Protein AF-A0A235G670-F1 (afdb_monomer_lite)

Foldseek 3Di:
DVVVVCVVPVPDDDDDDDDDPPPDFLQAADPVLLVVCVPVCLVDLVVLLVVVQVVCVVLVVDDVPADFDDADPPPQLGADDLVVDDPVLSNLLSSQVSSSRSRVVVVVVVVVVVLVVCVVSVNNQADKDKDKDPWAFAQLLGHRKAQQSLLLLQPFPDPPRDSHDDDDSVCRNHLLTTITHHSSVSPSRQPRADDDDQAPTCNTAPMDMDIDNNNQFDPPVAPSQDAPADDHPLQPVQQVCVSVVHDDDQDDPNHGDDDGPGHHPNVVRRHNPDHDPGAWDWDDGQLWTWIGGNQKIWTFDRDPPSVDTPIFIDRCVVHVHRDDGCCVVCVVVNVVRVVVNVVVCVVVVVPPNDHQFDPPPDDPVCLVLQAKDKFWPPHPFDAQVSQCSLFPQFKKKKKWFFQWDDQPWWFWFKWFAASSWTWTWIADNQWIKIWTHHGNDIDMDGLGGDDGGFTMKMWTWGADPSQFIKTWIDTPNHTRDIDTRHHHQDLCPRPGHMDGQWCPDHHRDPVCCVVQNRGGTPGGTTIMMMHTHDRPDDPVSNSVSNSSSVSSSD

Secondary structure (DSSP, 8-state):
-HHHHHHH-SSS---------TTSSSP---HHHHHTTTTTTTTHHHHHHHHHHHHHHHTTSS-TTPPPP----STTT----GGGS-HHHHHHHHHHHHHHHHHHHHHHHHHHHHHHHHHHTT-STT--EEEE-SSPPP-TTTTT-BSBHHHHTT----TT--SS----GGGTTSTT-B-B--HHHHHHHTTT-S--TTSSSHHHH---EEEE-TTTS--SSSTT----S---GGGHHHHHHHHTTPPPPSEETTEEPPPPSS---HHHHH-TTPPPS--EEEEEETTEEEEEETTEEEEEPPPSSTTS---EEEETTT-TT--S--TTT-HHHHHHHHHHHHHHHHHTT--S---TT-TT---GGGGGGGS-EEEETTPPPBPHHHHHHHHTTEEEEEEEEES---TT--EEEEEEEETTEEEEEEEETTEEEEEEEETTEEEEEEEEEPPTT--EEEEEEEEETTTEEEEEEEETTEEEEEEEEEEP--TT-S-S-EEESS--SS-S-HHHHHHHTT-B--S-EEEEEEEEEEE-S-HHHHHHHHHHHHHHH-

Sequence (554 aa):
MIKDLRAHDAEKPFFRYFAHVAMHGPLQAKPEDQAKYRGRYNEGWDRIRESRFAAQLAAGLFPEETKQAPRNSEPGFDVPEWDSLTPEHQSRFARYMEVYAGMVDSVDQSVGRIVETLEELGELDNTIIVFTSDNGGTAEGGSDGTRSYFAQFAHVQDPDWVGDVPHDESLIGGPQLGVHYPRGWGQTSNTPFRFYKGQSFAGGVRVPFVLSWPAGLDTTSDGNGIRNQFAYVTDLAPTLLDLAGIEVPTVRNGLPAKEFDGVSAADILRSPVAASTHTEQYTEMTGNRGYYKDGWKLLALAPENIDEPNWQLFNVTTDPTELDDLASQFPGKVRELADAWDNSAWANTVFPLLGNGVGAVRRPEEAALSHTVRILAGTPTLERYRSSRLISFRDFDITVELDGYQDGDAGVVVAHGDPQGGYILYVEHGHLHLGYNAFGVYQSVDTGPLAVGSTRIDVAVTVAPRLRWNLAVSVDGTFAGQLSEQVQLVGMAPWTGISVGVDARGPVSWDLRTRRGAFRYSGALRAVTYTPGAVRVPARHIESIEREAEYAAD

Radius of gyration: 26.94 Å; chains: 1; bounding box: 57×59×71 Å

Structure (mmCIF, N/CA/C/O backbone):
data_AF-A0A235G670-F1
#
_entry.id   AF-A0A235G670-F1
#
loop_
_atom_site.group_PDB
_atom_site.id
_atom_site.type_symbol
_atom_site.label_atom_id
_atom_site.label_alt_id
_atom_site.label_comp_id
_atom_site.label_asym_id
_atom_site.label_entity_id
_atom_site.label_seq_id
_atom_site.pdbx_PDB_ins_code
_atom_site.Cartn_x
_atom_site.Cartn_y
_atom_site.Cartn_z
_atom_site.occupancy
_atom_site.B_iso_or_equiv
_atom_site.auth_seq_id
_atom_site.auth_comp_id
_atom_site.auth_asym_id
_atom_site.auth_atom_id
_atom_site.pdbx_PDB_model_num
ATOM 1 N N . MET A 1 1 ? -3.233 -25.565 -1.956 1.00 84.88 1 MET A N 1
ATOM 2 C CA . MET A 1 1 ? -3.870 -24.859 -3.092 1.00 84.88 1 MET A CA 1
ATOM 3 C C . MET A 1 1 ? -3.625 -25.585 -4.411 1.00 84.88 1 MET A C 1
ATOM 5 O O . MET A 1 1 ? -4.576 -26.150 -4.916 1.00 84.88 1 MET A O 1
ATOM 9 N N . ILE A 1 2 ? -2.399 -25.654 -4.948 1.00 93.50 2 ILE A N 1
ATOM 10 C CA . ILE A 1 2 ? -2.121 -26.435 -6.180 1.00 93.50 2 ILE A CA 1
ATOM 11 C C . ILE A 1 2 ? -2.373 -27.934 -5.955 1.00 93.50 2 ILE A C 1
ATOM 13 O O . ILE A 1 2 ? -3.137 -28.541 -6.695 1.00 93.50 2 ILE A O 1
ATOM 17 N N . LYS A 1 3 ? -1.851 -28.492 -4.850 1.00 95.00 3 LYS A N 1
ATOM 18 C CA . LYS A 1 3 ? -2.120 -29.883 -4.428 1.00 95.00 3 LYS A CA 1
ATOM 19 C C . LYS A 1 3 ? -3.622 -30.207 -4.332 1.00 95.00 3 LYS A C 1
ATOM 21 O O . LYS A 1 3 ? -4.030 -31.310 -4.657 1.00 95.00 3 LYS A O 1
ATOM 26 N N . ASP A 1 4 ? -4.438 -29.234 -3.923 1.00 94.25 4 ASP A N 1
ATOM 27 C CA . ASP A 1 4 ? -5.894 -29.391 -3.803 1.00 94.25 4 ASP A CA 1
ATOM 28 C C . ASP A 1 4 ? -6.580 -29.427 -5.177 1.00 94.25 4 ASP A C 1
ATOM 30 O O . ASP A 1 4 ? -7.394 -30.310 -5.426 1.00 94.25 4 ASP A O 1
ATOM 34 N N . LEU A 1 5 ? -6.182 -28.544 -6.104 1.00 92.81 5 LEU A N 1
ATOM 35 C CA . LEU A 1 5 ? -6.650 -28.592 -7.494 1.00 92.81 5 LEU A CA 1
ATOM 36 C C . LEU A 1 5 ? -6.321 -29.943 -8.144 1.00 92.81 5 LEU A C 1
ATOM 38 O O . LEU A 1 5 ? -7.204 -30.563 -8.727 1.00 92.81 5 LEU A O 1
ATOM 42 N N . ARG A 1 6 ? -5.083 -30.425 -7.975 1.00 92.56 6 ARG A N 1
ATOM 43 C CA . ARG A 1 6 ? -4.630 -31.705 -8.544 1.00 92.56 6 ARG A CA 1
ATOM 44 C C . ARG A 1 6 ? -5.289 -32.926 -7.928 1.00 92.56 6 ARG A C 1
ATOM 46 O O . ARG A 1 6 ? -5.553 -33.888 -8.638 1.00 92.56 6 ARG A O 1
ATOM 53 N N . ALA A 1 7 ? -5.587 -32.890 -6.632 1.00 94.75 7 ALA A N 1
ATOM 54 C CA . ALA A 1 7 ? -6.301 -33.977 -5.973 1.00 94.75 7 ALA A CA 1
ATOM 55 C C . ALA A 1 7 ? -7.738 -34.147 -6.501 1.00 94.75 7 ALA A C 1
ATOM 57 O O . ALA A 1 7 ? -8.258 -35.261 -6.486 1.00 94.75 7 ALA A O 1
ATOM 58 N N . HIS A 1 8 ? -8.375 -33.064 -6.959 1.00 95.69 8 HIS A N 1
ATOM 59 C CA . HIS A 1 8 ? -9.732 -33.105 -7.510 1.00 95.69 8 HIS A CA 1
ATOM 60 C C . HIS A 1 8 ? -9.761 -33.383 -9.015 1.00 95.69 8 HIS A C 1
ATOM 62 O O . HIS A 1 8 ? -10.692 -34.032 -9.488 1.00 95.69 8 HIS A O 1
ATOM 68 N N . ASP A 1 9 ? -8.773 -32.887 -9.762 1.00 96.19 9 ASP A N 1
ATOM 69 C CA . ASP A 1 9 ? -8.677 -33.080 -11.206 1.00 96.19 9 ASP A CA 1
ATOM 70 C C . ASP A 1 9 ? -7.206 -33.080 -11.654 1.00 96.19 9 ASP A C 1
ATOM 72 O O . ASP A 1 9 ? -6.512 -32.056 -11.618 1.00 96.19 9 ASP A O 1
ATOM 76 N N . ALA A 1 10 ? -6.727 -34.260 -12.049 1.00 93.06 10 ALA A N 1
ATOM 77 C CA . ALA A 1 10 ? -5.335 -34.480 -12.422 1.00 93.06 10 ALA A CA 1
ATOM 78 C C . ALA A 1 10 ? -4.988 -33.928 -13.814 1.00 93.06 10 ALA A C 1
ATOM 80 O O . ALA A 1 10 ? -3.820 -33.670 -14.077 1.00 93.06 10 ALA A O 1
ATOM 81 N N . GLU A 1 11 ? -5.973 -33.734 -14.697 1.00 93.38 11 GLU A N 1
ATOM 82 C CA . GLU A 1 11 ? -5.728 -33.385 -16.105 1.00 93.38 11 GLU A CA 1
ATOM 83 C C . GLU A 1 11 ? -6.116 -31.941 -16.434 1.00 93.38 11 GLU A C 1
ATOM 85 O O . GLU A 1 11 ? -5.598 -31.346 -17.380 1.00 93.38 11 GLU A O 1
ATOM 90 N N . LYS A 1 12 ? -7.019 -31.336 -15.658 1.00 95.50 12 LYS A N 1
ATOM 91 C CA . LYS A 1 12 ? -7.485 -29.977 -15.930 1.00 95.50 12 LYS A CA 1
ATOM 92 C C . LYS A 1 12 ? -6.385 -28.932 -15.685 1.00 95.50 12 LYS A C 1
ATOM 94 O O . LYS A 1 12 ? -5.849 -28.862 -14.576 1.00 95.50 12 LYS A O 1
ATOM 99 N N . PRO A 1 13 ? -6.073 -28.048 -16.652 1.00 94.06 13 PRO A N 1
ATOM 100 C CA . PRO A 1 13 ? -5.121 -26.962 -16.431 1.00 94.06 13 PRO A CA 1
ATOM 101 C C . PRO A 1 13 ? -5.655 -25.965 -15.393 1.00 94.06 13 PRO A C 1
ATOM 103 O O . PRO A 1 13 ? -6.866 -25.825 -15.198 1.00 94.06 13 PRO A O 1
ATOM 106 N N . PHE A 1 14 ? -4.752 -25.241 -14.733 1.00 94.38 14 PHE A N 1
ATOM 107 C CA . PHE A 1 14 ? -5.115 -24.203 -13.773 1.00 94.38 14 PHE A CA 1
ATOM 108 C C . PHE A 1 14 ? -4.501 -22.852 -14.134 1.00 94.38 14 PHE A C 1
ATOM 110 O O . PHE A 1 14 ? -3.423 -22.770 -14.711 1.00 94.38 14 PHE A O 1
ATOM 117 N N . PHE A 1 15 ? -5.168 -21.787 -13.697 1.00 94.62 15 PHE A N 1
ATOM 118 C CA . PHE A 1 15 ? -4.600 -20.448 -13.589 1.00 94.62 15 PHE A CA 1
ATOM 119 C C . PHE A 1 15 ? -4.539 -20.076 -12.107 1.00 94.62 15 PHE A C 1
ATOM 121 O O . PHE A 1 15 ? -5.536 -20.200 -11.386 1.00 94.62 15 PHE A O 1
ATOM 128 N N . ARG A 1 16 ? -3.369 -19.647 -11.628 1.00 93.19 16 ARG A N 1
ATOM 129 C CA . ARG A 1 16 ? -3.165 -19.232 -10.237 1.00 93.19 16 ARG A CA 1
ATOM 130 C C . ARG A 1 16 ? -2.612 -17.820 -10.196 1.00 93.19 16 ARG A C 1
ATOM 132 O O . ARG A 1 16 ? -1.497 -17.581 -10.634 1.00 93.19 16 ARG A O 1
ATOM 139 N N . TYR A 1 17 ? -3.373 -16.926 -9.577 1.00 95.00 17 TYR A N 1
ATOM 140 C CA . TYR A 1 17 ? -2.913 -15.591 -9.229 1.00 95.00 17 TYR A CA 1
ATOM 141 C C . TYR A 1 17 ? -2.524 -15.555 -7.748 1.00 95.00 17 TYR A C 1
ATOM 143 O O . TYR A 1 17 ? -3.368 -15.773 -6.874 1.00 95.00 17 TYR A O 1
ATOM 151 N N . PHE A 1 18 ? -1.237 -15.349 -7.468 1.00 94.12 18 PHE A N 1
ATOM 152 C CA . PHE A 1 18 ? -0.691 -15.228 -6.116 1.00 94.12 18 PHE A CA 1
ATOM 153 C C . PHE A 1 18 ? -0.244 -13.784 -5.870 1.00 94.12 18 PHE A C 1
ATOM 155 O O . PHE A 1 18 ? 0.927 -13.450 -6.006 1.00 94.12 18 PHE A O 1
ATOM 162 N N . ALA A 1 19 ? -1.203 -12.926 -5.524 1.00 94.19 19 ALA A N 1
ATOM 163 C CA . ALA A 1 19 ? -0.950 -11.534 -5.162 1.00 94.19 19 ALA A CA 1
ATOM 164 C C . ALA A 1 19 ? -0.515 -11.442 -3.695 1.00 94.19 19 ALA A C 1
ATOM 166 O O . ALA A 1 19 ? -1.349 -11.365 -2.789 1.00 94.19 19 ALA A O 1
ATOM 167 N N . HIS A 1 20 ? 0.790 -11.530 -3.450 1.00 92.94 20 HIS A N 1
ATOM 168 C CA . HIS A 1 20 ? 1.335 -11.361 -2.108 1.00 92.94 20 HIS A CA 1
ATOM 169 C C . HIS A 1 20 ? 1.298 -9.879 -1.696 1.00 92.94 20 HIS A C 1
ATOM 171 O O . HIS A 1 20 ? 1.550 -9.008 -2.515 1.00 92.94 20 HIS A O 1
ATOM 177 N N . VAL A 1 21 ? 0.985 -9.586 -0.429 1.00 91.81 21 VAL A N 1
ATOM 178 C CA . VAL A 1 21 ? 0.817 -8.195 0.056 1.00 91.81 21 VAL A CA 1
ATOM 179 C C . VAL A 1 21 ? 2.134 -7.495 0.390 1.00 91.81 21 VAL A C 1
ATOM 181 O O . VAL A 1 21 ? 2.227 -6.274 0.360 1.00 91.81 21 VAL A O 1
ATOM 184 N N . ALA A 1 22 ? 3.165 -8.264 0.736 1.00 94.12 22 ALA A N 1
ATOM 185 C CA . ALA A 1 22 ? 4.507 -7.721 0.893 1.00 94.12 22 ALA A CA 1
ATOM 186 C C . ALA A 1 22 ? 5.046 -7.289 -0.487 1.00 94.12 22 ALA A C 1
ATOM 188 O O . ALA A 1 22 ? 4.855 -8.020 -1.454 1.00 94.12 22 ALA A O 1
ATOM 189 N N . MET A 1 23 ? 5.748 -6.164 -0.620 1.00 93.06 23 MET A N 1
ATOM 190 C CA . MET A 1 23 ? 6.393 -5.392 0.457 1.00 93.06 23 MET A CA 1
ATOM 191 C C . MET A 1 23 ? 5.644 -4.126 0.890 1.00 93.06 23 MET A C 1
ATOM 193 O O . MET A 1 23 ? 6.278 -3.198 1.391 1.00 93.06 23 MET A O 1
ATOM 197 N N . HIS A 1 24 ? 4.329 -4.055 0.675 1.00 94.06 24 HIS A N 1
ATOM 198 C CA . HIS A 1 24 ? 3.561 -2.858 1.007 1.00 94.06 24 HIS A CA 1
ATOM 199 C C . HIS A 1 24 ? 3.636 -2.528 2.507 1.00 94.06 24 HIS A C 1
ATOM 201 O O . HIS A 1 24 ? 3.701 -3.426 3.353 1.00 94.06 24 HIS A O 1
ATOM 207 N N . GLY A 1 25 ? 3.599 -1.234 2.835 1.00 90.69 25 GLY A N 1
ATOM 208 C CA . GLY A 1 25 ? 3.471 -0.764 4.210 1.00 90.69 25 GLY A CA 1
ATOM 209 C C . GLY A 1 25 ? 2.167 -1.236 4.877 1.00 90.69 25 GLY A C 1
ATOM 210 O O . GLY A 1 25 ? 1.155 -1.415 4.191 1.00 90.69 25 GLY A O 1
ATOM 211 N N . PRO A 1 26 ? 2.143 -1.406 6.211 1.00 93.31 26 PRO A N 1
ATOM 212 C CA . PRO A 1 26 ? 3.269 -1.276 7.138 1.00 93.31 26 PRO A CA 1
ATOM 213 C C . PRO A 1 26 ? 4.275 -2.436 7.031 1.00 93.31 26 PRO A C 1
ATOM 215 O O . PRO A 1 26 ? 3.896 -3.594 6.871 1.00 93.31 26 PRO A O 1
ATOM 218 N N . LEU A 1 27 ? 5.566 -2.130 7.181 1.00 96.62 27 LEU A N 1
ATOM 219 C CA . LEU A 1 27 ? 6.641 -3.113 7.022 1.00 96.62 27 LEU A CA 1
ATOM 220 C C . LEU A 1 27 ? 6.730 -4.045 8.235 1.00 96.62 27 LEU A C 1
ATOM 222 O O . LEU A 1 27 ? 7.001 -3.605 9.355 1.00 96.62 27 LEU A O 1
ATOM 226 N N . GLN A 1 28 ? 6.530 -5.342 8.008 1.00 95.56 28 GLN A N 1
ATOM 227 C CA . GLN A 1 28 ? 6.540 -6.369 9.049 1.00 95.56 28 GLN A CA 1
ATOM 228 C C . GLN A 1 28 ? 7.146 -7.664 8.518 1.00 95.56 28 GLN A C 1
ATOM 230 O O . GLN A 1 28 ? 6.713 -8.175 7.488 1.00 95.56 28 GLN A O 1
ATOM 235 N N . ALA A 1 29 ? 8.105 -8.232 9.246 1.00 95.94 29 ALA A N 1
ATOM 236 C CA . ALA A 1 29 ? 8.785 -9.468 8.869 1.00 95.94 29 ALA A CA 1
ATOM 237 C C . ALA A 1 29 ? 8.905 -10.413 10.066 1.00 95.94 29 ALA A C 1
ATOM 239 O O . ALA A 1 29 ? 8.900 -9.989 11.225 1.00 95.94 29 ALA A O 1
ATOM 240 N N . LYS A 1 30 ? 9.050 -11.715 9.795 1.00 95.31 30 LYS A N 1
ATOM 241 C CA . LYS A 1 30 ? 9.327 -12.683 10.861 1.00 95.31 30 LYS A CA 1
ATOM 242 C C . LYS A 1 30 ? 10.672 -12.359 11.519 1.00 95.31 30 LYS A C 1
ATOM 244 O O . LYS A 1 30 ? 11.599 -11.970 10.802 1.00 95.31 30 LYS A O 1
ATOM 249 N N . PRO A 1 31 ? 10.820 -12.553 12.844 1.00 94.62 31 PRO A N 1
ATOM 250 C CA . PRO A 1 31 ? 12.073 -12.289 13.547 1.00 94.62 31 PRO A CA 1
ATOM 251 C C . PRO A 1 31 ? 13.307 -12.936 12.910 1.00 94.62 31 PRO A C 1
ATOM 253 O O . PRO A 1 31 ? 14.342 -12.285 12.790 1.00 94.62 31 PRO A O 1
ATOM 256 N N . GLU A 1 32 ? 13.186 -14.181 12.462 1.00 95.62 32 GLU A N 1
ATOM 257 C CA . GLU A 1 32 ? 14.255 -14.939 11.818 1.00 95.62 32 GLU A CA 1
ATOM 258 C C . GLU A 1 32 ? 14.642 -14.403 10.433 1.00 95.62 32 GLU A C 1
ATOM 260 O O . GLU A 1 32 ? 15.820 -14.446 10.084 1.00 95.62 32 GLU A O 1
ATOM 265 N N . ASP A 1 33 ? 13.694 -13.857 9.668 1.00 95.69 33 ASP A N 1
ATOM 266 C CA . ASP A 1 33 ? 13.954 -13.334 8.324 1.00 95.69 33 ASP A CA 1
ATOM 267 C C . ASP A 1 33 ? 14.648 -11.968 8.409 1.00 95.69 33 ASP A C 1
ATOM 269 O O . ASP A 1 33 ? 15.685 -11.754 7.788 1.00 95.69 33 ASP A O 1
ATOM 273 N N . GLN A 1 34 ? 14.166 -11.067 9.272 1.00 93.81 34 GLN A N 1
ATOM 274 C CA . GLN A 1 34 ? 14.814 -9.763 9.477 1.00 93.81 34 GLN A CA 1
ATOM 275 C C . GLN A 1 34 ? 16.197 -9.862 10.146 1.00 93.81 34 GLN A C 1
ATOM 277 O O . GLN A 1 34 ? 17.041 -8.988 9.946 1.00 93.81 34 GLN A O 1
ATOM 282 N N . ALA A 1 35 ? 16.453 -10.904 10.945 1.00 95.50 35 ALA A N 1
ATOM 283 C CA . ALA A 1 35 ? 17.740 -11.090 11.616 1.00 95.50 35 ALA A CA 1
ATOM 284 C C . ALA A 1 35 ? 18.890 -11.354 10.629 1.00 95.50 35 ALA A C 1
ATOM 286 O O . ALA A 1 35 ? 20.016 -10.923 10.885 1.00 95.50 35 ALA A O 1
ATOM 287 N N . LYS A 1 36 ? 18.612 -11.999 9.485 1.00 97.94 36 LYS A N 1
ATOM 288 C CA . LYS A 1 36 ? 19.607 -12.299 8.434 1.00 97.94 36 LYS A CA 1
ATOM 289 C C . LYS A 1 36 ? 20.253 -11.041 7.853 1.00 97.94 36 LYS A C 1
ATOM 291 O O . LYS A 1 36 ? 21.392 -11.089 7.398 1.00 97.94 36 LYS A O 1
ATOM 296 N N . TYR A 1 37 ? 19.534 -9.922 7.883 1.00 98.00 37 TYR A N 1
ATOM 297 C CA . TYR A 1 37 ? 19.951 -8.670 7.257 1.00 98.00 37 TYR A CA 1
ATOM 298 C C . TYR A 1 37 ? 20.578 -7.676 8.234 1.00 98.00 37 TYR A C 1
ATOM 300 O O . TYR A 1 37 ? 20.930 -6.571 7.823 1.00 98.00 37 TYR A O 1
ATOM 308 N N . ARG A 1 38 ? 20.752 -8.041 9.512 1.00 97.12 38 ARG A N 1
ATOM 309 C CA . ARG A 1 38 ? 21.251 -7.114 10.532 1.00 97.12 38 ARG A CA 1
ATOM 310 C C . ARG A 1 38 ? 22.591 -6.490 10.126 1.00 97.12 38 ARG A C 1
ATOM 312 O O . ARG A 1 38 ? 23.565 -7.192 9.873 1.00 97.12 38 ARG A O 1
ATOM 319 N N . GLY A 1 39 ? 22.638 -5.161 10.090 1.00 97.38 39 GLY A N 1
ATOM 320 C CA . GLY A 1 39 ? 23.813 -4.371 9.727 1.00 97.38 39 GLY A CA 1
ATOM 321 C C . GLY A 1 39 ? 24.117 -4.304 8.227 1.00 97.38 39 GLY A C 1
ATOM 322 O O . GLY A 1 39 ? 25.010 -3.554 7.832 1.00 97.38 39 GLY A O 1
ATOM 323 N N . ARG A 1 40 ? 23.376 -5.024 7.369 1.00 97.44 40 ARG A N 1
ATOM 324 C CA . ARG A 1 40 ? 23.619 -5.063 5.915 1.00 97.44 40 ARG A CA 1
ATOM 325 C C . ARG A 1 40 ? 23.426 -3.706 5.238 1.00 97.44 40 ARG A C 1
ATOM 327 O O . ARG A 1 40 ? 24.015 -3.477 4.185 1.00 97.44 40 ARG A O 1
ATOM 334 N N . TYR A 1 41 ? 22.621 -2.837 5.845 1.00 98.25 41 TYR A N 1
ATOM 335 C CA . TYR A 1 41 ? 22.214 -1.539 5.305 1.00 98.25 41 TYR A CA 1
ATOM 336 C C . TYR A 1 41 ? 22.908 -0.342 5.977 1.00 98.25 41 TYR A C 1
ATOM 338 O O . TYR A 1 41 ? 22.553 0.800 5.700 1.00 98.25 41 TYR A O 1
ATOM 346 N N . ASN A 1 42 ? 23.923 -0.580 6.818 1.00 98.12 42 ASN A N 1
ATOM 347 C CA . ASN A 1 42 ? 24.656 0.483 7.523 1.00 98.12 42 ASN A CA 1
ATOM 348 C C . ASN A 1 42 ? 25.495 1.373 6.590 1.00 98.12 42 ASN A C 1
ATOM 350 O O . ASN A 1 42 ? 25.808 2.505 6.946 1.00 98.12 42 ASN A O 1
ATOM 354 N N . GLU A 1 43 ? 25.863 0.867 5.410 1.00 97.06 43 GLU A N 1
ATOM 355 C CA 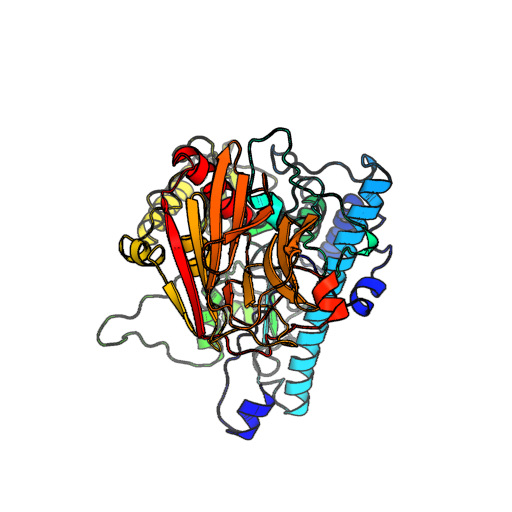. GLU A 1 43 ? 26.611 1.623 4.395 1.00 97.06 43 GLU A CA 1
ATOM 356 C C . GLU A 1 43 ? 25.760 2.689 3.678 1.00 97.06 43 GLU A C 1
ATOM 358 O O . GLU A 1 43 ? 26.306 3.539 2.977 1.00 97.06 43 GLU A O 1
ATOM 363 N N . GLY A 1 44 ? 24.435 2.655 3.869 1.00 98.25 44 GLY A N 1
ATOM 364 C CA . GLY A 1 44 ? 23.521 3.684 3.392 1.00 98.25 44 GLY A CA 1
ATOM 365 C C . GLY A 1 44 ? 23.072 3.560 1.943 1.00 98.25 44 GLY A C 1
ATOM 366 O O . GLY A 1 44 ? 23.611 2.791 1.142 1.00 98.25 44 GLY A O 1
ATOM 367 N N . TRP A 1 45 ? 22.046 4.341 1.598 1.00 98.25 45 TRP A N 1
ATOM 368 C CA . TRP A 1 45 ? 21.454 4.317 0.261 1.00 98.25 45 TRP A CA 1
ATOM 369 C C . TRP A 1 45 ? 22.434 4.737 -0.831 1.00 98.25 45 TRP A C 1
ATOM 371 O O . TRP A 1 45 ? 22.410 4.139 -1.897 1.00 98.25 45 TRP A O 1
ATOM 381 N N . ASP A 1 46 ? 23.326 5.701 -0.596 1.00 98.25 46 ASP A N 1
ATOM 382 C CA . ASP A 1 46 ? 24.241 6.183 -1.641 1.00 98.25 46 ASP A CA 1
ATOM 383 C C . ASP A 1 46 ? 25.164 5.060 -2.142 1.00 98.25 46 ASP A C 1
ATOM 385 O O . ASP A 1 46 ? 25.173 4.739 -3.333 1.00 98.25 46 ASP A O 1
ATOM 389 N N . ARG A 1 47 ? 25.843 4.366 -1.219 1.00 98.31 47 ARG A N 1
ATOM 390 C CA . ARG A 1 47 ? 26.734 3.237 -1.538 1.00 98.31 47 ARG A CA 1
ATOM 391 C C . ARG A 1 47 ? 25.992 2.025 -2.089 1.00 98.31 47 ARG A C 1
ATOM 393 O O . ARG A 1 47 ? 26.480 1.350 -3.000 1.00 98.31 47 ARG A O 1
ATOM 400 N N . ILE A 1 48 ? 24.801 1.736 -1.567 1.00 98.50 48 ILE A N 1
ATOM 401 C CA . ILE A 1 48 ? 23.995 0.612 -2.056 1.00 98.50 48 ILE A CA 1
ATOM 402 C C . ILE A 1 48 ? 23.486 0.878 -3.468 1.00 98.50 48 ILE A C 1
ATOM 404 O O . ILE A 1 48 ? 23.464 -0.043 -4.280 1.00 98.50 48 ILE A O 1
ATOM 408 N N . ARG A 1 49 ? 23.098 2.116 -3.791 1.00 98.44 49 ARG A N 1
ATOM 409 C CA . ARG A 1 49 ? 22.693 2.483 -5.151 1.00 98.44 49 ARG A CA 1
ATOM 410 C C . ARG A 1 49 ? 23.856 2.299 -6.122 1.00 98.44 49 ARG A C 1
ATOM 412 O O . ARG A 1 49 ? 23.690 1.560 -7.087 1.00 98.44 49 ARG A O 1
ATOM 419 N N . GLU A 1 50 ? 25.026 2.859 -5.800 1.00 98.31 50 GLU A N 1
ATOM 420 C CA . GLU A 1 50 ? 26.253 2.718 -6.600 1.00 98.31 50 GLU A CA 1
ATOM 421 C C . GLU A 1 50 ? 26.596 1.243 -6.868 1.00 98.31 50 GLU A C 1
ATOM 423 O O . GLU A 1 50 ? 26.768 0.830 -8.017 1.00 98.31 50 GLU A O 1
ATOM 428 N N . SER A 1 51 ? 26.658 0.425 -5.813 1.00 98.12 51 SER A N 1
ATOM 429 C CA . SER A 1 51 ? 27.018 -0.993 -5.934 1.00 98.12 51 SER A CA 1
ATOM 430 C C . SER A 1 51 ? 25.948 -1.827 -6.644 1.00 98.12 51 SER A C 1
ATOM 432 O O . SER A 1 51 ? 26.292 -2.688 -7.457 1.00 98.12 51 SER A O 1
ATOM 434 N N . ARG A 1 52 ? 24.654 -1.563 -6.404 1.00 98.06 52 ARG A N 1
ATOM 435 C CA . ARG A 1 52 ? 23.553 -2.228 -7.117 1.00 98.06 52 ARG A CA 1
ATOM 436 C C . ARG A 1 52 ? 23.602 -1.907 -8.604 1.00 98.06 52 ARG A C 1
ATOM 438 O O . ARG A 1 52 ? 23.473 -2.826 -9.406 1.00 98.06 52 ARG A O 1
ATOM 445 N N . PHE A 1 53 ? 23.805 -0.645 -8.975 1.00 98.50 53 PHE A N 1
ATOM 446 C CA . PHE A 1 53 ? 23.852 -0.272 -10.384 1.00 98.50 53 PHE A CA 1
ATOM 447 C C . PHE A 1 53 ? 25.065 -0.873 -11.096 1.00 98.50 53 PHE A C 1
ATOM 449 O O . PHE A 1 53 ? 24.921 -1.430 -12.182 1.00 98.50 53 PHE A O 1
ATOM 456 N N . ALA A 1 54 ? 26.234 -0.872 -10.450 1.00 98.44 54 ALA A N 1
ATOM 457 C CA . ALA A 1 54 ? 27.412 -1.561 -10.973 1.00 98.44 54 ALA A CA 1
ATOM 458 C C . ALA A 1 54 ? 27.147 -3.062 -11.210 1.00 98.44 54 ALA A C 1
ATOM 460 O O . ALA A 1 54 ? 27.545 -3.604 -12.240 1.00 98.44 54 ALA A O 1
ATOM 461 N N . ALA A 1 55 ? 26.425 -3.729 -10.302 1.00 98.12 55 ALA A N 1
ATOM 462 C CA . ALA A 1 55 ? 26.022 -5.124 -10.481 1.00 98.12 55 ALA A CA 1
ATOM 463 C C . ALA A 1 55 ? 24.996 -5.308 -11.617 1.00 98.12 55 ALA A C 1
ATOM 465 O O . ALA A 1 55 ? 25.095 -6.274 -12.370 1.00 98.12 55 ALA A O 1
ATOM 466 N N . GLN A 1 56 ? 24.041 -4.385 -11.776 1.00 97.31 56 GLN A N 1
ATOM 467 C CA . GLN A 1 56 ? 23.069 -4.413 -12.876 1.00 97.31 56 GLN A CA 1
ATOM 468 C C . GLN A 1 56 ? 23.749 -4.245 -14.246 1.00 97.31 56 GLN A C 1
ATOM 470 O O . GLN A 1 56 ? 23.400 -4.960 -15.186 1.00 97.31 56 GLN A O 1
ATOM 475 N N . LEU A 1 57 ? 24.744 -3.355 -14.348 1.00 97.06 57 LEU A N 1
ATOM 476 C CA . LEU A 1 57 ? 25.578 -3.198 -15.544 1.00 97.06 57 LEU A CA 1
ATOM 477 C C . LEU A 1 57 ? 26.389 -4.466 -15.827 1.00 97.06 57 LEU A C 1
ATOM 479 O O . LEU A 1 57 ? 26.357 -4.978 -16.941 1.00 97.06 57 LEU A O 1
ATOM 483 N N . ALA A 1 58 ? 27.049 -5.026 -14.808 1.00 96.44 58 ALA A N 1
ATOM 484 C CA . ALA A 1 58 ? 27.818 -6.264 -14.948 1.00 96.44 58 ALA A CA 1
ATOM 485 C C 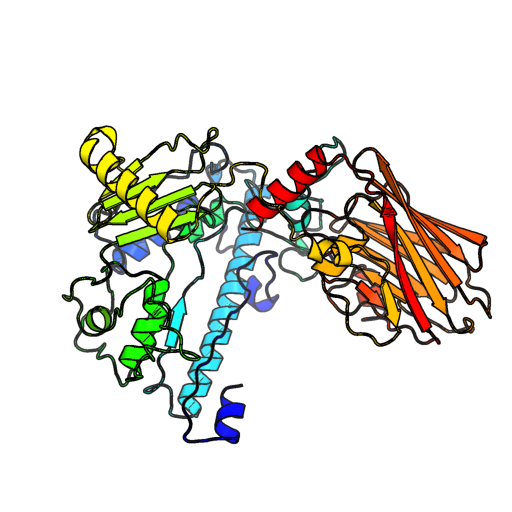. ALA A 1 58 ? 26.950 -7.470 -15.359 1.00 96.44 58 ALA A C 1
ATOM 487 O O . ALA A 1 58 ? 27.436 -8.377 -16.031 1.00 96.44 58 ALA A O 1
ATOM 488 N N . ALA A 1 59 ? 25.669 -7.477 -14.978 1.00 94.44 59 ALA A N 1
ATOM 489 C CA . ALA A 1 59 ? 24.692 -8.485 -15.385 1.00 94.44 59 ALA A CA 1
ATOM 490 C C . ALA A 1 59 ? 24.101 -8.245 -16.791 1.00 94.44 59 ALA A C 1
ATOM 492 O O . ALA A 1 59 ? 23.346 -9.083 -17.279 1.00 94.44 59 ALA A O 1
ATOM 493 N N . GLY A 1 60 ? 24.421 -7.122 -17.446 1.00 93.50 60 GLY A N 1
ATOM 494 C CA . GLY A 1 60 ? 23.915 -6.779 -18.777 1.00 93.50 60 GLY A CA 1
ATOM 495 C C . GLY A 1 60 ? 22.453 -6.322 -18.803 1.00 93.50 60 GLY A C 1
ATOM 496 O O . GLY A 1 60 ? 21.822 -6.378 -19.856 1.00 93.50 60 GLY A O 1
ATOM 497 N N . LEU A 1 61 ? 21.900 -5.873 -17.667 1.00 94.00 61 LEU A N 1
ATOM 498 C CA . LEU A 1 61 ? 20.513 -5.380 -17.577 1.00 94.00 61 LEU A CA 1
ATOM 499 C C . LEU A 1 61 ? 20.326 -3.991 -18.209 1.00 94.00 61 LEU A C 1
ATOM 501 O O . LEU A 1 61 ? 19.198 -3.556 -18.445 1.00 94.00 61 LEU A O 1
ATOM 505 N N . PHE A 1 62 ? 21.429 -3.287 -18.459 1.00 94.25 62 PHE A N 1
ATOM 506 C CA . PHE A 1 62 ? 21.465 -1.967 -19.075 1.00 94.25 62 PHE A CA 1
ATOM 507 C C . PHE A 1 62 ? 22.653 -1.872 -20.043 1.00 94.25 62 PHE A C 1
ATOM 509 O O . PHE A 1 62 ? 23.665 -2.540 -19.817 1.00 94.25 62 PHE A O 1
ATOM 516 N N . PRO A 1 63 ? 22.572 -1.025 -21.087 1.00 92.94 63 PRO A N 1
ATOM 517 C CA . PRO A 1 63 ? 23.738 -0.650 -21.888 1.00 92.94 63 PRO A CA 1
ATOM 518 C C . PRO A 1 63 ? 24.884 -0.119 -21.014 1.00 92.94 63 PRO A C 1
ATOM 520 O O . PRO A 1 63 ? 24.619 0.611 -20.059 1.00 92.94 63 PRO A O 1
ATOM 523 N N . GLU A 1 64 ? 26.139 -0.422 -21.364 1.00 92.62 64 GLU A N 1
ATOM 524 C CA . GLU A 1 64 ? 27.327 -0.067 -20.558 1.00 92.62 64 GLU A CA 1
ATOM 525 C C . GLU A 1 64 ? 27.445 1.437 -20.256 1.00 92.62 64 GLU A C 1
ATOM 527 O O . GLU A 1 64 ? 27.853 1.818 -19.164 1.00 92.62 64 GLU A O 1
ATOM 532 N N . GLU A 1 65 ? 27.027 2.289 -21.195 1.00 93.94 65 GLU A N 1
ATOM 533 C CA . GLU A 1 65 ? 27.079 3.755 -21.073 1.00 93.94 65 GLU A CA 1
ATOM 534 C C . GLU A 1 65 ? 25.897 4.350 -20.285 1.00 93.94 65 GLU A C 1
ATOM 536 O O . GLU A 1 65 ? 25.787 5.571 -20.136 1.00 93.94 65 GLU A O 1
ATOM 541 N N . THR A 1 66 ? 24.983 3.507 -19.789 1.00 96.69 66 THR A N 1
ATOM 542 C CA . THR A 1 66 ? 23.843 3.967 -18.990 1.00 96.69 66 THR A CA 1
ATOM 543 C C . THR A 1 66 ? 24.348 4.624 -17.715 1.00 96.69 66 THR A C 1
ATOM 545 O O . THR A 1 66 ? 25.193 4.083 -17.001 1.00 96.69 66 THR A O 1
ATOM 548 N N . LYS A 1 67 ? 23.788 5.786 -17.384 1.00 97.06 67 LYS A N 1
ATOM 549 C CA . LYS A 1 67 ? 24.131 6.518 -16.165 1.00 97.06 67 LYS A CA 1
ATOM 550 C C . LYS A 1 67 ? 23.072 6.305 -15.098 1.00 97.06 67 LYS A C 1
ATOM 552 O O . LYS A 1 67 ? 21.876 6.321 -15.383 1.00 97.06 67 LYS A O 1
ATOM 557 N N . GLN A 1 68 ? 23.519 6.173 -13.853 1.00 97.81 68 GLN A N 1
ATOM 558 C CA . GLN A 1 68 ? 22.622 6.203 -12.707 1.00 97.81 68 GLN A CA 1
ATOM 559 C C . GLN A 1 68 ? 22.046 7.607 -12.532 1.00 97.81 68 GLN A C 1
ATOM 561 O O . GLN A 1 68 ? 22.793 8.588 -12.583 1.00 97.81 68 GLN A O 1
ATOM 566 N N . ALA A 1 69 ? 20.752 7.705 -12.230 1.00 97.19 69 ALA A N 1
ATOM 567 C CA . ALA A 1 69 ? 20.186 8.960 -11.767 1.00 97.19 69 ALA A CA 1
ATOM 568 C C . ALA A 1 69 ? 20.886 9.441 -10.480 1.00 97.19 69 ALA A C 1
ATOM 570 O O . ALA A 1 69 ? 21.169 8.625 -9.586 1.00 97.19 69 ALA A O 1
ATOM 571 N N . PRO A 1 70 ? 21.123 10.756 -10.322 1.00 96.88 70 PRO A N 1
ATOM 572 C CA . PRO A 1 70 ? 21.549 11.305 -9.039 1.00 96.88 70 PRO A CA 1
ATOM 573 C C . PRO A 1 70 ? 20.480 11.059 -7.959 1.00 96.88 70 PRO A C 1
ATOM 575 O O . PRO A 1 70 ? 19.413 10.491 -8.209 1.00 96.88 70 PRO A O 1
ATOM 578 N N . ARG A 1 71 ? 20.762 11.445 -6.711 1.00 96.44 71 ARG A N 1
ATOM 579 C CA . ARG A 1 71 ? 19.690 11.574 -5.711 1.00 96.44 71 ARG A CA 1
ATOM 580 C C . ARG A 1 71 ? 18.615 12.518 -6.253 1.00 96.44 71 ARG A C 1
ATOM 582 O O . ARG A 1 71 ? 18.955 13.507 -6.903 1.00 96.44 71 ARG A O 1
ATOM 589 N N . ASN A 1 72 ? 17.349 12.202 -5.996 1.00 96.69 72 ASN A N 1
ATOM 590 C CA . ASN A 1 72 ? 16.269 13.129 -6.327 1.00 96.69 72 ASN A CA 1
ATOM 591 C C . ASN A 1 72 ? 16.515 14.445 -5.567 1.00 96.69 72 ASN A C 1
ATOM 593 O O . ASN A 1 72 ? 16.936 14.427 -4.406 1.00 96.69 72 ASN A O 1
ATOM 597 N N . SER A 1 73 ? 16.287 15.573 -6.234 1.00 95.12 73 SER A N 1
ATOM 598 C CA . SER A 1 73 ? 16.501 16.931 -5.695 1.00 95.12 73 SER A CA 1
ATOM 599 C C . SER A 1 73 ? 15.261 17.815 -5.808 1.00 95.12 73 SER A C 1
ATOM 601 O O . SER A 1 73 ? 15.235 18.941 -5.318 1.00 95.12 73 SER A O 1
ATOM 603 N N . GLU A 1 74 ? 14.239 17.308 -6.486 1.00 92.44 74 GLU A N 1
ATOM 604 C CA . GLU A 1 74 ? 12.969 17.959 -6.716 1.00 92.44 74 GLU A CA 1
ATOM 605 C C . GLU A 1 74 ? 12.239 18.148 -5.377 1.00 92.44 74 GLU A C 1
ATOM 607 O O . GLU A 1 74 ? 12.189 17.206 -4.577 1.00 92.44 74 GLU A O 1
ATOM 612 N N . PRO A 1 75 ? 11.667 19.338 -5.109 1.00 88.38 75 PRO A N 1
ATOM 613 C CA . PRO A 1 75 ? 10.953 19.601 -3.864 1.00 88.38 75 PRO A CA 1
ATOM 614 C C . PRO A 1 75 ? 9.892 18.536 -3.573 1.00 88.38 75 PRO A C 1
ATOM 616 O O . PRO A 1 75 ? 9.080 18.211 -4.435 1.00 88.38 75 PRO A O 1
ATOM 619 N N . GLY A 1 76 ? 9.909 17.982 -2.359 1.00 87.50 76 GLY A N 1
ATOM 620 C CA . GLY A 1 76 ? 8.985 16.920 -1.942 1.00 87.50 76 GLY A CA 1
ATOM 621 C C . GLY A 1 76 ? 9.452 15.501 -2.286 1.00 87.50 76 GLY A C 1
ATOM 622 O O . GLY A 1 76 ? 8.964 14.546 -1.685 1.00 87.50 76 GLY A O 1
ATOM 623 N N . PHE A 1 77 ? 10.445 15.354 -3.166 1.00 93.38 77 PHE A N 1
ATOM 624 C CA . PHE A 1 77 ? 11.060 14.072 -3.531 1.00 93.38 77 PHE A CA 1
ATOM 625 C C . PHE A 1 77 ? 12.538 13.979 -3.151 1.00 93.38 77 PHE A C 1
ATOM 627 O O . PHE A 1 77 ? 13.141 12.914 -3.314 1.00 93.38 77 PHE A O 1
ATOM 634 N N . ASP A 1 78 ? 13.098 15.071 -2.635 1.00 95.31 78 ASP A N 1
ATOM 635 C CA . ASP A 1 78 ? 14.497 15.243 -2.280 1.00 95.31 78 ASP A CA 1
ATOM 636 C C . ASP A 1 78 ? 14.993 14.168 -1.307 1.00 95.31 78 ASP A C 1
ATOM 638 O O . ASP A 1 78 ? 14.294 13.780 -0.366 1.00 95.31 78 ASP A O 1
ATOM 642 N N . VAL A 1 79 ? 16.200 13.663 -1.565 1.00 97.50 79 VAL A N 1
ATOM 643 C CA . VAL A 1 79 ? 16.867 12.650 -0.739 1.00 97.50 79 VAL A CA 1
ATOM 644 C C . VAL A 1 79 ? 18.172 13.240 -0.199 1.00 97.50 79 VAL A C 1
ATOM 646 O O . VAL A 1 79 ? 19.037 13.613 -1.001 1.00 97.50 79 VAL A O 1
ATOM 649 N N . PRO A 1 80 ? 18.358 13.320 1.132 1.00 96.56 80 PRO A N 1
ATOM 650 C CA . PRO A 1 80 ? 19.614 13.790 1.702 1.00 96.56 80 PRO A CA 1
ATOM 651 C C . PRO A 1 80 ? 20.748 12.785 1.461 1.00 96.56 80 PRO A C 1
ATOM 653 O O . PRO A 1 80 ? 20.531 11.596 1.220 1.00 96.56 80 PRO A O 1
ATOM 656 N N . GLU A 1 81 ? 21.988 13.260 1.541 1.00 97.56 81 GLU A N 1
ATOM 657 C CA . GLU A 1 81 ? 23.160 12.382 1.558 1.00 97.56 81 GLU A CA 1
ATOM 658 C C . GLU A 1 81 ? 23.165 11.541 2.839 1.00 97.56 81 GLU A C 1
ATOM 660 O O . GLU A 1 81 ? 22.946 12.077 3.928 1.00 97.56 81 GLU A O 1
ATOM 665 N N . TRP A 1 82 ? 23.429 10.238 2.735 1.00 98.31 82 TRP A N 1
ATOM 666 C CA . TRP A 1 82 ? 23.386 9.339 3.892 1.00 98.31 82 TRP A CA 1
ATOM 667 C C . TRP A 1 82 ? 24.344 9.760 5.013 1.00 98.31 82 TRP A C 1
ATOM 669 O O . TRP A 1 82 ? 23.980 9.738 6.189 1.00 98.31 82 TRP A O 1
ATOM 679 N N . ASP A 1 83 ? 25.546 10.204 4.649 1.00 98.06 83 ASP A N 1
ATOM 680 C CA . ASP A 1 83 ? 26.589 10.615 5.594 1.00 98.06 83 ASP A CA 1
ATOM 681 C C . ASP A 1 83 ? 26.294 11.973 6.259 1.00 98.06 83 ASP A C 1
ATOM 683 O O . ASP A 1 83 ? 26.963 12.349 7.220 1.00 98.06 83 ASP A O 1
ATOM 687 N N . SER A 1 84 ? 25.267 12.697 5.794 1.00 97.56 84 SER A N 1
ATOM 688 C CA . SER A 1 84 ? 24.792 13.935 6.432 1.00 97.56 84 SER A CA 1
ATOM 689 C C . SER A 1 84 ? 23.803 13.692 7.581 1.00 97.56 84 SER A C 1
ATOM 691 O O . SER A 1 84 ? 23.492 14.616 8.335 1.00 97.56 84 SER A O 1
ATOM 693 N N . LEU A 1 85 ? 23.297 12.463 7.720 1.00 98.12 85 LEU A N 1
ATOM 694 C CA . LEU A 1 85 ? 22.341 12.082 8.756 1.00 98.12 85 LEU A CA 1
ATOM 695 C C . LEU A 1 85 ? 23.018 11.916 10.118 1.00 98.12 85 LEU A C 1
ATOM 697 O O . LEU A 1 85 ? 24.203 11.601 10.216 1.00 98.12 85 LEU A O 1
ATOM 701 N N . THR A 1 86 ? 22.238 12.047 11.194 1.00 98.12 86 THR A N 1
ATOM 702 C CA . THR A 1 86 ? 22.736 11.700 12.531 1.00 98.12 86 THR A CA 1
ATOM 703 C C . THR A 1 86 ? 22.898 10.179 12.676 1.00 98.12 86 THR A C 1
ATOM 705 O O . THR A 1 86 ? 22.185 9.419 12.009 1.00 98.12 86 THR A O 1
ATOM 708 N N . PRO A 1 87 ? 23.770 9.699 13.581 1.00 97.94 87 PRO A N 1
ATOM 709 C CA . PRO A 1 87 ? 23.922 8.267 13.847 1.00 97.94 87 PRO A CA 1
ATOM 710 C C . PRO A 1 87 ? 22.610 7.561 14.228 1.00 97.94 87 PRO A C 1
ATOM 712 O O . PRO A 1 87 ? 22.386 6.413 13.842 1.00 97.94 87 PRO A O 1
ATOM 715 N N . GLU A 1 88 ? 21.714 8.240 14.950 1.00 96.25 88 GLU A N 1
ATOM 716 C CA . GLU A 1 88 ? 20.399 7.706 15.315 1.00 96.25 88 GLU A CA 1
ATOM 717 C C . GLU A 1 88 ? 19.519 7.495 14.076 1.00 96.25 88 GLU A C 1
ATOM 719 O O . GLU A 1 88 ? 18.889 6.446 13.938 1.00 96.25 88 GLU A O 1
ATOM 724 N N . HIS A 1 89 ? 19.509 8.459 13.148 1.00 97.25 89 HIS A N 1
ATOM 725 C CA . HIS A 1 89 ? 18.783 8.341 11.881 1.00 97.25 89 HIS A CA 1
ATOM 726 C C . HIS A 1 89 ? 19.359 7.221 11.016 1.00 97.25 89 HIS A C 1
ATOM 728 O O . HIS A 1 89 ? 18.600 6.378 10.545 1.00 97.25 89 HIS A O 1
ATOM 734 N N . GLN A 1 90 ? 20.684 7.137 10.875 1.00 98.38 90 GLN A N 1
ATOM 735 C CA . GLN A 1 90 ? 21.327 6.054 10.124 1.00 98.38 90 GLN A CA 1
ATOM 736 C C . GLN A 1 90 ? 20.955 4.675 10.690 1.00 98.38 90 GLN A C 1
ATOM 738 O O . GLN A 1 90 ? 20.537 3.788 9.944 1.00 98.38 90 GLN A O 1
ATOM 743 N N . SER A 1 91 ? 21.028 4.506 12.015 1.00 97.62 91 SER A N 1
ATOM 744 C CA . SER A 1 91 ? 20.658 3.259 12.696 1.00 97.62 91 SER A CA 1
ATOM 745 C C . SER A 1 91 ? 19.188 2.886 12.466 1.00 97.62 91 SER A C 1
ATOM 747 O O . SER A 1 91 ? 18.884 1.761 12.055 1.00 97.62 91 SER A O 1
ATOM 749 N N . ARG A 1 92 ? 18.259 3.829 12.679 1.00 97.44 92 ARG A N 1
ATOM 750 C CA . ARG A 1 92 ? 16.820 3.587 12.492 1.00 97.44 92 ARG A CA 1
ATOM 751 C C . ARG A 1 92 ? 16.467 3.320 11.029 1.00 97.44 92 ARG A C 1
ATOM 753 O O . ARG A 1 92 ? 15.701 2.405 10.734 1.00 97.44 92 ARG A O 1
ATOM 760 N N . PHE A 1 93 ? 17.021 4.086 10.096 1.00 98.25 93 PHE A N 1
ATOM 761 C CA . PHE A 1 93 ? 16.689 3.946 8.681 1.00 98.25 93 PHE A CA 1
ATOM 762 C C . PHE A 1 93 ? 17.243 2.642 8.119 1.00 98.25 93 PHE A C 1
ATOM 764 O O . PHE A 1 93 ? 16.537 1.970 7.368 1.00 98.25 93 PHE A O 1
ATOM 771 N N . ALA A 1 94 ? 18.458 2.241 8.510 1.00 98.44 94 ALA A N 1
ATOM 772 C CA . ALA A 1 94 ? 18.994 0.926 8.175 1.00 98.44 94 ALA A CA 1
ATOM 773 C C . ALA A 1 94 ? 18.068 -0.176 8.703 1.00 98.44 94 ALA A C 1
ATOM 775 O O . ALA A 1 94 ? 17.723 -1.093 7.959 1.00 98.44 94 ALA A O 1
ATOM 776 N N . ARG A 1 95 ? 17.569 -0.035 9.940 1.00 98.19 95 ARG A N 1
ATOM 777 C CA . ARG A 1 95 ? 16.629 -0.988 10.533 1.00 98.19 95 ARG A CA 1
ATOM 778 C C . ARG A 1 95 ? 15.347 -1.158 9.713 1.00 98.19 95 ARG A C 1
ATOM 780 O O . ARG A 1 95 ? 14.911 -2.292 9.536 1.00 98.19 95 ARG A O 1
ATOM 787 N N . TYR A 1 96 ? 14.760 -0.092 9.170 1.00 98.31 96 TYR A N 1
ATOM 788 C CA . TYR A 1 96 ? 13.594 -0.235 8.287 1.00 98.31 96 TYR A CA 1
ATOM 789 C C . TYR A 1 96 ? 13.905 -1.052 7.028 1.00 98.31 96 TYR A C 1
ATOM 791 O O . TYR A 1 96 ? 13.102 -1.893 6.625 1.00 98.31 96 TYR A O 1
ATOM 799 N N . MET A 1 97 ? 15.083 -0.850 6.436 1.00 98.44 97 MET A N 1
ATOM 800 C CA . MET A 1 97 ? 15.490 -1.585 5.239 1.00 98.44 97 MET A CA 1
ATOM 801 C C . MET A 1 97 ? 15.823 -3.057 5.529 1.00 98.44 97 MET A C 1
ATOM 803 O O . MET A 1 97 ? 15.553 -3.918 4.697 1.00 98.44 97 MET A O 1
ATOM 807 N N . GLU A 1 98 ? 16.326 -3.381 6.726 1.00 98.38 98 GLU A N 1
ATOM 808 C CA . GLU A 1 98 ? 16.484 -4.773 7.183 1.00 98.38 98 GLU A CA 1
ATOM 809 C C . GLU A 1 98 ? 15.143 -5.515 7.239 1.00 98.38 98 GLU A C 1
ATOM 811 O O . GLU A 1 98 ? 15.055 -6.671 6.827 1.00 98.38 98 GLU A O 1
ATOM 816 N N . VAL A 1 99 ? 14.095 -4.851 7.744 1.00 98.38 99 VAL A N 1
ATOM 817 C CA . VAL A 1 99 ? 12.736 -5.413 7.787 1.00 98.38 99 VAL A CA 1
ATOM 818 C C . VAL A 1 99 ? 12.220 -5.627 6.372 1.00 98.38 99 VAL A C 1
ATOM 820 O O . VAL A 1 99 ? 11.764 -6.724 6.063 1.00 98.38 99 VAL A O 1
ATOM 823 N N . TYR A 1 100 ? 12.335 -4.615 5.506 1.00 98.44 100 TYR A N 1
ATOM 824 C CA . TYR A 1 100 ? 11.941 -4.718 4.100 1.00 98.44 100 TYR A CA 1
ATOM 825 C C . TYR A 1 100 ? 12.634 -5.900 3.405 1.00 98.44 100 TYR A C 1
ATOM 827 O O . TYR A 1 100 ? 11.981 -6.706 2.749 1.00 98.44 100 TYR A O 1
ATOM 835 N N . ALA A 1 101 ? 13.942 -6.069 3.610 1.00 98.38 101 ALA A N 1
ATOM 836 C CA . ALA A 1 101 ? 14.692 -7.198 3.069 1.00 98.38 101 ALA A CA 1
ATOM 837 C C . ALA A 1 101 ? 14.195 -8.551 3.602 1.00 98.38 101 ALA A C 1
ATOM 839 O O . ALA A 1 101 ? 14.032 -9.492 2.829 1.00 98.38 101 ALA A O 1
ATOM 840 N N . GLY A 1 102 ? 13.876 -8.633 4.899 1.00 97.94 102 GLY A N 1
ATOM 841 C CA . GLY A 1 102 ? 13.247 -9.814 5.494 1.00 97.94 102 GLY A CA 1
ATOM 842 C C . GLY A 1 102 ? 11.864 -10.122 4.907 1.00 97.94 102 GLY A C 1
ATOM 843 O O . GLY A 1 102 ? 11.502 -11.287 4.748 1.00 97.94 102 GLY A O 1
ATOM 844 N N . MET A 1 103 ? 11.090 -9.100 4.531 1.00 98.06 103 MET A N 1
ATOM 845 C CA . MET A 1 103 ? 9.826 -9.300 3.821 1.00 98.06 103 MET A CA 1
ATOM 846 C C . MET A 1 103 ? 10.066 -9.876 2.414 1.00 98.06 103 MET A C 1
ATOM 848 O O . MET A 1 103 ? 9.358 -10.808 2.023 1.00 98.06 103 MET A O 1
ATOM 852 N N . VAL A 1 104 ? 11.074 -9.373 1.684 1.00 97.31 104 VAL A N 1
ATOM 853 C CA . VAL A 1 104 ? 11.444 -9.864 0.340 1.00 97.31 104 VAL A CA 1
ATOM 854 C C . VAL A 1 104 ? 11.850 -11.333 0.403 1.00 97.31 104 VAL A C 1
ATOM 856 O O . VAL A 1 104 ? 11.334 -12.139 -0.368 1.00 97.31 104 VAL A O 1
ATOM 859 N N . ASP A 1 105 ? 12.684 -11.699 1.376 1.00 97.25 105 ASP A N 1
ATOM 860 C CA . ASP A 1 105 ? 13.074 -13.086 1.655 1.00 97.25 105 ASP A CA 1
ATOM 861 C C . ASP A 1 105 ? 11.849 -13.983 1.918 1.00 97.25 105 ASP A C 1
ATOM 863 O O . ASP A 1 105 ? 11.711 -15.067 1.358 1.00 97.25 105 ASP A O 1
ATOM 867 N N . SER A 1 106 ? 10.869 -13.507 2.694 1.00 95.00 106 SER A N 1
ATOM 868 C CA . SER A 1 106 ? 9.634 -14.264 2.944 1.00 95.00 106 SER A CA 1
ATOM 869 C C . SER A 1 106 ? 8.799 -14.499 1.670 1.00 95.00 106 SER A C 1
ATOM 871 O O . SER A 1 106 ? 8.140 -15.543 1.547 1.00 95.00 106 SER A O 1
ATOM 873 N N . VAL A 1 107 ? 8.809 -13.565 0.710 1.00 96.31 107 VAL A N 1
ATOM 874 C CA . VAL A 1 107 ? 8.183 -13.773 -0.609 1.00 96.31 107 VAL A CA 1
ATOM 875 C C . VAL A 1 107 ? 8.964 -14.783 -1.431 1.00 96.31 107 VAL A C 1
ATOM 877 O O . VAL A 1 107 ? 8.345 -15.711 -1.949 1.00 96.31 107 VAL A O 1
ATOM 880 N N . ASP A 1 108 ? 10.289 -14.669 -1.481 1.00 97.06 108 ASP A N 1
ATOM 881 C CA . ASP A 1 108 ? 11.155 -15.616 -2.188 1.00 97.06 108 ASP A CA 1
ATOM 882 C C . ASP A 1 108 ? 10.953 -17.052 -1.680 1.00 97.06 108 ASP A C 1
ATOM 884 O O . ASP A 1 108 ? 10.601 -17.947 -2.449 1.00 97.06 108 ASP A O 1
ATOM 888 N N . GLN A 1 109 ? 10.974 -17.257 -0.359 1.00 96.44 109 GLN A N 1
ATOM 889 C CA . GLN A 1 109 ? 10.654 -18.547 0.262 1.00 96.44 109 GLN A CA 1
ATOM 890 C C . GLN A 1 109 ? 9.258 -19.060 -0.129 1.00 96.44 109 GLN A C 1
ATOM 892 O O . GLN A 1 109 ? 9.026 -20.268 -0.213 1.00 96.44 109 GLN A O 1
ATOM 897 N N . SER A 1 110 ? 8.286 -18.161 -0.307 1.00 95.44 110 SER A N 1
ATOM 898 C CA . SER A 1 110 ? 6.919 -18.525 -0.693 1.00 95.44 110 SER A CA 1
ATOM 899 C C . SER A 1 110 ? 6.818 -18.940 -2.156 1.00 95.44 110 SER A C 1
ATOM 901 O O . SER A 1 110 ? 6.128 -19.918 -2.445 1.00 95.44 110 SER A O 1
ATOM 903 N N . VAL A 1 111 ? 7.537 -18.256 -3.046 1.00 96.50 111 VAL A N 1
ATOM 904 C CA . VAL A 1 111 ? 7.696 -18.654 -4.449 1.00 96.50 111 VAL A CA 1
ATOM 905 C C . VAL A 1 111 ? 8.424 -19.996 -4.533 1.00 96.50 111 VAL A C 1
ATOM 907 O O . VAL A 1 111 ? 7.932 -20.895 -5.211 1.00 96.50 111 VAL A O 1
ATOM 910 N N . GLY A 1 112 ? 9.498 -20.191 -3.761 1.00 97.44 112 GLY A N 1
ATOM 911 C CA . GLY A 1 112 ? 10.234 -21.455 -3.685 1.00 97.44 112 GLY A CA 1
ATOM 912 C C . GLY A 1 112 ? 9.333 -22.650 -3.361 1.00 97.44 112 GLY A C 1
ATOM 913 O O . GLY A 1 112 ? 9.350 -23.640 -4.082 1.00 97.44 112 GLY A O 1
ATOM 914 N N . ARG A 1 113 ? 8.440 -22.530 -2.366 1.00 97.50 113 ARG A N 1
ATOM 915 C CA . ARG A 1 113 ? 7.466 -23.596 -2.039 1.00 97.50 113 ARG A CA 1
ATOM 916 C C . ARG A 1 113 ? 6.468 -23.882 -3.165 1.00 97.50 113 ARG A C 1
ATOM 918 O O . ARG A 1 113 ? 5.972 -25.005 -3.273 1.00 97.50 113 ARG A O 1
ATOM 925 N N . ILE A 1 114 ? 6.105 -22.871 -3.959 1.00 96.81 114 ILE A N 1
ATOM 926 C CA . ILE A 1 114 ? 5.224 -23.047 -5.122 1.00 96.81 114 ILE A CA 1
ATOM 927 C C . ILE A 1 114 ? 5.970 -23.816 -6.214 1.00 96.81 114 ILE A C 1
ATOM 929 O O . ILE A 1 114 ? 5.423 -24.792 -6.720 1.00 96.81 114 ILE A O 1
ATOM 933 N N . VAL A 1 115 ? 7.202 -23.409 -6.530 1.00 97.62 115 VAL A N 1
ATOM 934 C CA . VAL A 1 115 ? 8.055 -24.062 -7.534 1.00 97.62 115 VAL A CA 1
ATOM 935 C C . VAL A 1 115 ? 8.346 -25.510 -7.141 1.00 97.62 115 VAL A C 1
ATOM 937 O O . VAL A 1 115 ? 8.037 -26.406 -7.917 1.00 97.62 115 VAL A O 1
ATOM 940 N N . GLU A 1 116 ? 8.795 -25.758 -5.910 1.00 98.19 116 GLU A N 1
ATOM 941 C CA . GLU A 1 116 ? 9.045 -27.108 -5.381 1.00 98.19 116 GLU A CA 1
ATOM 942 C C . GLU A 1 116 ? 7.787 -27.986 -5.464 1.00 98.19 116 GLU A C 1
ATOM 944 O O . GLU A 1 116 ? 7.841 -29.141 -5.874 1.00 98.19 116 GLU A O 1
ATOM 949 N N . THR A 1 117 ? 6.608 -27.430 -5.157 1.00 97.62 117 THR A N 1
ATOM 950 C CA . THR A 1 117 ? 5.343 -28.167 -5.312 1.00 97.62 117 THR A CA 1
ATOM 951 C C . THR A 1 117 ? 5.076 -28.552 -6.772 1.00 97.62 117 THR A C 1
ATOM 953 O O . THR A 1 117 ? 4.544 -29.632 -7.018 1.00 97.62 117 THR A O 1
ATOM 956 N N . LEU A 1 118 ? 5.393 -27.687 -7.740 1.00 97.25 118 LEU A N 1
ATOM 957 C CA . LEU A 1 118 ? 5.242 -27.997 -9.167 1.00 97.25 118 LEU A CA 1
ATOM 958 C C . LEU A 1 118 ? 6.247 -29.063 -9.620 1.00 97.25 118 LEU A C 1
ATOM 960 O O . LEU A 1 118 ? 5.884 -29.929 -10.413 1.00 97.25 118 LEU A O 1
ATOM 964 N N . GLU A 1 119 ? 7.473 -29.038 -9.096 1.00 97.56 119 GLU A N 1
ATOM 965 C CA . GLU A 1 119 ? 8.495 -30.064 -9.344 1.00 97.56 119 GLU A CA 1
ATOM 966 C C . GLU A 1 119 ? 8.078 -31.427 -8.780 1.00 97.56 119 GLU A C 1
ATOM 968 O O . GLU A 1 119 ? 8.115 -32.422 -9.502 1.00 97.56 119 GLU A O 1
ATOM 973 N N . GLU A 1 120 ? 7.604 -31.478 -7.529 1.00 97.50 120 GLU A N 1
ATOM 974 C CA . GLU A 1 120 ? 7.082 -32.699 -6.891 1.00 97.50 120 GLU A CA 1
ATOM 975 C C . GLU A 1 120 ? 5.927 -33.325 -7.686 1.00 97.50 120 GLU A C 1
ATOM 977 O O . GLU A 1 120 ? 5.760 -34.546 -7.695 1.00 97.50 120 GLU A O 1
ATOM 982 N N . LEU A 1 121 ? 5.114 -32.489 -8.337 1.00 96.50 121 LEU A N 1
ATOM 983 C CA . LEU A 1 121 ? 4.005 -32.917 -9.189 1.00 96.50 121 LEU A CA 1
ATOM 984 C C . LEU A 1 121 ? 4.446 -33.278 -10.618 1.00 96.50 121 LEU A C 1
ATOM 986 O O . LEU A 1 121 ? 3.646 -33.841 -11.360 1.00 96.50 121 LEU A O 1
ATOM 990 N N . GLY A 1 122 ? 5.690 -32.979 -11.006 1.00 96.50 122 GLY A N 1
ATOM 991 C CA . GLY A 1 122 ? 6.191 -33.173 -12.369 1.00 96.50 122 GLY A CA 1
ATOM 992 C C . GLY A 1 122 ? 5.609 -32.190 -13.392 1.00 96.50 122 GLY A C 1
ATOM 993 O O . GLY A 1 122 ? 5.564 -32.501 -14.578 1.00 96.50 122 GLY A O 1
ATOM 994 N N . GLU A 1 123 ? 5.140 -31.021 -12.951 1.00 96.62 123 GLU A N 1
ATOM 995 C CA . GLU A 1 123 ? 4.431 -30.045 -13.793 1.00 96.62 123 GLU A CA 1
ATOM 996 C C . GLU A 1 123 ? 5.188 -28.737 -14.023 1.00 96.62 123 GLU A C 1
ATOM 998 O O . GLU A 1 123 ? 4.704 -27.886 -14.774 1.00 96.62 123 GLU A O 1
ATOM 1003 N N . LEU A 1 124 ? 6.362 -28.559 -13.404 1.00 96.81 124 LEU A N 1
ATOM 1004 C CA . LEU A 1 124 ? 7.145 -27.328 -13.538 1.00 96.81 124 LEU A CA 1
ATOM 1005 C C . LEU A 1 124 ? 7.425 -26.990 -15.008 1.00 96.81 124 LEU A C 1
ATOM 1007 O O . LEU A 1 124 ? 7.157 -25.867 -15.431 1.00 96.81 124 LEU A O 1
ATOM 1011 N N . ASP A 1 125 ? 7.886 -27.964 -15.795 1.00 96.31 125 ASP A N 1
ATOM 1012 C CA . ASP A 1 125 ? 8.269 -27.730 -17.190 1.00 96.31 125 ASP A CA 1
ATOM 1013 C C . ASP A 1 125 ? 7.103 -27.204 -18.037 1.00 96.31 125 ASP A C 1
ATOM 1015 O O . ASP A 1 125 ? 7.287 -26.344 -18.897 1.00 96.31 125 ASP A O 1
ATOM 1019 N N . ASN A 1 126 ? 5.883 -27.669 -17.757 1.00 95.75 126 ASN A N 1
ATOM 1020 C CA . ASN A 1 126 ? 4.672 -27.275 -18.473 1.00 95.75 126 ASN A CA 1
ATOM 1021 C C . ASN A 1 126 ? 3.913 -26.111 -17.804 1.00 95.75 126 ASN A C 1
ATOM 1023 O O . ASN A 1 126 ? 2.763 -25.841 -18.146 1.00 95.75 126 ASN A O 1
ATOM 1027 N N . THR A 1 127 ? 4.524 -25.422 -16.840 1.00 96.69 127 THR A N 1
ATOM 1028 C CA . THR A 1 127 ? 3.905 -24.283 -16.158 1.00 96.69 127 THR A CA 1
ATOM 1029 C C . THR A 1 127 ? 4.553 -22.979 -16.607 1.00 96.69 127 THR A C 1
ATOM 1031 O O . THR A 1 127 ? 5.767 -22.817 -16.512 1.00 96.69 127 THR A O 1
ATOM 1034 N N . ILE A 1 128 ? 3.734 -22.019 -17.045 1.00 97.44 128 ILE A N 1
ATOM 1035 C CA . ILE A 1 128 ? 4.178 -20.634 -17.239 1.00 97.44 128 ILE A CA 1
ATOM 1036 C C . ILE A 1 128 ? 4.169 -19.942 -15.873 1.00 97.44 128 ILE A C 1
ATOM 1038 O O . ILE A 1 128 ? 3.112 -19.772 -15.261 1.00 97.44 128 ILE A O 1
ATOM 1042 N N . ILE A 1 129 ? 5.343 -19.537 -15.394 1.00 97.38 129 ILE A N 1
ATOM 1043 C CA . ILE A 1 129 ? 5.514 -18.787 -14.147 1.00 97.38 129 ILE A CA 1
ATOM 1044 C C . ILE A 1 129 ? 5.875 -17.351 -14.495 1.00 97.38 129 ILE A C 1
ATOM 1046 O O . ILE A 1 129 ? 6.850 -17.114 -15.201 1.00 97.38 129 ILE A O 1
ATOM 1050 N N . VAL A 1 130 ? 5.108 -16.402 -13.961 1.00 97.88 130 VAL A N 1
ATOM 1051 C CA . VAL A 1 130 ? 5.371 -14.965 -14.080 1.00 97.88 130 VAL A CA 1
ATOM 1052 C C . VAL A 1 130 ? 5.594 -14.392 -12.688 1.00 97.88 130 VAL A C 1
ATOM 1054 O O . VAL A 1 130 ? 4.769 -14.591 -11.796 1.00 97.88 130 VAL A O 1
ATOM 1057 N N . PHE A 1 131 ? 6.698 -13.674 -12.510 1.00 97.62 131 PHE A N 1
ATOM 1058 C CA . PHE A 1 131 ? 7.010 -12.915 -11.305 1.00 97.62 131 PHE A CA 1
ATOM 1059 C C . PHE A 1 131 ? 7.246 -11.453 -11.681 1.00 97.62 131 PHE A C 1
ATOM 1061 O O . PHE A 1 131 ? 8.063 -11.158 -12.551 1.00 97.62 131 PHE A O 1
ATOM 1068 N N . THR A 1 132 ? 6.536 -10.540 -11.025 1.00 97.19 132 THR A N 1
ATOM 1069 C CA . THR A 1 132 ? 6.678 -9.097 -11.237 1.00 97.19 132 THR A CA 1
ATOM 1070 C C . THR A 1 132 ? 6.319 -8.324 -9.972 1.00 97.19 132 THR A C 1
ATOM 1072 O O . THR A 1 132 ? 5.657 -8.865 -9.085 1.00 97.19 132 THR A O 1
ATOM 1075 N N . SER A 1 133 ? 6.741 -7.061 -9.907 1.00 96.56 133 SER A N 1
ATOM 1076 C CA . SER A 1 133 ? 6.138 -6.061 -9.013 1.00 96.56 133 SER A CA 1
ATOM 1077 C C . SER A 1 133 ? 4.934 -5.409 -9.703 1.00 96.56 133 SER A C 1
ATOM 1079 O O . SER A 1 133 ? 4.851 -5.427 -10.933 1.00 96.56 133 SER A O 1
ATOM 1081 N N . ASP A 1 134 ? 4.011 -4.843 -8.933 1.00 95.56 134 ASP A N 1
ATOM 1082 C CA . ASP A 1 134 ? 2.874 -4.054 -9.427 1.00 95.56 134 ASP A CA 1
ATOM 1083 C C . ASP A 1 134 ? 3.267 -2.610 -9.773 1.00 95.56 134 ASP A C 1
ATOM 1085 O O . ASP A 1 134 ? 2.747 -2.035 -10.726 1.00 95.56 134 ASP A O 1
ATOM 1089 N N . ASN A 1 135 ? 4.239 -2.053 -9.050 1.00 96.25 135 ASN A N 1
ATOM 1090 C CA . ASN A 1 135 ? 4.826 -0.736 -9.292 1.00 96.25 135 ASN A CA 1
ATOM 1091 C C . ASN A 1 135 ? 6.261 -0.655 -8.745 1.00 96.25 135 ASN A C 1
ATOM 1093 O O . ASN A 1 135 ? 6.785 -1.604 -8.149 1.00 96.25 135 ASN A O 1
ATOM 1097 N N . GLY A 1 136 ? 6.914 0.486 -8.967 1.00 96.75 136 GLY A N 1
ATOM 1098 C CA . GLY A 1 136 ? 8.209 0.797 -8.370 1.00 96.75 136 GLY A CA 1
ATOM 1099 C C . GLY A 1 136 ? 8.148 0.985 -6.850 1.00 96.75 136 GLY A C 1
ATOM 1100 O O . GLY A 1 136 ? 7.080 1.097 -6.251 1.00 96.75 136 GLY A O 1
ATOM 1101 N N . GLY A 1 137 ? 9.316 1.036 -6.214 1.00 95.94 137 GLY A N 1
ATOM 1102 C CA . GLY A 1 137 ? 9.488 1.363 -4.801 1.00 95.94 137 GLY A CA 1
ATOM 1103 C C . GLY A 1 137 ? 8.870 2.714 -4.444 1.00 95.94 137 GLY A C 1
ATOM 1104 O O . GLY A 1 137 ? 8.842 3.638 -5.258 1.00 95.94 137 GLY A O 1
ATOM 1105 N N . THR A 1 138 ? 8.363 2.822 -3.219 1.00 94.75 138 THR A N 1
ATOM 1106 C CA . THR A 1 138 ? 7.505 3.928 -2.773 1.00 94.75 138 THR A CA 1
ATOM 1107 C C . THR A 1 138 ? 8.274 4.977 -1.955 1.00 94.75 138 THR A C 1
ATOM 1109 O O . THR A 1 138 ? 9.355 4.705 -1.436 1.00 94.75 138 THR A O 1
ATOM 1112 N N . ALA A 1 139 ? 7.727 6.187 -1.829 1.00 94.12 139 ALA A N 1
ATOM 1113 C CA . ALA A 1 139 ? 8.246 7.270 -0.983 1.00 94.12 139 ALA A CA 1
ATOM 1114 C C . ALA A 1 139 ? 7.359 7.570 0.240 1.00 94.12 139 ALA A C 1
ATOM 1116 O O . ALA A 1 139 ? 7.583 8.559 0.936 1.00 9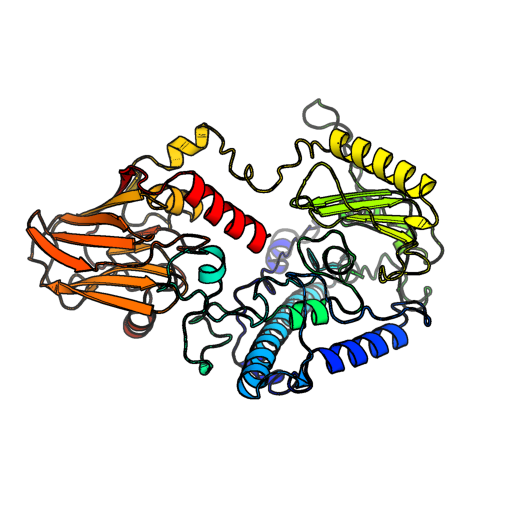4.12 139 ALA A O 1
ATOM 1117 N N . GLU A 1 140 ? 6.384 6.710 0.525 1.00 91.06 140 GLU A N 1
ATOM 1118 C CA . GLU A 1 140 ? 5.318 6.924 1.513 1.00 91.06 140 GLU A CA 1
ATOM 1119 C C . GLU A 1 140 ? 5.771 7.193 2.950 1.00 91.06 140 GLU A C 1
ATOM 1121 O O . GLU A 1 140 ? 5.068 7.845 3.716 1.00 91.06 140 GLU A O 1
ATOM 1126 N N . GLY A 1 141 ? 6.963 6.735 3.335 1.00 92.56 141 GLY A N 1
ATOM 1127 C CA . GLY A 1 141 ? 7.526 7.067 4.644 1.00 92.56 141 GLY A CA 1
ATOM 1128 C C . GLY A 1 141 ? 8.107 8.481 4.739 1.00 92.56 141 GLY A C 1
ATOM 1129 O O . GLY A 1 141 ? 8.693 8.820 5.761 1.00 92.56 141 GLY A O 1
ATOM 1130 N N . GLY A 1 142 ? 8.014 9.311 3.699 1.00 92.19 142 GLY A N 1
ATOM 1131 C CA . GLY A 1 142 ? 8.549 10.671 3.722 1.00 92.19 142 GLY A CA 1
ATOM 1132 C C . GLY A 1 142 ? 10.080 10.710 3.786 1.00 92.19 142 GLY A C 1
ATOM 1133 O O . GLY A 1 142 ? 10.759 9.797 3.319 1.00 92.19 142 GLY A O 1
ATOM 1134 N N . SER A 1 143 ? 10.653 11.802 4.299 1.00 92.75 143 SER A N 1
ATOM 1135 C CA . SER A 1 143 ? 12.115 11.986 4.396 1.00 92.75 143 SER A CA 1
ATOM 1136 C C . SER A 1 143 ? 12.769 11.030 5.394 1.00 92.75 143 SER A C 1
ATOM 1138 O O . SER A 1 143 ? 13.873 10.554 5.143 1.00 92.75 143 SER A O 1
ATOM 1140 N N . ASP A 1 144 ? 12.071 10.727 6.491 1.00 94.25 144 ASP A N 1
ATOM 1141 C CA . ASP A 1 144 ? 12.643 10.080 7.678 1.00 94.25 144 ASP A CA 1
ATOM 1142 C C . ASP A 1 144 ? 12.044 8.695 7.984 1.00 94.25 144 ASP A C 1
ATOM 1144 O O . ASP A 1 144 ? 12.392 8.045 8.974 1.00 94.25 144 ASP A O 1
ATOM 1148 N N . GLY A 1 145 ? 11.136 8.203 7.143 1.00 94.81 145 GLY A N 1
ATOM 1149 C CA . GLY A 1 145 ? 10.325 7.044 7.492 1.00 94.81 145 GLY A CA 1
ATOM 1150 C C . GLY A 1 145 ? 9.330 7.391 8.599 1.00 94.81 145 GLY A C 1
ATOM 1151 O O . GLY A 1 145 ? 9.181 8.537 9.018 1.00 94.81 145 GLY A O 1
ATOM 1152 N N . THR A 1 146 ? 8.642 6.376 9.104 1.00 94.19 146 THR A N 1
ATOM 1153 C CA . THR A 1 146 ? 7.665 6.559 10.181 1.00 94.19 146 THR A CA 1
ATOM 1154 C C . THR A 1 146 ? 7.507 5.285 10.994 1.00 94.19 146 THR A C 1
ATOM 1156 O O . THR A 1 146 ? 7.652 4.180 10.472 1.00 94.19 146 THR A O 1
ATOM 1159 N N . ARG A 1 147 ? 7.199 5.443 12.279 1.00 93.50 147 ARG A N 1
ATOM 1160 C CA . ARG A 1 147 ? 6.768 4.394 13.213 1.00 93.50 147 ARG A CA 1
ATOM 1161 C C . ARG A 1 147 ? 5.246 4.321 13.322 1.00 93.50 147 ARG A C 1
ATOM 1163 O O . ARG A 1 147 ? 4.725 3.440 13.994 1.00 93.50 147 ARG A O 1
ATOM 1170 N N . SER A 1 148 ? 4.549 5.260 12.690 1.00 91.88 148 SER A N 1
ATOM 1171 C CA . SER A 1 148 ? 3.100 5.428 12.749 1.00 91.88 148 SER A CA 1
ATOM 1172 C C . SER A 1 148 ? 2.556 5.631 11.341 1.00 91.88 148 SER A C 1
ATOM 1174 O O . SER A 1 148 ? 2.081 6.709 10.995 1.00 91.88 148 SER A O 1
ATOM 1176 N N . TYR A 1 149 ? 2.654 4.600 10.505 1.00 91.44 149 TYR A N 1
ATOM 1177 C CA . TYR A 1 149 ? 2.341 4.680 9.079 1.00 91.44 149 TYR A CA 1
ATOM 1178 C C . TYR A 1 149 ? 0.950 5.267 8.815 1.00 91.44 149 TYR A C 1
ATOM 1180 O O . TYR A 1 149 ? 0.842 6.242 8.078 1.00 91.44 149 TYR A O 1
ATOM 1188 N N . PHE A 1 150 ? -0.096 4.808 9.511 1.00 89.25 150 PHE A N 1
ATOM 1189 C CA . PHE A 1 150 ? -1.428 5.393 9.310 1.00 89.25 150 PHE A CA 1
ATOM 1190 C C . PHE A 1 150 ? -1.611 6.828 9.819 1.00 89.25 150 PHE A C 1
ATOM 1192 O O . PHE A 1 150 ? -2.526 7.511 9.361 1.00 89.25 150 PHE A O 1
ATOM 1199 N N . ALA A 1 151 ? -0.754 7.312 10.722 1.00 88.31 151 ALA A N 1
ATOM 1200 C CA . ALA A 1 151 ? -0.787 8.708 11.153 1.00 88.31 151 ALA A CA 1
ATOM 1201 C C . ALA A 1 151 ? -0.307 9.648 10.038 1.00 88.31 151 ALA A C 1
ATOM 1203 O O . ALA A 1 151 ? -0.747 10.795 9.977 1.00 88.31 151 ALA A O 1
ATOM 1204 N N . GLN A 1 152 ? 0.537 9.172 9.116 1.00 83.62 152 GLN A N 1
ATOM 1205 C CA . GLN A 1 152 ? 0.975 9.992 7.987 1.00 83.62 152 GLN A CA 1
ATOM 1206 C C . GLN A 1 152 ? -0.221 10.457 7.151 1.00 83.62 152 GLN A C 1
ATOM 1208 O O . GLN A 1 152 ? -0.271 11.623 6.810 1.00 83.62 152 GLN A O 1
ATOM 1213 N N . PHE A 1 153 ? -1.248 9.624 6.967 1.00 81.25 153 PHE A N 1
ATOM 1214 C CA . PHE A 1 153 ? -2.429 9.953 6.156 1.00 81.25 153 PHE A CA 1
ATOM 1215 C C . PHE A 1 153 ? -3.433 10.907 6.818 1.00 81.25 153 PHE A C 1
ATOM 1217 O O . PHE A 1 153 ? -4.403 11.316 6.186 1.00 81.25 153 PHE A O 1
ATOM 1224 N N . ALA A 1 154 ? -3.278 11.232 8.103 1.00 78.69 154 ALA A N 1
ATOM 1225 C CA . ALA A 1 154 ? -4.257 12.052 8.815 1.00 78.69 154 ALA A CA 1
ATOM 1226 C C . ALA A 1 154 ? -4.024 13.565 8.654 1.00 78.69 154 ALA A C 1
ATOM 1228 O O . ALA A 1 154 ? -4.980 14.326 8.789 1.00 78.69 154 ALA A O 1
ATOM 1229 N N . HIS A 1 155 ? -2.770 13.987 8.426 1.00 71.31 155 HIS A N 1
ATOM 1230 C CA . HIS A 1 155 ? -2.321 15.377 8.228 1.00 71.31 155 HIS A CA 1
ATOM 1231 C C . HIS A 1 155 ? -3.124 16.450 8.994 1.00 71.31 155 HIS A C 1
ATOM 1233 O O . HIS A 1 155 ? -3.643 17.428 8.448 1.00 71.31 155 HIS A O 1
ATOM 1239 N N . VAL A 1 156 ? -3.236 16.267 10.310 1.00 74.00 156 VAL A N 1
ATOM 1240 C CA . VAL A 1 156 ? -4.024 17.158 11.163 1.00 74.00 156 VAL A CA 1
ATOM 1241 C C . VAL A 1 156 ? -3.274 18.477 11.365 1.00 74.00 156 VAL A C 1
ATOM 1243 O O . VAL A 1 156 ? -2.183 18.502 11.930 1.00 74.00 156 VAL A O 1
ATOM 1246 N N . GLN A 1 157 ? -3.879 19.594 10.945 1.00 71.75 157 GLN A N 1
ATOM 1247 C CA . GLN A 1 157 ? -3.370 20.947 11.210 1.00 71.75 157 GLN A CA 1
ATOM 1248 C C . GLN A 1 157 ? -3.587 21.343 12.683 1.00 71.75 157 GLN A C 1
ATOM 1250 O O . GLN A 1 157 ? -4.467 22.138 13.016 1.00 71.75 157 GLN A O 1
ATOM 1255 N N . ASP A 1 158 ? -2.795 20.754 13.574 1.00 77.38 158 ASP A N 1
ATOM 1256 C CA . ASP A 1 158 ? -2.808 20.980 15.019 1.00 77.38 158 ASP A CA 1
ATOM 1257 C C . ASP A 1 158 ? -1.361 20.989 15.541 1.00 77.38 158 ASP A C 1
ATOM 1259 O O . ASP A 1 158 ? -0.626 20.046 15.260 1.00 77.38 158 ASP A O 1
ATOM 1263 N N . PRO A 1 159 ? -0.924 22.013 16.297 1.00 78.62 159 PRO A N 1
ATOM 1264 C CA . PRO A 1 159 ? 0.423 22.052 16.870 1.00 78.62 159 PRO A CA 1
ATOM 1265 C C . PRO A 1 159 ? 0.766 20.862 17.776 1.00 78.62 159 PRO A C 1
ATOM 1267 O O . PRO A 1 159 ? 1.939 20.531 17.913 1.00 78.62 159 PRO A O 1
ATOM 1270 N N . ASP A 1 160 ? -0.244 20.226 18.379 1.00 80.69 160 ASP A N 1
ATOM 1271 C CA . ASP A 1 160 ? -0.060 19.056 19.246 1.00 80.69 160 ASP A CA 1
ATOM 1272 C C . ASP A 1 160 ? -0.106 17.727 18.465 1.00 80.69 160 ASP A C 1
ATOM 1274 O O . ASP A 1 160 ? -0.020 16.650 19.059 1.00 80.69 160 ASP A O 1
ATOM 1278 N N . TRP A 1 161 ? -0.296 17.772 17.141 1.00 83.81 161 TRP A N 1
ATOM 1279 C CA . TRP A 1 161 ? -0.312 16.578 16.305 1.00 83.81 161 TRP A CA 1
ATOM 1280 C C . TRP A 1 161 ? 1.098 16.026 16.108 1.00 83.81 161 TRP A C 1
ATOM 1282 O O . TRP A 1 161 ? 2.021 16.734 15.707 1.00 83.81 161 TRP A O 1
ATOM 1292 N N . VAL A 1 162 ? 1.243 14.722 16.335 1.00 83.94 162 VAL A N 1
ATOM 1293 C CA . VAL A 1 162 ? 2.499 13.999 16.147 1.00 83.94 162 VAL A CA 1
ATOM 1294 C C . VAL A 1 162 ? 2.285 12.945 15.066 1.00 83.94 162 VAL A C 1
ATOM 1296 O O . VAL A 1 162 ? 1.750 11.874 15.332 1.00 83.94 162 VAL A O 1
ATOM 1299 N N . GLY A 1 163 ? 2.692 13.260 13.833 1.00 84.06 163 GLY A N 1
ATOM 1300 C CA . GLY A 1 163 ? 2.532 12.360 12.683 1.00 84.06 163 GLY A CA 1
ATOM 1301 C C . GLY A 1 163 ? 3.424 11.112 12.733 1.00 84.06 163 GLY A C 1
ATOM 1302 O O . GLY A 1 163 ? 3.088 10.094 12.138 1.00 84.06 163 GLY A O 1
ATOM 1303 N N . ASP A 1 164 ? 4.542 11.164 13.459 1.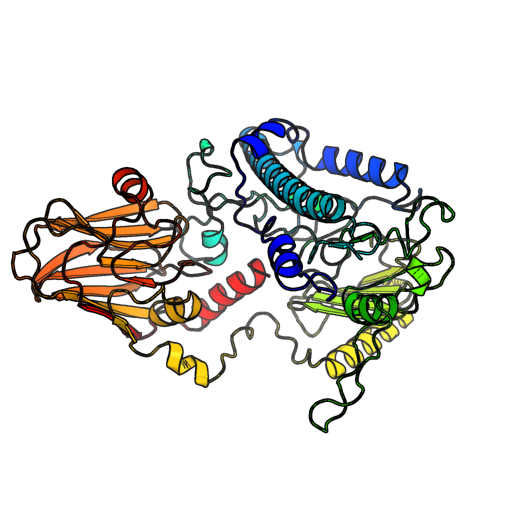00 89.75 164 ASP A N 1
ATOM 1304 C CA . ASP A 1 164 ? 5.379 10.004 13.783 1.00 89.75 164 ASP A CA 1
ATOM 1305 C C . ASP A 1 164 ? 5.463 9.849 15.302 1.00 89.75 164 ASP A C 1
ATOM 1307 O O . ASP A 1 164 ? 6.328 10.429 15.963 1.00 89.75 164 ASP A O 1
ATOM 1311 N N . VAL A 1 165 ? 4.511 9.112 15.871 1.00 88.69 165 VAL A N 1
ATOM 1312 C CA . VAL A 1 165 ? 4.441 8.902 17.316 1.00 88.69 165 VAL A CA 1
ATOM 1313 C C . VAL A 1 165 ? 5.704 8.163 17.790 1.00 88.69 165 VAL A C 1
ATOM 1315 O O . VAL A 1 165 ? 6.075 7.146 17.197 1.00 88.69 165 VAL A O 1
ATOM 1318 N N . PRO A 1 166 ? 6.395 8.644 18.843 1.00 88.31 166 PRO A N 1
ATOM 1319 C CA . PRO A 1 166 ? 7.539 7.942 19.402 1.00 88.31 166 PRO A CA 1
ATOM 1320 C C . PRO A 1 166 ? 7.150 6.570 19.955 1.00 88.31 166 PRO A C 1
ATOM 1322 O O . PRO A 1 166 ? 6.276 6.462 20.812 1.00 88.31 166 PRO A O 1
ATOM 1325 N N . HIS A 1 167 ? 7.865 5.543 19.504 1.00 89.38 167 HIS A N 1
ATOM 1326 C CA . HIS A 1 167 ? 7.713 4.154 19.938 1.00 89.38 167 HIS A CA 1
ATOM 1327 C C . HIS A 1 167 ? 9.068 3.546 20.278 1.00 89.38 167 HIS A C 1
ATOM 1329 O O . HIS A 1 167 ? 10.101 4.040 19.817 1.00 89.38 167 HIS A O 1
ATOM 1335 N N . ASP A 1 168 ? 9.059 2.461 21.055 1.00 91.31 168 ASP A N 1
ATOM 1336 C CA . ASP A 1 168 ? 10.251 1.638 21.253 1.00 91.31 168 ASP A CA 1
ATOM 1337 C C . ASP A 1 168 ? 10.712 1.071 19.900 1.00 91.31 168 ASP A C 1
ATOM 1339 O O . ASP A 1 168 ? 10.010 0.292 19.252 1.00 91.31 168 ASP A O 1
ATOM 1343 N N . GLU A 1 169 ? 11.909 1.470 19.466 1.00 91.69 169 GLU A N 1
ATOM 1344 C CA . GLU A 1 169 ? 12.482 1.061 18.183 1.00 91.69 169 GLU A CA 1
ATOM 1345 C C . GLU A 1 169 ? 12.791 -0.446 18.126 1.00 91.69 169 GLU A C 1
ATOM 1347 O O . GLU A 1 169 ? 12.928 -1.005 17.034 1.00 91.69 169 GLU A O 1
ATOM 1352 N N . SER A 1 170 ? 12.832 -1.139 19.273 1.00 93.38 170 SER A N 1
ATOM 1353 C CA . SER A 1 170 ? 12.942 -2.602 19.321 1.00 93.38 170 SER A CA 1
ATOM 1354 C C . SER A 1 170 ? 11.737 -3.311 18.681 1.00 93.38 170 SER A C 1
ATOM 1356 O O . SER A 1 170 ? 11.866 -4.445 18.214 1.00 93.38 170 SER A O 1
ATOM 1358 N N . LEU A 1 171 ? 10.591 -2.624 18.586 1.00 94.38 171 LEU A N 1
ATOM 1359 C CA . LEU A 1 171 ? 9.358 -3.132 17.980 1.00 94.38 171 LEU A CA 1
ATOM 1360 C C . LEU A 1 171 ? 9.334 -3.010 16.449 1.00 94.38 171 LEU A C 1
ATOM 1362 O O . LEU A 1 171 ? 8.438 -3.568 15.811 1.00 94.38 171 LEU A O 1
ATOM 1366 N N . ILE A 1 172 ? 10.298 -2.307 15.839 1.00 95.81 172 ILE A N 1
ATOM 1367 C CA . ILE A 1 172 ? 10.361 -2.116 14.384 1.00 95.81 172 ILE A CA 1
ATOM 1368 C C . ILE A 1 172 ? 10.453 -3.475 13.671 1.00 95.81 172 ILE A C 1
ATOM 1370 O O . ILE A 1 172 ? 11.376 -4.264 13.907 1.00 95.81 172 ILE A O 1
ATOM 1374 N N . GLY A 1 173 ? 9.495 -3.705 12.767 1.00 94.88 173 GLY A N 1
ATOM 1375 C CA . GLY A 1 173 ? 9.322 -4.937 11.991 1.00 94.88 173 GLY A CA 1
ATOM 1376 C C . GLY A 1 173 ? 8.420 -5.984 12.642 1.00 94.88 173 GLY A C 1
ATOM 1377 O O . GLY A 1 173 ? 8.076 -6.971 11.995 1.00 94.88 173 GLY A O 1
ATOM 1378 N N . GLY A 1 174 ? 8.019 -5.774 13.898 1.00 94.25 174 GLY A N 1
ATOM 1379 C CA . GLY A 1 174 ? 7.057 -6.617 14.595 1.00 94.25 174 GLY A CA 1
ATOM 1380 C C . GLY A 1 174 ? 5.600 -6.214 14.330 1.00 94.25 174 GLY A C 1
ATOM 1381 O O . GLY A 1 174 ? 5.324 -5.151 13.780 1.00 94.25 174 GLY A O 1
ATOM 1382 N N . PRO A 1 175 ? 4.633 -7.027 14.788 1.00 91.88 175 PRO A N 1
ATOM 1383 C CA . PRO A 1 175 ? 3.209 -6.758 14.584 1.00 91.88 175 PRO A CA 1
ATOM 1384 C C . PRO A 1 175 ? 2.684 -5.597 15.443 1.00 91.88 175 PRO A C 1
ATOM 1386 O O . PRO A 1 175 ? 1.552 -5.156 15.249 1.00 91.88 175 PRO A O 1
ATOM 1389 N N . GLN A 1 176 ? 3.470 -5.131 16.422 1.00 91.62 176 GLN A N 1
ATOM 1390 C CA . GLN A 1 176 ? 3.036 -4.111 17.377 1.00 91.62 176 GLN A CA 1
ATOM 1391 C C . GLN A 1 176 ? 3.088 -2.689 16.833 1.00 91.62 176 GLN A C 1
ATOM 1393 O O . GLN A 1 176 ? 2.442 -1.807 17.391 1.00 91.62 176 GLN A O 1
ATOM 1398 N N . LEU A 1 177 ? 3.825 -2.488 15.743 1.00 91.00 177 LEU A N 1
ATOM 1399 C CA . LEU A 1 177 ? 4.119 -1.180 15.199 1.00 91.00 177 LEU A CA 1
ATOM 1400 C C . LEU A 1 177 ? 3.888 -1.172 13.687 1.00 91.00 177 LEU A C 1
ATOM 1402 O O . LEU A 1 177 ? 4.229 -2.129 12.988 1.00 91.00 177 LEU A O 1
ATOM 1406 N N . GLY A 1 178 ? 3.296 -0.093 13.181 1.00 91.75 178 GLY A N 1
ATOM 1407 C CA . GLY A 1 178 ? 3.102 0.116 11.752 1.00 91.75 178 GLY A CA 1
ATOM 1408 C C . GLY A 1 178 ? 4.170 1.048 11.205 1.00 91.75 178 GLY A C 1
ATOM 1409 O O . GLY A 1 178 ? 4.022 2.259 11.323 1.00 91.75 178 GLY A O 1
ATOM 1410 N N . VAL A 1 179 ? 5.246 0.504 10.633 1.00 95.25 179 VAL A N 1
ATOM 1411 C CA . VAL A 1 179 ? 6.398 1.311 10.193 1.00 95.25 179 VAL A CA 1
ATOM 1412 C C . VAL A 1 179 ? 6.480 1.450 8.675 1.00 95.25 179 VAL A C 1
ATOM 1414 O O . VAL A 1 179 ? 5.975 0.598 7.943 1.00 95.25 179 VAL A O 1
ATOM 1417 N N . HIS A 1 180 ? 7.192 2.473 8.203 1.00 96.38 180 HIS A N 1
ATOM 1418 C CA . HIS A 1 180 ? 7.606 2.607 6.806 1.00 96.38 180 HIS A CA 1
ATOM 1419 C C . HIS A 1 180 ? 9.031 3.174 6.701 1.00 96.38 180 HIS A C 1
ATOM 1421 O O . HIS A 1 180 ? 9.450 3.974 7.538 1.00 96.38 180 HIS A O 1
ATOM 1427 N N . TYR A 1 181 ? 9.781 2.773 5.669 1.00 97.56 181 TYR A N 1
ATOM 1428 C CA . TYR A 1 181 ? 11.126 3.290 5.394 1.00 97.56 181 TYR A CA 1
ATOM 1429 C C . TYR A 1 181 ? 11.099 4.721 4.810 1.00 97.56 181 TYR A C 1
ATOM 1431 O O . TYR A 1 181 ? 10.113 5.077 4.158 1.00 97.56 181 TYR A O 1
ATOM 1439 N N . PRO A 1 182 ? 12.171 5.527 4.970 1.00 97.06 182 PRO A N 1
ATOM 1440 C CA . PRO A 1 182 ? 12.341 6.817 4.290 1.00 97.06 182 PRO A CA 1
ATOM 1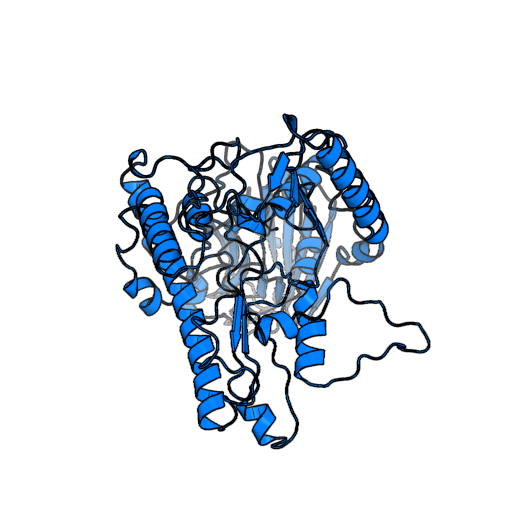441 C C . PRO A 1 182 ? 12.506 6.677 2.776 1.00 97.06 182 PRO A C 1
ATOM 1443 O O . PRO A 1 182 ? 13.118 5.723 2.291 1.00 97.06 182 PRO A O 1
ATOM 1446 N N . ARG A 1 183 ? 12.077 7.693 2.025 1.00 96.56 183 ARG A N 1
ATOM 1447 C CA . ARG A 1 183 ? 12.125 7.738 0.555 1.00 96.56 183 ARG A CA 1
ATOM 1448 C C . ARG A 1 183 ? 13.513 7.470 -0.049 1.00 96.56 183 ARG A C 1
ATOM 1450 O O . ARG A 1 183 ? 13.591 6.940 -1.150 1.00 96.56 183 ARG A O 1
ATOM 1457 N N . GLY A 1 184 ? 14.610 7.705 0.680 1.00 98.06 184 GLY A N 1
ATOM 1458 C CA . GLY A 1 184 ? 15.957 7.291 0.251 1.00 98.06 184 GLY A CA 1
ATOM 1459 C C . GLY A 1 184 ? 16.075 5.783 -0.035 1.00 98.06 184 GLY A C 1
ATOM 1460 O O . GLY A 1 184 ? 16.693 5.378 -1.025 1.00 98.06 184 GLY A O 1
ATOM 1461 N N . TRP A 1 185 ? 15.405 4.934 0.753 1.00 98.56 185 TRP A N 1
ATOM 1462 C CA . TRP A 1 185 ? 15.309 3.494 0.481 1.00 98.56 185 TRP A CA 1
ATOM 1463 C C . TRP A 1 185 ? 14.332 3.154 -0.651 1.00 98.56 185 TRP A C 1
ATOM 1465 O O . TRP A 1 185 ? 14.566 2.195 -1.390 1.00 98.56 185 TRP A O 1
ATOM 1475 N N . GLY A 1 186 ? 13.307 3.982 -0.864 1.00 97.56 186 GLY A N 1
ATOM 1476 C CA . GLY A 1 186 ? 12.466 3.927 -2.062 1.00 97.56 186 GLY A CA 1
ATOM 1477 C C . GLY A 1 186 ? 13.294 4.116 -3.333 1.00 97.56 186 GLY A C 1
ATOM 1478 O O . GLY A 1 186 ? 13.279 3.269 -4.222 1.00 97.56 186 GLY A O 1
ATOM 1479 N N . GLN A 1 187 ? 14.136 5.154 -3.369 1.00 98.06 187 GLN A N 1
ATOM 1480 C CA . GLN A 1 187 ? 14.969 5.465 -4.535 1.00 98.06 187 GLN A CA 1
ATOM 1481 C C . GLN A 1 187 ? 16.046 4.394 -4.723 1.00 98.06 187 GLN A C 1
ATOM 1483 O O . GLN A 1 187 ? 16.443 4.071 -5.839 1.00 98.06 187 GLN A O 1
ATOM 1488 N N . THR A 1 188 ? 16.496 3.807 -3.615 1.00 98.25 188 THR A N 1
ATOM 1489 C CA . THR A 1 188 ? 17.397 2.657 -3.622 1.00 98.25 188 THR A CA 1
ATOM 1490 C C . THR A 1 188 ? 16.761 1.426 -4.258 1.00 98.25 188 THR A C 1
ATOM 1492 O O . THR A 1 188 ? 17.426 0.718 -5.013 1.00 98.25 188 THR A O 1
ATOM 1495 N N . SER A 1 189 ? 15.482 1.173 -3.983 1.00 97.44 189 SER A N 1
ATOM 1496 C CA . SER A 1 189 ? 14.722 0.087 -4.614 1.00 97.44 189 SER A CA 1
ATOM 1497 C C . SER A 1 189 ? 14.529 0.330 -6.114 1.00 97.44 189 SER A C 1
ATOM 1499 O O . SER A 1 189 ? 14.532 -0.620 -6.889 1.00 97.44 189 SER A O 1
ATOM 1501 N N . ASN A 1 190 ? 14.471 1.600 -6.520 1.00 98.06 190 ASN A N 1
ATOM 1502 C CA . ASN A 1 190 ? 14.275 2.022 -7.908 1.00 98.06 190 ASN A CA 1
ATOM 1503 C C . ASN A 1 190 ? 15.567 2.214 -8.698 1.00 98.06 190 ASN A C 1
ATOM 1505 O O . ASN A 1 190 ? 15.504 2.664 -9.837 1.00 98.06 190 ASN A O 1
ATOM 1509 N N . THR A 1 191 ? 16.741 1.899 -8.139 1.00 98.19 191 THR A N 1
ATOM 1510 C CA . THR A 1 191 ? 18.013 2.035 -8.862 1.00 98.19 191 THR A CA 1
ATOM 1511 C C . THR A 1 191 ? 17.950 1.332 -10.223 1.00 98.19 191 THR A C 1
ATOM 1513 O O . THR A 1 191 ? 17.646 0.133 -10.259 1.00 98.19 191 THR A O 1
ATOM 1516 N N . PRO A 1 192 ? 18.288 2.028 -11.328 1.00 97.75 192 PRO A N 1
ATOM 1517 C CA . PRO A 1 192 ? 18.979 3.331 -11.407 1.00 97.75 192 PRO A CA 1
ATOM 1518 C C . PRO A 1 192 ? 18.104 4.583 -11.622 1.00 97.75 192 PRO A C 1
ATOM 1520 O O . PRO A 1 192 ? 18.641 5.639 -11.953 1.00 97.75 192 PRO A O 1
ATOM 1523 N N . PHE A 1 193 ? 16.789 4.486 -11.461 1.00 98.25 193 PHE A N 1
ATOM 1524 C CA . PHE A 1 193 ? 15.815 5.474 -11.926 1.00 98.25 193 PHE A CA 1
ATOM 1525 C C . PHE A 1 193 ? 15.513 6.617 -10.938 1.00 98.25 193 PHE A C 1
ATOM 1527 O O . PHE A 1 193 ? 15.877 6.583 -9.757 1.00 98.25 193 PHE A O 1
ATOM 1534 N N . ARG A 1 194 ? 14.822 7.644 -11.457 1.00 96.25 194 ARG A N 1
ATOM 1535 C CA . ARG A 1 194 ? 14.226 8.760 -10.702 1.00 96.25 194 ARG A CA 1
ATOM 1536 C C . ARG A 1 194 ? 12.817 8.405 -10.220 1.00 96.25 194 ARG A C 1
ATOM 1538 O O . ARG A 1 194 ? 12.112 7.645 -10.880 1.00 96.25 194 ARG A O 1
ATOM 1545 N N . PHE A 1 195 ? 12.408 9.044 -9.125 1.00 96.69 195 PHE A N 1
ATOM 1546 C CA . PHE A 1 195 ? 11.060 8.961 -8.537 1.00 96.69 195 PHE A CA 1
ATOM 1547 C C . PHE A 1 195 ? 10.599 7.548 -8.126 1.00 96.69 195 PHE A C 1
ATOM 1549 O O . PHE A 1 195 ? 11.426 6.654 -7.919 1.00 96.69 195 PHE A O 1
ATOM 1556 N N . TYR A 1 196 ? 9.294 7.399 -7.877 1.00 96.62 196 TYR A N 1
ATOM 1557 C CA . TYR A 1 196 ? 8.702 6.338 -7.065 1.00 96.62 196 TYR A CA 1
ATOM 1558 C C . TYR A 1 196 ? 7.337 5.894 -7.606 1.00 96.62 196 TYR A C 1
ATOM 1560 O O . TYR A 1 196 ? 6.843 6.436 -8.599 1.00 96.62 196 TYR A O 1
ATOM 1568 N N . LYS A 1 197 ? 6.720 4.922 -6.919 1.00 95.38 197 LYS A N 1
ATOM 1569 C CA . LYS A 1 197 ? 5.276 4.633 -6.988 1.00 95.38 197 LYS A CA 1
ATOM 1570 C C . LYS A 1 197 ? 4.454 5.932 -7.096 1.00 95.38 197 LYS A C 1
ATOM 1572 O O . LYS A 1 197 ? 4.776 6.929 -6.450 1.00 95.38 197 LYS A O 1
ATOM 1577 N N . GLY A 1 198 ? 3.435 5.916 -7.953 1.00 91.25 198 GLY A N 1
ATOM 1578 C CA . GLY A 1 198 ? 2.571 7.068 -8.227 1.00 91.25 198 GLY A CA 1
ATOM 1579 C C . GLY A 1 198 ? 3.068 7.997 -9.344 1.00 91.25 198 GLY A C 1
ATOM 1580 O O . GLY A 1 198 ? 2.285 8.772 -9.887 1.00 91.25 198 GLY A O 1
ATOM 1581 N N . GLN A 1 199 ? 4.345 7.928 -9.747 1.00 93.81 199 GLN A N 1
ATOM 1582 C CA . GLN A 1 199 ? 4.885 8.745 -10.843 1.00 93.81 199 GLN A CA 1
ATOM 1583 C C . GLN A 1 199 ? 5.076 7.933 -12.133 1.00 93.81 199 GLN A C 1
ATOM 1585 O O . GLN A 1 199 ? 5.518 6.791 -12.115 1.00 93.81 199 GLN A O 1
ATOM 1590 N N . SER A 1 200 ? 4.822 8.557 -13.291 1.00 95.69 200 SER A N 1
ATOM 1591 C CA . SER A 1 200 ? 4.970 7.915 -14.618 1.00 95.69 200 SER A CA 1
ATOM 1592 C C . SER A 1 200 ? 6.433 7.719 -15.077 1.00 95.69 200 SER A C 1
ATOM 1594 O O . SER A 1 200 ? 6.702 7.079 -16.102 1.00 95.69 200 SER A O 1
ATOM 1596 N N . PHE A 1 201 ? 7.395 8.267 -14.333 1.00 97.38 201 PHE A N 1
ATOM 1597 C CA . PHE A 1 201 ? 8.831 8.075 -14.560 1.00 97.38 201 PHE A CA 1
ATOM 1598 C C . PHE A 1 201 ? 9.243 6.620 -14.308 1.00 97.38 201 PHE A C 1
ATOM 1600 O O . PHE A 1 201 ? 8.542 5.867 -13.634 1.00 97.38 201 PHE A O 1
ATOM 1607 N N . ALA A 1 202 ? 10.388 6.202 -14.847 1.00 97.25 202 ALA A N 1
ATOM 1608 C CA . ALA A 1 202 ? 10.856 4.820 -14.794 1.00 97.25 202 ALA A CA 1
ATOM 1609 C C . ALA A 1 202 ? 10.926 4.261 -13.363 1.00 97.25 202 ALA A C 1
ATOM 1611 O O . ALA A 1 202 ? 10.605 3.095 -13.172 1.00 97.25 202 ALA A O 1
ATOM 1612 N N . GLY A 1 203 ? 11.244 5.071 -12.348 1.00 97.44 203 GLY A N 1
ATOM 1613 C CA . GLY A 1 203 ? 11.245 4.603 -10.959 1.00 97.44 203 GLY A CA 1
ATOM 1614 C C . GLY A 1 203 ? 9.860 4.285 -10.398 1.00 97.44 203 GLY A C 1
ATOM 1615 O O . GLY A 1 203 ? 9.781 3.587 -9.397 1.00 97.44 203 GLY A O 1
ATOM 1616 N N . GLY A 1 204 ? 8.776 4.743 -11.028 1.00 96.25 204 GLY A N 1
ATOM 1617 C CA . GLY A 1 204 ? 7.409 4.372 -10.661 1.00 96.25 204 GLY A CA 1
ATOM 1618 C C . GLY A 1 204 ? 6.815 3.245 -11.496 1.00 96.25 204 GLY A C 1
ATOM 1619 O O . GLY A 1 204 ? 6.063 2.435 -10.958 1.00 96.25 204 GLY A O 1
ATOM 1620 N N . VAL A 1 205 ? 7.175 3.153 -12.783 1.00 96.44 205 VAL A N 1
ATOM 1621 C CA . VAL A 1 205 ? 6.516 2.229 -13.733 1.00 96.44 205 VAL A CA 1
ATOM 1622 C C . VAL A 1 205 ? 7.400 1.102 -14.270 1.00 96.44 205 VAL A C 1
ATOM 1624 O O . VAL A 1 205 ? 6.873 0.146 -14.834 1.00 96.44 205 VAL A O 1
ATOM 1627 N N . ARG A 1 206 ? 8.731 1.177 -14.135 1.00 96.62 206 ARG A N 1
ATOM 1628 C CA . ARG A 1 206 ? 9.638 0.116 -14.596 1.00 96.62 206 ARG A CA 1
ATOM 1629 C C . ARG A 1 206 ? 9.963 -0.827 -13.444 1.00 96.62 206 ARG A C 1
ATOM 1631 O O . ARG A 1 206 ? 10.714 -0.491 -12.534 1.00 96.62 206 ARG A O 1
ATOM 1638 N N . VAL A 1 207 ? 9.410 -2.030 -13.526 1.00 97.06 207 VAL A N 1
ATOM 1639 C CA . VAL A 1 207 ? 9.470 -3.061 -12.485 1.00 97.06 207 VAL A CA 1
ATOM 1640 C C . VAL A 1 207 ? 10.270 -4.284 -12.944 1.00 97.06 207 VAL A C 1
ATOM 1642 O O . VAL A 1 207 ? 10.410 -4.500 -14.150 1.00 97.06 207 VAL A O 1
ATOM 1645 N N . PRO A 1 208 ? 10.817 -5.097 -12.019 1.00 95.88 208 PRO A N 1
ATOM 1646 C CA . PRO A 1 208 ? 11.374 -6.395 -12.385 1.00 95.88 208 PRO A CA 1
ATOM 1647 C C . PRO A 1 208 ? 10.274 -7.287 -12.967 1.00 95.88 208 PRO A C 1
ATOM 1649 O O . PRO A 1 208 ? 9.190 -7.365 -12.396 1.00 95.88 208 PRO A O 1
ATOM 1652 N N . PHE A 1 209 ? 10.578 -7.987 -14.057 1.00 96.69 209 PHE A N 1
ATOM 1653 C CA . PHE A 1 209 ? 9.689 -8.960 -14.684 1.00 96.69 209 PHE A CA 1
ATOM 1654 C C . PHE A 1 209 ? 10.491 -10.203 -15.068 1.00 96.69 209 PHE A C 1
ATOM 1656 O O . PHE A 1 209 ? 11.505 -10.105 -15.759 1.00 96.69 209 PHE A O 1
ATOM 1663 N N . VAL A 1 210 ? 10.038 -11.370 -14.616 1.00 95.94 210 VAL A N 1
ATOM 1664 C CA . VAL A 1 210 ? 10.618 -12.673 -14.950 1.00 95.94 210 VAL A CA 1
ATOM 1665 C C . VAL A 1 210 ? 9.502 -13.585 -15.430 1.00 95.94 210 VAL A C 1
ATOM 1667 O O . VAL A 1 210 ? 8.470 -13.707 -14.769 1.00 95.94 210 VAL A O 1
ATOM 1670 N N . LEU A 1 211 ? 9.728 -14.253 -16.558 1.00 96.06 211 LEU A N 1
ATOM 1671 C CA . LEU A 1 211 ? 8.847 -15.289 -17.080 1.00 96.06 211 LEU A CA 1
ATOM 1672 C C . LEU A 1 211 ? 9.658 -16.560 -17.331 1.00 96.06 211 LEU A C 1
ATOM 1674 O O . LEU A 1 211 ? 10.712 -16.512 -17.960 1.00 96.06 211 LEU A O 1
ATOM 1678 N N . SER A 1 212 ? 9.156 -17.692 -16.843 1.00 94.62 212 SER A N 1
ATOM 1679 C CA . SER A 1 212 ? 9.732 -19.018 -17.070 1.00 94.62 212 SER A CA 1
ATOM 1680 C C . SER A 1 212 ? 8.674 -19.958 -17.631 1.00 94.62 212 SER A C 1
ATOM 1682 O O . SER A 1 212 ? 7.549 -19.990 -17.133 1.00 94.62 212 SER A O 1
ATOM 1684 N N . TRP A 1 213 ? 9.035 -20.715 -18.665 1.00 95.62 213 TRP A N 1
ATOM 1685 C CA . TRP A 1 213 ? 8.235 -21.816 -19.197 1.00 95.62 213 TRP A CA 1
ATOM 1686 C C . TRP A 1 213 ? 9.161 -22.842 -19.867 1.00 95.62 213 TRP A C 1
ATOM 1688 O O . TRP A 1 213 ? 9.391 -22.756 -21.076 1.00 95.62 213 TRP A O 1
ATOM 1698 N N . PRO A 1 214 ? 9.739 -23.786 -19.102 1.00 92.81 214 PRO A N 1
ATOM 1699 C CA . PRO A 1 214 ? 10.826 -24.630 -19.600 1.00 92.81 214 PRO A CA 1
ATOM 1700 C C . PRO A 1 214 ? 10.472 -25.470 -20.835 1.00 92.81 214 PRO A C 1
ATOM 1702 O O . PRO A 1 214 ? 11.310 -25.647 -21.712 1.00 92.81 214 PRO A O 1
ATOM 1705 N N . ALA A 1 215 ? 9.233 -25.961 -20.942 1.00 93.44 215 ALA A N 1
ATOM 1706 C CA . ALA A 1 215 ? 8.804 -26.767 -22.085 1.00 93.44 215 ALA A CA 1
ATOM 1707 C C . ALA A 1 215 ? 8.511 -25.946 -23.352 1.00 93.44 215 ALA A C 1
ATOM 1709 O O . ALA A 1 215 ? 8.501 -26.515 -24.443 1.00 93.44 215 ALA A O 1
ATOM 1710 N N . GLY A 1 216 ? 8.227 -24.644 -23.227 1.00 91.56 216 GLY A N 1
ATOM 1711 C CA . GLY A 1 216 ? 7.761 -23.823 -24.351 1.00 91.56 216 GLY A CA 1
ATOM 1712 C C . GLY A 1 216 ? 8.655 -22.647 -24.736 1.00 91.56 216 GLY A C 1
ATOM 1713 O O . GLY A 1 216 ? 8.432 -22.052 -25.790 1.00 91.56 216 GLY A O 1
ATOM 1714 N N . LEU A 1 217 ? 9.672 -22.323 -23.933 1.00 89.69 217 LEU A N 1
ATOM 1715 C CA . LEU A 1 217 ? 10.689 -21.321 -24.250 1.00 89.69 217 LEU A CA 1
ATOM 1716 C C . LEU A 1 217 ? 12.084 -21.951 -24.168 1.00 89.69 217 LEU A C 1
ATOM 1718 O O . LEU A 1 217 ? 12.511 -22.390 -23.101 1.00 89.69 217 LEU A O 1
ATOM 1722 N N . ASP A 1 218 ? 12.809 -21.966 -25.290 1.00 79.56 218 ASP A N 1
ATOM 1723 C CA . ASP A 1 218 ? 14.209 -22.400 -25.316 1.00 79.56 218 ASP A CA 1
ATOM 1724 C C . ASP A 1 218 ? 15.104 -21.293 -24.754 1.00 79.56 218 ASP A C 1
ATOM 1726 O O . ASP A 1 218 ? 15.414 -20.309 -25.420 1.00 79.56 218 ASP A O 1
ATOM 1730 N N . THR A 1 219 ? 15.517 -21.449 -23.500 1.00 71.06 219 THR A N 1
ATOM 1731 C CA . THR A 1 219 ? 16.446 -20.524 -22.838 1.00 71.06 219 THR A CA 1
ATOM 1732 C C . THR A 1 219 ? 17.912 -20.896 -23.063 1.00 71.06 219 THR A C 1
ATOM 1734 O O . THR A 1 219 ? 18.800 -20.112 -22.735 1.00 71.06 219 THR A O 1
ATOM 1737 N N . THR A 1 220 ? 18.192 -22.073 -23.633 1.00 69.31 220 THR A N 1
ATOM 1738 C CA . THR A 1 220 ? 19.554 -22.606 -23.781 1.00 69.31 220 THR A CA 1
ATOM 1739 C C . THR A 1 220 ? 20.242 -22.124 -25.052 1.00 69.31 220 THR A C 1
ATOM 1741 O O . THR A 1 220 ? 21.462 -21.952 -25.068 1.00 69.31 220 THR A O 1
ATOM 1744 N N . SER A 1 221 ? 19.473 -21.864 -26.110 1.00 66.75 221 SER A N 1
ATOM 1745 C CA . SER A 1 221 ? 19.984 -21.361 -27.387 1.00 66.75 221 SER A CA 1
ATOM 1746 C C . SER A 1 221 ? 20.092 -19.835 -27.459 1.00 66.75 221 SER A C 1
ATOM 1748 O O . SER A 1 221 ? 20.667 -19.311 -28.412 1.00 66.75 221 SER A O 1
ATOM 1750 N N . ASP A 1 222 ? 19.531 -19.120 -26.480 1.00 67.31 222 ASP A N 1
ATOM 1751 C CA . ASP A 1 222 ? 19.053 -17.742 -26.654 1.00 67.31 222 ASP A CA 1
ATOM 1752 C C . ASP A 1 222 ? 19.798 -16.696 -25.799 1.00 67.31 222 ASP A C 1
ATOM 1754 O O . ASP A 1 222 ? 19.295 -15.615 -25.478 1.00 67.31 222 ASP A O 1
ATOM 1758 N N . GLY A 1 223 ? 21.038 -17.027 -25.422 1.00 74.50 223 GLY A N 1
ATOM 1759 C CA . GLY A 1 223 ? 21.937 -16.154 -24.670 1.00 74.50 223 GLY A CA 1
ATOM 1760 C C . GLY A 1 223 ? 21.659 -16.156 -23.165 1.00 74.50 223 GLY A C 1
ATOM 1761 O O . GLY A 1 223 ? 21.622 -17.206 -22.536 1.00 74.50 223 GLY A O 1
ATOM 1762 N N . ASN A 1 224 ? 21.527 -14.970 -22.568 1.00 82.81 224 ASN A N 1
ATOM 1763 C CA . ASN A 1 224 ? 21.328 -14.787 -21.123 1.00 82.81 224 ASN A CA 1
ATOM 1764 C C . ASN A 1 224 ? 19.848 -14.627 -20.716 1.00 82.81 224 ASN A C 1
ATOM 1766 O O . ASN A 1 224 ? 19.571 -14.316 -19.560 1.00 82.81 224 ASN A O 1
ATOM 1770 N N . GLY A 1 225 ? 18.905 -14.793 -21.653 1.00 88.25 225 GLY A N 1
ATOM 1771 C CA . GLY A 1 225 ? 17.464 -14.659 -21.403 1.00 88.25 225 GLY A CA 1
ATOM 1772 C C . GLY A 1 225 ? 16.959 -13.221 -21.215 1.00 88.25 225 GLY A C 1
ATOM 1773 O O . GLY A 1 225 ? 15.771 -13.028 -20.972 1.00 88.25 225 GLY A O 1
ATOM 1774 N N . ILE A 1 226 ? 17.816 -12.201 -21.345 1.00 90.94 226 ILE A N 1
ATOM 1775 C CA . ILE A 1 226 ? 17.415 -10.795 -21.202 1.00 90.94 226 ILE A CA 1
ATOM 1776 C C . ILE A 1 226 ? 16.673 -10.328 -22.461 1.00 90.94 226 ILE A C 1
ATOM 1778 O O . ILE A 1 226 ? 17.074 -10.631 -23.589 1.00 90.94 226 ILE A O 1
ATOM 1782 N N . ARG A 1 227 ? 15.594 -9.563 -22.258 1.00 91.88 227 ARG A N 1
ATOM 1783 C CA . ARG A 1 227 ? 14.818 -8.879 -23.301 1.00 91.88 227 ARG A CA 1
ATOM 1784 C C . ARG A 1 227 ? 14.746 -7.391 -22.980 1.00 91.88 227 ARG A C 1
ATOM 1786 O O . ARG A 1 227 ? 14.367 -7.018 -21.876 1.00 91.88 227 ARG A O 1
ATOM 1793 N N . ASN A 1 228 ? 15.131 -6.561 -23.947 1.00 91.19 228 ASN A N 1
ATOM 1794 C CA . ASN A 1 228 ? 15.219 -5.101 -23.794 1.00 91.19 228 ASN A CA 1
ATOM 1795 C C . ASN A 1 228 ? 14.107 -4.356 -24.545 1.00 91.19 228 ASN A C 1
ATOM 1797 O O . ASN A 1 228 ? 14.022 -3.131 -24.488 1.00 91.19 228 ASN A O 1
ATOM 1801 N N . GLN A 1 229 ? 13.281 -5.091 -25.284 1.00 93.69 229 GLN A N 1
ATOM 1802 C CA . GLN A 1 229 ? 12.117 -4.586 -25.989 1.00 93.69 229 GLN A CA 1
ATOM 1803 C C . GLN A 1 229 ? 11.112 -3.994 -24.998 1.00 93.69 229 GLN A C 1
ATOM 1805 O O . GLN A 1 229 ? 10.939 -4.507 -23.893 1.00 93.69 229 GLN A O 1
ATOM 1810 N N . PHE A 1 230 ? 10.428 -2.928 -25.411 1.00 95.00 230 PHE A N 1
ATOM 1811 C CA . PHE A 1 230 ? 9.352 -2.355 -24.611 1.00 95.00 230 PHE A CA 1
ATOM 1812 C C . PHE A 1 230 ? 8.200 -3.356 -24.482 1.00 95.00 230 PHE A C 1
ATOM 1814 O O . PHE A 1 230 ? 7.789 -3.956 -25.472 1.00 95.00 230 PHE A O 1
ATOM 1821 N N . ALA A 1 231 ? 7.694 -3.518 -23.268 1.00 95.25 231 ALA A N 1
ATOM 1822 C CA . ALA A 1 231 ? 6.493 -4.273 -22.950 1.00 95.25 231 ALA A CA 1
ATOM 1823 C C . ALA A 1 231 ? 5.826 -3.607 -21.744 1.00 95.25 231 ALA A C 1
ATOM 1825 O O . ALA A 1 231 ? 6.496 -2.937 -20.948 1.00 95.25 231 ALA A O 1
ATOM 1826 N N . TYR A 1 232 ? 4.523 -3.803 -21.600 1.00 96.31 232 TYR A N 1
ATOM 1827 C CA . TYR A 1 232 ? 3.744 -3.234 -20.509 1.00 96.31 232 TYR A CA 1
ATOM 1828 C C . TYR A 1 232 ? 2.799 -4.269 -19.895 1.00 96.31 232 TYR A C 1
ATOM 1830 O O . TYR A 1 232 ? 2.526 -5.315 -20.476 1.00 96.31 232 TYR A O 1
ATOM 1838 N N . VAL A 1 233 ? 2.284 -4.008 -18.691 1.00 96.19 233 VAL A N 1
ATOM 1839 C CA . VAL A 1 233 ? 1.449 -4.985 -17.962 1.00 96.19 233 VAL A CA 1
ATOM 1840 C C . VAL A 1 233 ? 0.177 -5.379 -18.731 1.00 96.19 233 VAL A C 1
ATOM 1842 O O . VAL A 1 233 ? -0.320 -6.497 -18.583 1.00 96.19 233 VAL A O 1
ATOM 1845 N N . THR A 1 234 ? -0.320 -4.496 -19.601 1.00 96.19 234 THR A N 1
ATOM 1846 C CA . THR A 1 234 ? -1.462 -4.742 -20.495 1.00 96.19 234 THR A CA 1
ATOM 1847 C C . THR A 1 234 ? -1.195 -5.857 -21.513 1.00 96.19 234 THR A C 1
ATOM 1849 O O . THR A 1 234 ? -2.143 -6.496 -21.969 1.00 96.19 234 THR A O 1
ATOM 1852 N N . ASP A 1 235 ? 0.071 -6.165 -21.800 1.00 97.56 235 ASP A N 1
ATOM 1853 C CA . ASP A 1 235 ? 0.489 -7.236 -22.712 1.00 97.56 235 ASP A CA 1
ATOM 1854 C C . ASP A 1 235 ? 0.375 -8.628 -22.082 1.00 97.56 235 ASP A C 1
ATOM 1856 O O . ASP A 1 235 ? 0.337 -9.642 -22.783 1.00 97.56 235 ASP A O 1
ATOM 1860 N N . LEU A 1 236 ? 0.310 -8.719 -20.750 1.00 96.31 236 LEU A N 1
ATOM 1861 C CA . LEU A 1 236 ? 0.399 -9.999 -20.051 1.00 96.31 236 LEU A CA 1
ATOM 1862 C C . LEU A 1 236 ? -0.774 -10.925 -20.396 1.00 96.31 236 LEU A C 1
ATOM 1864 O O . LEU A 1 236 ? -0.569 -12.099 -20.695 1.00 96.31 236 LEU A O 1
ATOM 1868 N N . ALA A 1 237 ? -2.002 -10.404 -20.386 1.00 95.31 237 ALA A N 1
ATOM 1869 C CA . ALA A 1 237 ? -3.189 -11.192 -20.704 1.00 95.31 237 ALA A CA 1
ATOM 1870 C C . ALA A 1 237 ? -3.169 -11.755 -22.142 1.00 95.31 237 ALA A C 1
ATOM 1872 O O . ALA A 1 237 ? -3.270 -12.979 -22.276 1.00 95.31 237 ALA A O 1
ATOM 1873 N N . PRO A 1 238 ? -3.005 -10.943 -23.210 1.00 96.06 238 PRO A N 1
ATOM 1874 C CA . PRO A 1 238 ? -2.921 -11.479 -24.567 1.00 96.06 238 PRO A CA 1
ATOM 1875 C C . PRO A 1 238 ? -1.716 -12.411 -24.758 1.00 96.06 238 PRO A C 1
ATOM 1877 O O . PRO A 1 238 ? -1.859 -13.433 -25.423 1.00 96.06 238 PRO A O 1
ATOM 1880 N N . THR A 1 239 ? -0.572 -12.137 -24.118 1.00 96.69 239 THR A N 1
ATOM 1881 C CA . THR A 1 239 ? 0.609 -13.018 -24.181 1.00 96.69 239 THR A CA 1
ATOM 1882 C C . THR A 1 239 ? 0.332 -14.395 -23.583 1.00 96.69 239 THR A C 1
ATOM 1884 O O . THR A 1 239 ? 0.644 -15.410 -24.198 1.00 96.69 239 THR A O 1
ATOM 1887 N N . LEU A 1 240 ? -0.267 -14.464 -22.390 1.00 96.62 240 LEU A N 1
ATOM 1888 C CA . LEU A 1 240 ? -0.562 -15.744 -21.740 1.00 96.62 240 LEU A CA 1
ATOM 1889 C C . LEU A 1 240 ? -1.600 -16.562 -22.518 1.00 96.62 240 LEU A C 1
ATOM 1891 O O . LEU A 1 240 ? -1.489 -17.784 -22.567 1.00 96.62 240 LEU A O 1
ATOM 1895 N N . LEU A 1 241 ? -2.590 -15.905 -23.131 1.00 95.44 241 LEU A N 1
ATOM 1896 C CA . LEU A 1 241 ? -3.589 -16.572 -23.973 1.00 95.44 241 LEU A CA 1
ATOM 1897 C C . LEU A 1 241 ? -2.960 -17.141 -25.252 1.00 95.44 241 LEU A C 1
ATOM 1899 O O . LEU A 1 241 ? -3.233 -18.291 -25.588 1.00 95.44 241 LEU A O 1
ATOM 1903 N N . ASP A 1 242 ? -2.081 -16.380 -25.909 1.00 95.31 242 ASP A N 1
ATOM 1904 C CA . ASP A 1 242 ? -1.309 -16.819 -27.079 1.00 95.31 242 ASP A CA 1
ATOM 1905 C C . ASP A 1 242 ? -0.407 -18.018 -26.741 1.00 95.31 242 ASP A C 1
ATOM 1907 O O . ASP A 1 242 ? -0.521 -19.079 -27.355 1.00 95.31 242 ASP A O 1
ATOM 1911 N N . LEU A 1 243 ? 0.411 -17.913 -25.685 1.00 95.25 243 LEU A N 1
ATOM 1912 C CA . LEU A 1 243 ? 1.280 -19.011 -25.242 1.00 95.25 243 LEU A CA 1
ATOM 1913 C C . LEU A 1 243 ? 0.491 -20.275 -24.864 1.00 95.25 243 LEU A C 1
ATOM 1915 O O . LEU A 1 243 ? 0.957 -21.383 -25.121 1.00 95.25 243 LEU A O 1
ATOM 1919 N N . ALA A 1 244 ? -0.704 -20.122 -24.285 1.00 93.94 244 ALA A N 1
ATOM 1920 C CA . ALA A 1 244 ? -1.587 -21.234 -23.940 1.00 93.94 244 ALA A CA 1
ATOM 1921 C C . ALA A 1 244 ? -2.404 -21.779 -25.131 1.00 93.94 244 ALA A C 1
ATOM 1923 O O . ALA A 1 244 ? -3.125 -22.764 -24.964 1.00 93.94 244 ALA A O 1
ATOM 1924 N N . GLY A 1 245 ? -2.331 -21.152 -26.311 1.00 93.56 245 GLY A N 1
ATOM 1925 C CA . GLY A 1 245 ? -3.119 -21.532 -27.486 1.00 93.56 245 GLY A CA 1
ATOM 1926 C C . GLY A 1 245 ? -4.629 -21.338 -27.302 1.00 93.56 245 GLY A C 1
ATOM 1927 O O . GLY A 1 245 ? -5.421 -22.096 -27.863 1.00 93.56 245 GLY A O 1
ATOM 1928 N N . ILE A 1 246 ? -5.040 -20.366 -26.482 1.00 93.19 246 ILE A N 1
ATOM 1929 C CA . ILE A 1 246 ? -6.446 -20.088 -26.174 1.00 93.19 246 ILE A CA 1
ATOM 1930 C C . ILE A 1 246 ? -6.983 -19.035 -27.141 1.00 93.19 246 ILE A C 1
ATOM 1932 O O . ILE A 1 246 ? -6.522 -17.895 -27.166 1.00 93.19 246 ILE A O 1
ATOM 1936 N N . GLU A 1 247 ? -8.026 -19.393 -27.890 1.00 90.00 247 GLU A N 1
ATOM 1937 C CA . GLU A 1 247 ? -8.755 -18.433 -28.718 1.00 90.00 247 GLU A CA 1
ATOM 1938 C C . GLU A 1 247 ? -9.499 -17.405 -27.853 1.00 90.00 247 GLU A C 1
ATOM 1940 O O . GLU A 1 247 ? -10.248 -17.749 -26.933 1.00 90.00 247 GLU A O 1
ATOM 1945 N N . VAL A 1 248 ? -9.320 -16.124 -28.177 1.00 89.44 248 VAL A N 1
ATOM 1946 C CA . VAL A 1 248 ? -9.987 -15.016 -27.490 1.00 89.44 248 VAL A CA 1
ATOM 1947 C C . VAL A 1 248 ? -11.394 -14.819 -28.067 1.00 89.44 248 VAL A C 1
ATOM 1949 O O . VAL A 1 248 ? -11.529 -14.551 -29.264 1.00 89.44 248 VAL A O 1
ATOM 1952 N N . PRO A 1 249 ? -12.462 -14.879 -27.250 1.00 88.19 249 PRO A N 1
ATOM 1953 C CA . PRO A 1 249 ? -13.808 -14.592 -27.725 1.00 88.19 249 PRO A CA 1
ATOM 1954 C C . PRO A 1 249 ? -13.951 -13.132 -28.173 1.00 88.19 249 PRO A C 1
ATOM 1956 O O . PRO A 1 249 ? -13.703 -12.212 -27.397 1.00 88.19 249 PRO A O 1
ATOM 1959 N N . THR A 1 250 ? -14.446 -12.913 -29.391 1.00 91.00 250 THR A N 1
ATOM 1960 C CA . THR A 1 250 ? -14.741 -11.570 -29.930 1.00 91.00 250 THR A CA 1
ATOM 1961 C C . THR A 1 250 ? -16.128 -11.052 -29.535 1.00 91.00 250 THR A C 1
ATOM 1963 O O . THR A 1 250 ? -16.463 -9.896 -29.786 1.00 91.00 250 THR A O 1
ATOM 1966 N N . VAL A 1 251 ? -16.949 -11.895 -28.896 1.00 93.19 251 VAL A N 1
ATOM 1967 C CA . VAL A 1 251 ? -18.313 -11.578 -28.454 1.00 93.19 251 VAL A CA 1
ATOM 1968 C C . VAL A 1 251 ? -18.544 -12.131 -27.051 1.00 93.19 251 VAL A C 1
ATOM 1970 O O . VAL A 1 251 ? -18.252 -13.294 -26.771 1.00 93.19 251 VAL A O 1
ATOM 1973 N N . ARG A 1 252 ? -19.143 -11.320 -26.175 1.00 90.00 252 ARG A N 1
ATOM 1974 C CA . ARG A 1 252 ? -19.566 -11.714 -24.826 1.00 90.00 252 ARG A CA 1
ATOM 1975 C C . ARG A 1 252 ? -20.990 -11.230 -24.571 1.00 90.00 252 ARG A C 1
ATOM 1977 O O . ARG A 1 252 ? -21.280 -10.048 -24.698 1.00 90.00 252 ARG A O 1
ATOM 1984 N N . ASN A 1 253 ? -21.890 -12.145 -24.202 1.00 92.12 253 ASN A N 1
ATOM 1985 C CA . ASN A 1 253 ? -23.312 -11.852 -23.955 1.00 92.12 253 ASN A CA 1
ATOM 1986 C C . ASN A 1 253 ? -24.016 -11.125 -25.125 1.00 92.12 253 ASN A C 1
ATOM 1988 O O . ASN A 1 253 ? -24.860 -10.262 -24.905 1.00 92.12 253 ASN A O 1
ATOM 1992 N N . GLY A 1 254 ? -23.659 -11.460 -26.370 1.00 94.06 254 GLY A N 1
ATOM 1993 C CA . GLY A 1 254 ? -24.233 -10.844 -27.573 1.00 94.06 254 GLY A CA 1
ATOM 1994 C C . GLY A 1 254 ? -23.701 -9.446 -27.908 1.00 94.06 254 GLY A C 1
ATOM 1995 O O . GLY A 1 254 ? -24.173 -8.845 -28.869 1.00 94.06 254 GLY A O 1
ATOM 1996 N N . LEU A 1 255 ? -22.723 -8.937 -27.154 1.00 94.88 255 LEU A N 1
ATOM 1997 C CA . LEU A 1 255 ? -22.039 -7.671 -27.418 1.00 94.88 255 LEU A CA 1
ATOM 1998 C C . LEU A 1 255 ? -20.598 -7.933 -27.878 1.00 94.88 255 LEU A C 1
ATOM 2000 O O . LEU A 1 255 ? -20.007 -8.921 -27.430 1.00 94.88 255 LEU A O 1
ATOM 2004 N N . PRO A 1 256 ? -20.013 -7.071 -28.733 1.00 94.06 256 PRO A N 1
ATOM 2005 C CA . PRO A 1 256 ? -18.583 -7.119 -29.023 1.00 94.06 256 PRO A CA 1
ATOM 2006 C C . PRO A 1 256 ? -17.772 -7.118 -27.724 1.00 94.06 256 PRO A C 1
ATOM 2008 O O . PRO A 1 256 ? -18.054 -6.338 -26.810 1.00 94.06 256 PRO A O 1
ATOM 2011 N N . ALA A 1 257 ? -16.799 -8.022 -27.619 1.00 91.25 257 ALA A N 1
ATOM 2012 C CA . ALA A 1 257 ? -15.847 -7.991 -26.520 1.00 91.25 257 ALA A CA 1
ATOM 2013 C C . ALA A 1 257 ? -15.010 -6.704 -26.612 1.00 91.25 257 ALA A C 1
ATOM 2015 O O . ALA A 1 257 ? -14.722 -6.232 -27.712 1.00 91.25 257 ALA A O 1
ATOM 2016 N N . LYS A 1 258 ? -14.631 -6.134 -25.462 1.00 88.00 258 LYS A N 1
ATOM 2017 C CA . LYS A 1 258 ? -13.675 -5.021 -25.440 1.00 88.00 258 LYS A CA 1
ATOM 2018 C C . LYS A 1 258 ? -12.344 -5.531 -26.000 1.00 88.00 258 LYS A C 1
ATOM 2020 O O . LYS A 1 258 ? -11.913 -6.622 -25.626 1.00 88.00 258 LYS A O 1
ATOM 2025 N N . GLU A 1 259 ? -11.724 -4.750 -26.874 1.00 87.56 259 GLU A N 1
ATOM 2026 C CA . GLU A 1 259 ? -10.359 -5.013 -27.323 1.00 87.56 259 GLU A CA 1
ATOM 2027 C C . GLU A 1 259 ? -9.387 -4.920 -26.138 1.00 87.56 259 GLU A C 1
ATOM 2029 O O . GLU A 1 259 ? -9.650 -4.224 -25.150 1.00 87.56 259 GLU A O 1
ATOM 2034 N N . PHE A 1 260 ? -8.287 -5.668 -26.213 1.00 90.81 260 PHE A N 1
ATOM 2035 C CA . PHE A 1 260 ? -7.211 -5.533 -25.240 1.00 90.81 260 PHE A CA 1
ATOM 2036 C C . PHE A 1 260 ? -6.500 -4.199 -25.445 1.00 90.81 260 PHE A C 1
ATOM 2038 O O . PHE A 1 260 ? -6.240 -3.803 -26.576 1.00 90.81 260 PHE A O 1
ATOM 2045 N N . ASP A 1 261 ? -6.141 -3.551 -24.339 1.00 91.00 261 ASP A N 1
ATOM 2046 C CA . ASP A 1 261 ? -5.332 -2.329 -24.366 1.00 91.00 261 ASP A CA 1
ATOM 2047 C C . ASP A 1 261 ? -3.835 -2.635 -24.630 1.00 91.00 261 ASP A C 1
ATOM 2049 O O . ASP A 1 261 ? -3.044 -1.722 -24.830 1.00 91.00 261 ASP A O 1
ATOM 2053 N N . GLY A 1 262 ? -3.434 -3.915 -24.612 1.00 94.19 262 GLY A N 1
ATOM 2054 C CA . GLY A 1 262 ? -2.074 -4.385 -24.902 1.00 94.19 262 GLY A CA 1
ATOM 2055 C C . GLY A 1 262 ? -2.039 -5.465 -25.984 1.00 94.19 262 GLY A C 1
ATOM 2056 O O . GLY A 1 262 ? -3.072 -5.882 -26.515 1.00 94.19 262 GLY A O 1
ATOM 2057 N N . VAL A 1 263 ? -0.839 -5.944 -26.298 1.00 95.44 263 VAL A N 1
ATOM 2058 C CA . VAL A 1 263 ? -0.556 -6.874 -27.402 1.00 95.44 263 VAL A CA 1
ATOM 2059 C C . VAL A 1 263 ? 0.234 -8.092 -26.924 1.00 95.44 263 VAL A C 1
ATOM 2061 O O . VAL A 1 263 ? 0.860 -8.068 -25.871 1.00 95.44 263 VAL A O 1
ATOM 2064 N N . SER A 1 264 ? 0.204 -9.197 -27.675 1.00 96.12 264 SER A N 1
ATOM 2065 C CA . SER A 1 264 ? 1.017 -10.368 -27.315 1.00 96.12 264 SER A CA 1
ATOM 2066 C C . SER A 1 264 ? 2.509 -10.075 -27.510 1.00 96.12 264 SER A C 1
ATOM 2068 O O . SER A 1 264 ? 2.938 -9.671 -28.593 1.00 96.12 264 SER A O 1
ATOM 2070 N N . ALA A 1 265 ? 3.298 -10.343 -26.471 1.00 96.00 265 ALA A N 1
ATOM 2071 C CA . ALA A 1 265 ? 4.755 -10.284 -26.452 1.00 96.00 265 ALA A CA 1
ATOM 2072 C C . ALA A 1 265 ? 5.408 -11.659 -26.710 1.00 96.00 265 ALA A C 1
ATOM 2074 O O . ALA A 1 265 ? 6.612 -11.825 -26.499 1.00 96.00 265 ALA A O 1
ATOM 2075 N N . ALA A 1 266 ? 4.645 -12.665 -27.159 1.00 94.75 266 ALA A N 1
ATOM 2076 C CA . ALA A 1 266 ? 5.146 -14.028 -27.344 1.00 94.75 266 ALA A CA 1
ATOM 2077 C C . ALA A 1 266 ? 6.349 -14.110 -28.305 1.00 94.75 266 ALA A C 1
ATOM 2079 O O . ALA A 1 266 ? 7.269 -14.895 -28.071 1.00 94.75 266 ALA A O 1
ATOM 2080 N N . ASP A 1 267 ? 6.394 -13.267 -29.339 1.00 93.62 267 ASP A N 1
ATOM 2081 C CA . ASP A 1 267 ? 7.519 -13.218 -30.281 1.00 93.62 267 ASP A CA 1
ATOM 2082 C C . ASP A 1 267 ? 8.813 -12.712 -29.629 1.00 93.62 267 ASP A C 1
ATOM 2084 O O . ASP A 1 267 ? 9.884 -13.258 -29.892 1.00 93.62 267 ASP A O 1
ATOM 2088 N N . ILE A 1 268 ? 8.717 -11.734 -28.719 1.00 93.06 268 ILE A N 1
ATOM 2089 C CA . ILE A 1 268 ? 9.854 -11.234 -27.927 1.00 93.06 268 ILE A CA 1
ATOM 2090 C C . ILE A 1 268 ? 10.371 -12.340 -27.003 1.00 93.06 268 ILE A C 1
ATOM 2092 O O . ILE A 1 268 ? 11.578 -12.512 -26.841 1.00 93.06 268 ILE A O 1
ATOM 2096 N N . LEU A 1 269 ? 9.471 -13.126 -26.405 1.00 92.12 269 LEU A N 1
ATOM 2097 C CA . LEU A 1 269 ? 9.862 -14.241 -25.541 1.00 92.12 269 LEU A CA 1
ATOM 2098 C C . LEU A 1 269 ? 10.610 -15.326 -26.328 1.00 92.12 269 LEU A C 1
ATOM 2100 O O . LEU A 1 269 ? 11.619 -15.834 -25.843 1.00 92.12 269 LEU A O 1
ATOM 2104 N N . ARG A 1 270 ? 10.165 -15.624 -27.555 1.00 90.62 270 ARG A N 1
ATOM 2105 C CA . ARG A 1 270 ? 10.760 -16.641 -28.439 1.00 90.62 270 ARG A CA 1
ATOM 2106 C C . ARG A 1 270 ? 12.006 -16.174 -29.194 1.00 90.62 270 ARG A C 1
ATOM 2108 O O . ARG A 1 270 ? 12.714 -17.017 -29.738 1.00 90.62 270 ARG A O 1
ATOM 2115 N N . SER A 1 271 ? 12.244 -14.866 -29.308 1.00 90.06 271 SER A N 1
ATOM 2116 C CA . SER A 1 271 ? 13.373 -14.339 -30.074 1.00 90.06 271 SER A CA 1
ATOM 2117 C C . SER A 1 271 ? 13.898 -13.003 -29.532 1.00 90.06 271 SER A C 1
ATOM 2119 O O . SER A 1 271 ? 13.163 -12.014 -29.509 1.00 90.06 271 SER A O 1
ATOM 2121 N N . PRO A 1 272 ? 15.200 -12.895 -29.204 1.00 88.69 272 PRO A N 1
ATOM 2122 C CA . PRO A 1 272 ? 15.803 -11.672 -28.680 1.00 88.69 272 PRO A CA 1
ATOM 2123 C C . PRO A 1 272 ? 15.933 -10.574 -29.739 1.00 88.69 272 PRO A C 1
ATOM 2125 O O . PRO A 1 272 ? 16.184 -9.423 -29.387 1.00 88.69 272 PRO A O 1
ATOM 2128 N N . VAL A 1 273 ? 15.780 -10.910 -31.024 1.00 90.06 273 VAL A N 1
ATOM 2129 C CA . VAL A 1 273 ? 15.839 -9.959 -32.146 1.00 90.06 273 VAL A CA 1
ATOM 2130 C C . VAL A 1 273 ? 14.458 -9.544 -32.651 1.00 90.06 273 VAL A C 1
ATOM 2132 O O . VAL A 1 273 ? 14.374 -8.700 -33.542 1.00 90.06 273 VAL A O 1
ATOM 2135 N N . ALA A 1 274 ? 13.378 -10.111 -32.101 1.00 92.88 274 ALA A N 1
ATOM 2136 C CA . ALA A 1 274 ? 12.035 -9.638 -32.401 1.00 92.88 274 ALA A CA 1
ATOM 2137 C C . ALA A 1 274 ? 11.885 -8.182 -31.936 1.00 92.88 274 ALA A C 1
ATOM 2139 O O . ALA A 1 274 ? 12.359 -7.795 -30.862 1.00 92.88 274 ALA A O 1
ATOM 2140 N N . ALA A 1 275 ? 11.243 -7.360 -32.763 1.00 93.44 275 ALA A N 1
ATOM 2141 C CA . ALA A 1 275 ? 10.854 -6.016 -32.364 1.00 93.44 275 ALA A CA 1
ATOM 2142 C C . ALA A 1 275 ? 9.667 -6.087 -31.396 1.00 93.44 275 ALA A C 1
ATOM 2144 O O . ALA A 1 275 ? 8.883 -7.037 -31.443 1.00 93.44 275 ALA A O 1
ATOM 2145 N N . SER A 1 276 ? 9.515 -5.069 -30.546 1.00 94.12 276 SER A N 1
ATOM 2146 C CA . SER A 1 276 ? 8.263 -4.937 -29.806 1.00 94.12 276 SER A CA 1
ATOM 2147 C C . SER A 1 276 ? 7.122 -4.624 -30.764 1.00 94.12 276 SER A C 1
ATOM 2149 O O . SER A 1 276 ? 7.260 -3.781 -31.650 1.00 94.12 276 SER A O 1
ATOM 2151 N N . THR A 1 277 ? 5.998 -5.298 -30.563 1.00 93.88 277 THR A N 1
ATOM 2152 C CA . THR A 1 277 ? 4.712 -4.977 -31.186 1.00 93.88 277 THR A CA 1
ATOM 2153 C C . THR A 1 277 ? 3.942 -3.927 -30.381 1.00 93.88 277 THR A C 1
ATOM 2155 O O . THR A 1 277 ? 2.979 -3.358 -30.889 1.00 93.88 277 THR A O 1
ATOM 2158 N N . HIS A 1 278 ? 4.376 -3.638 -29.150 1.00 96.12 278 HIS A N 1
ATOM 2159 C CA . HIS A 1 278 ? 3.830 -2.592 -28.294 1.00 96.12 278 HIS A CA 1
ATOM 2160 C C . HIS A 1 278 ? 4.522 -1.260 -28.610 1.00 96.12 278 HIS A C 1
ATOM 2162 O O . HIS A 1 278 ? 5.568 -0.923 -28.051 1.00 96.12 278 HIS A O 1
ATOM 2168 N N . THR A 1 279 ? 3.954 -0.503 -29.546 1.00 95.31 279 THR A N 1
ATOM 2169 C CA . THR A 1 279 ? 4.578 0.720 -30.074 1.00 95.31 279 THR A CA 1
ATOM 2170 C C . THR A 1 279 ? 4.239 1.978 -29.285 1.00 95.31 279 THR A C 1
ATOM 2172 O O . THR A 1 279 ? 4.983 2.952 -29.369 1.00 95.31 279 THR A O 1
ATOM 2175 N N . GLU A 1 280 ? 3.144 1.988 -28.519 1.00 96.31 280 GLU A N 1
ATOM 2176 C CA . GLU A 1 280 ? 2.706 3.157 -27.751 1.00 96.31 280 GLU A CA 1
ATOM 2177 C C . GLU A 1 280 ? 1.998 2.791 -26.445 1.00 96.31 280 GLU A C 1
ATOM 2179 O O . GLU A 1 280 ? 1.284 1.800 -26.395 1.00 96.31 280 GLU A O 1
ATOM 2184 N N . GLN A 1 281 ? 2.174 3.615 -25.408 1.00 96.75 281 GLN A N 1
ATOM 2185 C CA . GLN A 1 281 ? 1.526 3.443 -24.103 1.00 96.75 281 GLN A CA 1
ATOM 2186 C C . GLN A 1 281 ? 1.258 4.806 -23.466 1.00 96.75 281 GLN A C 1
ATOM 2188 O O . GLN A 1 281 ? 2.189 5.592 -23.279 1.00 96.75 281 GLN A O 1
ATOM 2193 N N . TYR A 1 282 ? 0.015 5.067 -23.061 1.00 95.94 282 TYR A N 1
ATOM 2194 C CA . TYR A 1 282 ? -0.317 6.218 -22.217 1.00 95.94 282 TYR A CA 1
ATOM 2195 C C . TYR A 1 282 ? -0.301 5.821 -20.733 1.00 95.94 282 TYR A C 1
ATOM 2197 O O . TYR A 1 282 ? -0.629 4.689 -20.380 1.00 95.94 282 TYR A O 1
ATOM 2205 N N . THR A 1 283 ? 0.033 6.758 -19.852 1.00 95.31 283 THR A N 1
ATOM 2206 C CA . THR A 1 283 ? -0.145 6.632 -18.403 1.00 95.31 283 THR A CA 1
ATOM 2207 C C . THR A 1 283 ? -0.652 7.950 -17.824 1.00 95.31 283 THR A C 1
ATOM 2209 O O . THR A 1 283 ? -0.271 9.040 -18.269 1.00 95.31 283 THR A O 1
ATOM 2212 N N . GLU A 1 284 ? -1.521 7.851 -16.822 1.00 93.12 284 GLU A N 1
ATOM 2213 C CA . GLU A 1 284 ? -1.960 8.967 -15.990 1.00 93.12 284 GLU A CA 1
ATOM 2214 C C . GLU A 1 284 ? -2.231 8.442 -14.580 1.00 93.12 284 GLU A C 1
ATOM 2216 O O . GLU A 1 284 ? -2.829 7.378 -14.424 1.00 93.12 284 GLU A O 1
ATOM 2221 N N . MET A 1 285 ? -1.734 9.152 -13.571 1.00 89.12 285 MET A N 1
ATOM 2222 C CA . MET A 1 285 ? -2.038 8.871 -12.173 1.00 89.12 285 MET A CA 1
ATOM 2223 C C . MET A 1 285 ? -1.909 10.156 -11.365 1.00 89.12 285 MET A C 1
ATOM 2225 O O . MET A 1 285 ? -0.829 10.749 -11.318 1.00 89.12 285 MET A O 1
ATOM 2229 N N . THR A 1 286 ? -3.010 10.584 -10.745 1.00 83.62 286 THR A N 1
ATOM 2230 C CA . THR A 1 286 ? -3.070 11.756 -9.850 1.00 83.62 286 THR A CA 1
ATOM 2231 C C . THR A 1 286 ? -2.461 13.031 -10.456 1.00 83.62 286 THR A C 1
ATOM 2233 O O . THR A 1 286 ? -1.853 13.849 -9.770 1.00 83.62 286 THR A O 1
ATOM 2236 N N . GLY A 1 287 ? -2.616 13.214 -11.769 1.00 88.06 287 GLY A N 1
ATOM 2237 C CA . GLY A 1 287 ? -2.086 14.338 -12.538 1.00 88.06 287 GLY A CA 1
ATOM 2238 C C . GLY A 1 287 ? -0.671 14.141 -13.088 1.00 88.06 287 GLY A C 1
ATOM 2239 O O . GLY A 1 287 ? -0.243 14.928 -13.942 1.00 88.06 287 GLY A O 1
ATOM 2240 N N . ASN A 1 288 ? 0.048 13.099 -12.661 1.00 92.56 288 ASN A N 1
ATOM 2241 C CA . ASN A 1 288 ? 1.294 12.666 -13.292 1.00 92.56 288 ASN A CA 1
ATOM 2242 C C . ASN A 1 288 ? 0.972 12.014 -14.634 1.00 92.56 288 ASN A C 1
ATOM 2244 O O . ASN A 1 288 ? 0.049 11.210 -14.727 1.00 92.56 288 ASN A O 1
ATOM 2248 N N . ARG A 1 289 ? 1.745 12.328 -15.672 1.00 95.62 289 ARG A N 1
ATOM 2249 C CA . ARG A 1 289 ? 1.462 11.904 -17.048 1.00 95.62 289 ARG A CA 1
ATOM 2250 C C . ARG A 1 289 ? 2.657 11.227 -17.683 1.00 95.62 289 ARG A C 1
ATOM 2252 O O . ARG A 1 289 ? 3.799 11.634 -17.456 1.00 95.62 289 ARG A O 1
ATOM 2259 N N . GLY A 1 290 ? 2.378 10.254 -18.542 1.00 97.38 290 GLY A N 1
ATOM 2260 C CA . GLY A 1 290 ? 3.372 9.628 -19.395 1.00 97.38 290 GLY A CA 1
ATOM 2261 C C . GLY A 1 290 ? 2.807 9.215 -20.747 1.00 97.38 290 GLY A C 1
ATOM 2262 O O . GLY A 1 290 ? 1.666 8.774 -20.850 1.00 97.38 290 GLY A O 1
ATOM 2263 N N . TYR A 1 291 ? 3.615 9.350 -21.792 1.00 98.50 291 TYR A N 1
ATOM 2264 C CA . TYR A 1 291 ? 3.330 8.788 -23.106 1.00 98.50 291 TYR A CA 1
ATOM 2265 C C . TYR A 1 291 ? 4.598 8.200 -23.704 1.00 98.50 291 TYR A C 1
ATOM 2267 O O . TYR A 1 291 ? 5.576 8.915 -23.914 1.00 98.50 291 TYR A O 1
ATOM 2275 N N . TYR A 1 292 ? 4.591 6.902 -23.975 1.00 98.44 292 TYR A N 1
ATOM 2276 C CA . TYR A 1 292 ? 5.632 6.222 -24.731 1.00 98.44 292 TYR A CA 1
ATOM 2277 C C . TYR A 1 292 ? 5.195 6.078 -26.188 1.00 98.44 292 TYR A C 1
ATOM 2279 O O . TYR A 1 292 ? 4.047 5.723 -26.446 1.00 98.44 292 TYR A O 1
ATOM 2287 N N . LYS A 1 293 ? 6.116 6.316 -27.127 1.00 98.12 293 LYS A N 1
ATOM 2288 C CA . LYS A 1 293 ? 5.952 5.977 -28.541 1.00 98.12 293 LYS A CA 1
ATOM 2289 C C . LYS A 1 293 ? 7.292 5.699 -29.213 1.00 98.12 293 LYS A C 1
ATOM 2291 O O . LYS A 1 293 ? 8.122 6.604 -29.318 1.00 98.12 293 LYS A O 1
ATOM 2296 N N . ASP A 1 294 ? 7.493 4.471 -29.683 1.00 95.81 294 ASP A N 1
ATOM 2297 C CA . ASP A 1 294 ? 8.654 4.052 -30.487 1.00 95.81 294 ASP A CA 1
ATOM 2298 C C . ASP A 1 294 ? 10.013 4.514 -29.915 1.00 95.81 294 ASP A C 1
ATOM 2300 O O . ASP A 1 294 ? 10.872 5.051 -30.618 1.00 95.81 294 ASP A O 1
ATOM 2304 N N . GLY A 1 295 ? 10.204 4.357 -28.603 1.00 96.56 295 GLY A N 1
ATOM 2305 C CA . GLY A 1 295 ? 11.441 4.742 -27.917 1.00 96.56 295 GLY A CA 1
ATOM 2306 C C . GLY A 1 295 ? 11.491 6.184 -27.407 1.00 96.56 295 GLY A C 1
ATOM 2307 O O . GLY A 1 295 ? 12.370 6.506 -26.609 1.00 96.56 295 GLY A O 1
ATOM 2308 N N . TRP A 1 296 ? 10.544 7.039 -27.790 1.00 98.62 296 TRP A N 1
ATOM 2309 C CA . TRP A 1 296 ? 10.365 8.353 -27.178 1.00 98.62 296 TRP A CA 1
ATOM 2310 C C . TRP A 1 296 ? 9.417 8.262 -25.995 1.00 98.62 296 TRP A C 1
ATOM 2312 O O . TRP A 1 296 ? 8.405 7.568 -26.058 1.00 98.62 296 TRP A O 1
ATOM 2322 N N . LYS A 1 297 ? 9.723 8.988 -24.922 1.00 98.62 297 LYS A N 1
ATOM 2323 C CA . LYS A 1 297 ? 8.869 9.063 -23.742 1.00 98.62 297 LYS A CA 1
ATOM 2324 C C . LYS A 1 297 ? 8.664 10.515 -23.332 1.00 98.62 297 LYS A C 1
ATOM 2326 O O . LYS A 1 297 ? 9.631 11.232 -23.085 1.00 98.62 297 LYS A O 1
ATOM 2331 N N . LEU A 1 298 ? 7.407 10.939 -23.282 1.00 98.75 298 LEU A N 1
ATOM 2332 C CA . LEU A 1 298 ? 6.973 12.241 -22.793 1.00 98.75 298 LEU A CA 1
ATOM 2333 C C . LEU A 1 298 ? 6.460 12.081 -21.363 1.00 98.75 298 LEU A C 1
ATOM 2335 O O . LEU A 1 298 ? 5.641 11.200 -21.117 1.00 98.75 298 LEU A O 1
ATOM 2339 N N . LEU A 1 299 ? 6.939 12.895 -20.428 1.00 98.31 299 LEU A N 1
ATOM 2340 C CA . LEU A 1 299 ? 6.639 12.764 -19.002 1.00 98.31 299 LEU A CA 1
ATOM 2341 C C . LEU A 1 299 ? 6.332 14.119 -18.375 1.00 98.31 299 LEU A C 1
ATOM 2343 O O . LEU A 1 299 ? 6.942 15.122 -18.738 1.00 98.31 299 LEU A O 1
ATOM 2347 N N . ALA A 1 300 ? 5.430 14.145 -17.401 1.00 96.06 300 ALA A N 1
ATOM 2348 C CA . ALA A 1 300 ? 5.221 15.304 -16.541 1.00 96.06 300 ALA A CA 1
ATOM 2349 C C . ALA A 1 300 ? 4.840 14.847 -15.131 1.00 96.06 300 ALA A C 1
ATOM 2351 O O . ALA A 1 300 ? 3.986 13.972 -14.964 1.00 96.06 300 ALA A O 1
ATOM 2352 N N . LEU A 1 301 ? 5.453 15.460 -14.118 1.00 93.62 301 LEU A N 1
ATOM 2353 C CA . LEU A 1 301 ? 4.914 15.408 -12.759 1.00 93.62 301 LEU A CA 1
ATOM 2354 C C . LEU A 1 301 ? 3.593 16.181 -12.705 1.00 93.62 301 LEU A C 1
ATOM 2356 O O . LEU A 1 301 ? 3.371 17.079 -13.523 1.00 93.62 301 LEU A O 1
ATOM 2360 N N . ALA A 1 302 ? 2.744 15.8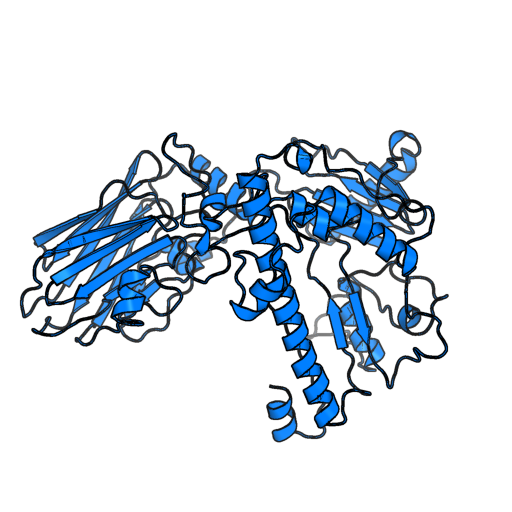58 -11.730 1.00 89.50 302 ALA A N 1
ATOM 2361 C CA . ALA A 1 302 ? 1.536 16.628 -11.458 1.00 89.50 302 ALA A CA 1
ATOM 2362 C C . ALA A 1 302 ? 1.891 18.114 -11.205 1.00 89.50 302 ALA A C 1
ATOM 2364 O O . ALA A 1 302 ? 2.622 18.414 -10.256 1.00 89.50 302 ALA A O 1
ATOM 2365 N N . PRO A 1 303 ? 1.431 19.052 -12.054 1.00 85.50 303 PRO A N 1
ATOM 2366 C CA . PRO A 1 303 ? 1.726 20.476 -11.899 1.00 85.50 303 PRO A CA 1
ATOM 2367 C C . PRO A 1 303 ? 0.789 21.143 -10.877 1.00 85.50 303 PRO A C 1
ATOM 2369 O O . PRO A 1 303 ? -0.270 20.611 -10.546 1.00 85.50 303 PRO A O 1
ATOM 2372 N N . GLU A 1 304 ? 1.136 22.355 -10.424 1.00 81.50 304 GLU A N 1
ATOM 2373 C CA . GLU A 1 304 ? 0.228 23.181 -9.606 1.00 81.50 304 GLU A CA 1
ATOM 2374 C C . GLU A 1 304 ? -1.061 23.530 -10.365 1.00 81.50 304 GLU A C 1
ATOM 2376 O O . GLU A 1 304 ? -2.161 23.415 -9.824 1.00 81.50 304 GLU A O 1
ATOM 2381 N N . ASN A 1 305 ? -0.925 23.934 -11.632 1.00 86.56 305 ASN A N 1
ATOM 2382 C CA . ASN A 1 305 ? -2.043 24.100 -12.550 1.00 86.56 305 ASN A CA 1
ATOM 2383 C C . ASN A 1 305 ? -2.183 22.834 -13.395 1.00 86.56 305 ASN A C 1
ATOM 2385 O O . ASN A 1 305 ? -1.386 22.625 -14.309 1.00 86.56 305 ASN A O 1
ATOM 2389 N N . ILE A 1 306 ? -3.196 22.010 -13.097 1.00 85.00 306 ILE A N 1
ATOM 2390 C CA . ILE A 1 306 ? -3.394 20.714 -13.757 1.00 85.00 306 ILE A CA 1
ATOM 2391 C C . ILE A 1 306 ? -3.451 20.843 -15.281 1.00 85.00 306 ILE A C 1
ATOM 2393 O O . ILE A 1 306 ? -2.955 19.950 -15.950 1.00 85.00 306 ILE A O 1
ATOM 2397 N N . ASP A 1 307 ? -3.946 21.948 -15.837 1.00 86.00 307 ASP A N 1
ATOM 2398 C CA . ASP A 1 307 ? -4.082 22.135 -17.288 1.00 86.00 307 ASP A CA 1
ATOM 2399 C C . ASP A 1 307 ? -2.771 22.540 -17.995 1.00 86.00 307 ASP A C 1
ATOM 2401 O O . ASP A 1 307 ? -2.712 22.573 -19.223 1.00 86.00 307 ASP A O 1
ATOM 2405 N N . GLU A 1 308 ? -1.698 22.811 -17.246 1.00 89.50 308 GLU A N 1
ATOM 2406 C CA . GLU A 1 308 ? -0.407 23.272 -17.771 1.00 89.50 308 GLU A CA 1
ATOM 2407 C C . GLU A 1 308 ? 0.735 22.314 -17.367 1.00 89.50 308 GLU A C 1
ATOM 2409 O O . GLU A 1 308 ? 1.553 22.635 -16.499 1.00 89.50 308 GLU A O 1
ATOM 2414 N N . PRO A 1 309 ? 0.820 21.108 -17.968 1.00 92.69 309 PRO A N 1
ATOM 2415 C CA . PRO A 1 309 ? 1.890 20.163 -17.665 1.00 92.69 309 PRO A CA 1
ATOM 2416 C C . PRO A 1 309 ? 3.261 20.699 -18.096 1.00 92.69 309 PRO A C 1
ATOM 2418 O O . PRO A 1 309 ? 3.448 21.163 -19.223 1.00 92.69 309 PRO A O 1
ATOM 2421 N N . ASN A 1 310 ? 4.255 20.553 -17.218 1.00 94.94 310 ASN A N 1
ATOM 2422 C CA . ASN A 1 310 ? 5.653 20.788 -17.565 1.00 94.94 310 ASN A CA 1
ATOM 2423 C C . ASN A 1 310 ? 6.243 19.532 -18.224 1.00 94.94 310 ASN A C 1
ATOM 2425 O O . ASN A 1 310 ? 6.753 18.643 -17.541 1.00 94.94 310 ASN A O 1
ATOM 2429 N N . TRP A 1 311 ? 6.111 19.444 -19.547 1.00 97.75 311 TRP A N 1
ATOM 2430 C CA . TRP A 1 311 ? 6.560 18.290 -20.320 1.00 97.75 311 TRP A CA 1
ATOM 2431 C C . TRP A 1 311 ? 8.083 18.173 -20.399 1.00 97.75 311 TRP A C 1
ATOM 2433 O O . TRP A 1 311 ? 8.765 19.087 -20.859 1.00 97.75 311 TRP A O 1
ATOM 2443 N N . GLN A 1 312 ? 8.577 16.986 -20.063 1.00 98.50 312 GLN A N 1
ATOM 2444 C CA . GLN A 1 312 ? 9.942 16.531 -20.300 1.00 98.50 312 GLN A CA 1
ATOM 2445 C C . GLN A 1 312 ? 9.939 15.447 -21.378 1.00 98.50 312 GLN A C 1
ATOM 2447 O O . GLN A 1 312 ? 9.035 14.607 -21.412 1.00 98.50 312 GLN A O 1
ATOM 2452 N N . LEU A 1 313 ? 10.939 15.452 -22.259 1.00 98.81 313 LEU A N 1
ATOM 2453 C CA . LEU A 1 313 ? 11.031 14.498 -23.367 1.00 98.81 313 LEU A CA 1
ATOM 2454 C C . LEU A 1 313 ? 12.334 13.711 -23.299 1.00 98.81 313 LEU A C 1
ATOM 2456 O O . LEU A 1 313 ? 13.408 14.301 -23.300 1.00 98.81 313 LEU A O 1
ATOM 2460 N N . PHE A 1 314 ? 12.238 12.386 -23.364 1.00 98.62 314 PHE A N 1
ATOM 2461 C CA . PHE A 1 314 ? 13.385 11.481 -23.316 1.00 98.62 314 PHE A CA 1
ATOM 2462 C C . PHE A 1 314 ? 13.387 10.524 -24.508 1.00 98.62 314 PHE A C 1
ATOM 2464 O O . PHE A 1 314 ? 12.329 10.137 -25.011 1.00 98.62 314 PHE A O 1
ATOM 2471 N N . ASN A 1 315 ? 14.578 10.099 -24.935 1.00 97.81 315 ASN A N 1
ATOM 2472 C CA . ASN A 1 315 ? 14.740 8.936 -25.807 1.00 97.81 315 ASN A CA 1
ATOM 2473 C C . ASN A 1 315 ? 15.237 7.752 -24.970 1.00 97.81 315 ASN A C 1
ATOM 2475 O O . ASN A 1 315 ? 16.435 7.616 -24.723 1.00 97.81 315 ASN A O 1
ATOM 2479 N N . VAL A 1 316 ? 14.320 6.875 -24.563 1.00 96.19 316 VAL A N 1
ATOM 2480 C CA . VAL A 1 316 ? 14.601 5.787 -23.613 1.00 96.19 316 VAL A CA 1
ATOM 2481 C C . VAL A 1 316 ? 15.391 4.625 -24.219 1.00 96.19 316 VAL A C 1
ATOM 2483 O O . VAL A 1 316 ? 15.835 3.740 -23.492 1.00 96.19 316 VAL A O 1
ATOM 2486 N N . THR A 1 317 ? 15.612 4.630 -25.539 1.00 93.50 317 THR A N 1
ATOM 2487 C CA . THR A 1 317 ? 16.501 3.652 -26.195 1.00 93.50 317 THR A CA 1
ATOM 2488 C C . THR A 1 317 ? 17.980 3.959 -25.959 1.00 93.50 317 THR A C 1
ATOM 2490 O O . THR A 1 317 ? 18.799 3.044 -25.919 1.00 93.50 317 THR A O 1
ATOM 2493 N N . THR A 1 318 ? 18.318 5.238 -25.776 1.00 93.62 318 THR A N 1
ATOM 2494 C CA . THR A 1 318 ? 19.685 5.715 -25.513 1.00 93.62 318 THR A CA 1
ATOM 2495 C C . THR A 1 318 ? 19.864 6.228 -24.088 1.00 93.62 318 THR A C 1
ATOM 2497 O O . THR A 1 318 ? 20.973 6.195 -23.569 1.00 93.62 318 THR A O 1
ATOM 2500 N N . ASP A 1 319 ? 18.781 6.681 -23.456 1.00 95.88 319 ASP A N 1
ATOM 2501 C CA . ASP A 1 319 ? 18.730 7.178 -22.081 1.00 95.88 319 ASP A CA 1
ATOM 2502 C C . ASP A 1 319 ? 17.610 6.464 -21.297 1.00 95.88 319 ASP A C 1
ATOM 2504 O O . ASP A 1 319 ? 16.544 7.032 -21.039 1.00 95.88 319 ASP A O 1
ATOM 2508 N N . PRO A 1 320 ? 17.802 5.183 -20.930 1.00 95.38 320 PRO A N 1
ATOM 2509 C CA . PRO A 1 320 ? 16.782 4.408 -20.226 1.00 95.38 320 PRO A CA 1
ATOM 2510 C C . PRO A 1 320 ? 16.534 4.891 -18.786 1.00 95.38 320 PRO A C 1
ATOM 2512 O O . PRO A 1 320 ? 15.660 4.332 -18.119 1.00 95.38 320 PRO A O 1
ATOM 2515 N N . THR A 1 321 ? 17.308 5.865 -18.292 1.00 96.88 321 THR A N 1
ATOM 2516 C CA . THR A 1 321 ? 17.205 6.438 -16.942 1.00 96.88 321 THR A CA 1
ATOM 2517 C C . THR A 1 321 ? 16.596 7.836 -16.895 1.00 96.88 321 THR A C 1
ATOM 2519 O O . THR A 1 321 ? 16.412 8.355 -15.793 1.00 96.88 321 THR A O 1
ATOM 2522 N N . GLU A 1 322 ? 16.187 8.386 -18.045 1.00 97.50 322 GLU A N 1
ATOM 2523 C CA . GLU A 1 322 ? 15.392 9.620 -18.154 1.00 97.50 322 GLU A CA 1
ATOM 2524 C C . GLU A 1 322 ? 16.097 10.833 -17.511 1.00 97.50 322 GLU A C 1
ATOM 2526 O O . GLU A 1 322 ? 15.546 11.539 -16.651 1.00 97.50 322 GLU A O 1
ATOM 2531 N N . LEU A 1 323 ? 17.357 11.046 -17.897 1.00 96.19 323 LEU A N 1
ATOM 2532 C CA . LEU A 1 323 ? 18.229 12.094 -17.366 1.00 96.19 323 LEU A CA 1
ATOM 2533 C C . LEU A 1 323 ? 18.338 13.299 -18.298 1.00 96.19 323 LEU A C 1
ATOM 2535 O O . LEU A 1 323 ? 18.331 14.436 -17.823 1.00 96.19 323 LEU A O 1
ATOM 2539 N N . ASP A 1 324 ? 18.426 13.062 -19.604 1.00 97.12 324 ASP A N 1
ATOM 2540 C CA . ASP A 1 324 ? 18.672 14.109 -20.588 1.00 97.12 324 ASP A CA 1
ATOM 2541 C C . ASP A 1 324 ? 17.339 14.600 -21.167 1.00 97.12 324 ASP A C 1
ATOM 2543 O O . ASP A 1 324 ? 16.791 14.015 -22.099 1.00 97.12 324 ASP A O 1
ATOM 2547 N N . ASP A 1 325 ? 16.802 15.691 -20.613 1.00 98.25 325 ASP A N 1
ATOM 2548 C CA . ASP A 1 325 ? 15.565 16.299 -21.114 1.00 98.25 325 ASP A CA 1
ATOM 2549 C C . ASP A 1 325 ? 15.789 17.006 -22.463 1.00 98.25 325 ASP A C 1
ATOM 2551 O O . ASP A 1 325 ? 16.470 18.032 -22.581 1.00 98.25 325 ASP A O 1
ATOM 2555 N N . LEU A 1 326 ? 15.178 16.448 -23.503 1.00 98.69 326 LEU A N 1
ATOM 2556 C CA . LEU A 1 326 ? 15.287 16.872 -24.892 1.00 98.69 326 LEU A CA 1
ATOM 2557 C C . LEU A 1 326 ? 14.133 17.784 -25.338 1.00 98.69 326 LEU A C 1
ATOM 2559 O O . LEU A 1 326 ? 14.078 18.158 -26.514 1.00 98.69 326 LEU A O 1
ATOM 2563 N N . ALA A 1 327 ? 13.217 18.176 -24.445 1.00 98.56 327 ALA A N 1
ATOM 2564 C CA . ALA A 1 327 ? 12.003 18.911 -24.813 1.00 98.56 327 ALA A CA 1
ATOM 2565 C C . ALA A 1 327 ? 12.297 20.226 -25.558 1.00 98.56 327 ALA A C 1
ATOM 2567 O O . ALA A 1 327 ? 11.680 20.521 -26.585 1.00 98.56 327 ALA A O 1
ATOM 2568 N N . SER A 1 328 ? 13.297 20.985 -25.095 1.00 98.25 328 SER A N 1
ATOM 2569 C CA . SER A 1 328 ? 13.722 22.244 -25.730 1.00 98.25 328 SER A CA 1
ATOM 2570 C C . SER A 1 328 ? 14.371 22.048 -27.107 1.00 98.25 328 SER A C 1
ATOM 2572 O O . SER A 1 328 ? 14.309 22.943 -27.951 1.00 98.25 328 SER A O 1
ATOM 2574 N N . GLN A 1 329 ? 14.967 20.877 -27.349 1.00 98.50 329 GLN A N 1
ATOM 2575 C CA . GLN A 1 329 ? 15.640 20.534 -28.603 1.00 98.50 329 GLN A CA 1
ATOM 2576 C C . GLN A 1 329 ? 14.655 20.000 -29.651 1.00 98.50 329 GLN A C 1
ATOM 2578 O O . GLN A 1 329 ? 14.832 20.250 -30.844 1.00 98.50 329 GLN A O 1
ATOM 2583 N N . PHE A 1 330 ? 13.591 19.311 -29.221 1.00 98.44 330 PHE A N 1
ATOM 2584 C CA . PHE A 1 330 ? 12.583 18.715 -30.105 1.00 98.44 330 PHE A CA 1
ATOM 2585 C C . PHE A 1 330 ? 11.148 19.162 -29.761 1.00 98.44 330 PHE A C 1
ATOM 2587 O O . PHE A 1 330 ? 10.274 18.322 -29.530 1.00 98.44 330 PHE A O 1
ATOM 2594 N N . PRO A 1 331 ? 10.830 20.471 -29.812 1.00 98.31 331 PRO A N 1
ATOM 2595 C CA . PRO A 1 331 ? 9.502 20.978 -29.447 1.00 98.31 331 PRO A CA 1
ATOM 2596 C C . PRO A 1 331 ? 8.376 20.449 -30.353 1.00 98.31 331 PRO A C 1
ATOM 2598 O O . PRO A 1 331 ? 7.226 20.346 -29.931 1.00 98.31 331 PRO A O 1
ATOM 2601 N N . GLY A 1 332 ? 8.695 20.083 -31.601 1.00 98.62 332 GLY A N 1
ATOM 2602 C CA . GLY A 1 332 ? 7.746 19.418 -32.498 1.00 98.62 332 GLY A CA 1
ATOM 2603 C C . GLY A 1 332 ? 7.364 18.014 -32.022 1.00 98.62 332 GLY A C 1
ATOM 2604 O O . GLY A 1 332 ? 6.190 17.664 -32.067 1.00 98.62 332 GLY A O 1
ATOM 2605 N N . LYS A 1 333 ? 8.335 17.246 -31.504 1.00 98.62 333 LYS A N 1
ATOM 2606 C CA . LYS A 1 333 ? 8.097 15.908 -30.943 1.00 98.62 333 LYS A CA 1
ATOM 2607 C C . LYS A 1 333 ? 7.310 15.994 -29.636 1.00 98.62 333 LYS A C 1
ATOM 2609 O O . LYS A 1 333 ? 6.402 15.199 -29.437 1.00 98.62 333 LYS A O 1
ATOM 2614 N N . VAL A 1 334 ? 7.597 16.992 -28.794 1.00 98.81 334 VAL A N 1
ATOM 2615 C CA . VAL A 1 334 ? 6.793 17.281 -27.592 1.00 98.81 334 VAL A CA 1
ATOM 2616 C C . VAL A 1 334 ? 5.326 17.482 -27.960 1.00 98.81 334 VAL A C 1
ATOM 2618 O O . VAL A 1 334 ? 4.468 16.819 -27.392 1.00 98.81 334 VAL A O 1
ATOM 2621 N N . ARG A 1 335 ? 5.034 18.349 -28.941 1.00 98.56 335 ARG A N 1
ATOM 2622 C CA . ARG A 1 335 ? 3.654 18.600 -29.379 1.00 98.56 335 ARG A CA 1
ATOM 2623 C C . ARG A 1 335 ? 2.985 17.340 -29.928 1.00 98.56 335 ARG A C 1
ATOM 2625 O O . ARG A 1 335 ? 1.879 17.029 -29.519 1.00 98.56 335 ARG A O 1
ATOM 2632 N N . GLU A 1 336 ? 3.678 16.600 -30.792 1.00 98.56 336 GLU A N 1
ATOM 2633 C CA . GLU A 1 336 ? 3.180 15.338 -31.354 1.00 98.56 336 GLU A CA 1
ATOM 2634 C C . GLU A 1 336 ? 2.772 14.336 -30.265 1.00 98.56 336 GLU A C 1
ATOM 2636 O O . GLU A 1 336 ? 1.687 13.763 -30.331 1.00 98.56 336 GLU A O 1
ATOM 2641 N N . LEU A 1 337 ? 3.629 14.121 -29.262 1.00 98.75 337 LEU A N 1
ATOM 2642 C CA . LEU A 1 337 ? 3.354 13.162 -28.192 1.00 98.75 337 LEU A CA 1
ATOM 2643 C C . LEU A 1 337 ? 2.329 13.688 -27.182 1.00 98.75 337 LEU A C 1
ATOM 2645 O O . LEU A 1 337 ? 1.564 12.895 -26.646 1.00 98.75 337 LEU A O 1
ATOM 2649 N N . ALA A 1 338 ? 2.273 15.000 -26.947 1.00 98.38 338 ALA A N 1
ATOM 2650 C CA . ALA A 1 338 ? 1.251 15.607 -26.098 1.00 98.38 338 ALA A CA 1
ATOM 2651 C C . ALA A 1 338 ? -0.146 15.470 -26.726 1.00 98.38 338 ALA A C 1
ATOM 2653 O O . ALA A 1 338 ? -1.084 15.073 -26.039 1.00 98.38 338 ALA A O 1
ATOM 2654 N N . ASP A 1 339 ? -0.269 15.713 -28.036 1.00 98.31 339 ASP A N 1
ATOM 2655 C CA . ASP A 1 339 ? -1.517 15.503 -28.778 1.00 98.31 339 ASP A CA 1
ATOM 2656 C C . ASP A 1 339 ? -1.921 14.013 -28.760 1.00 98.31 339 ASP A C 1
ATOM 2658 O O . ASP A 1 339 ? -3.094 13.672 -28.607 1.00 98.31 339 ASP A O 1
ATOM 2662 N N . ALA A 1 340 ? -0.957 13.092 -28.890 1.00 98.31 340 ALA A N 1
ATOM 2663 C CA . ALA A 1 340 ? -1.214 11.651 -28.809 1.00 98.31 340 ALA A CA 1
ATOM 2664 C C . ALA A 1 340 ? -1.659 11.207 -27.401 1.00 98.31 340 ALA A C 1
ATOM 2666 O O . ALA A 1 340 ? -2.587 10.400 -27.270 1.00 98.31 340 ALA A O 1
ATOM 2667 N N . TRP A 1 341 ? -1.052 11.782 -26.358 1.00 98.00 341 TRP A N 1
ATOM 2668 C CA . TRP A 1 341 ? -1.456 11.571 -24.971 1.00 98.00 341 TRP A CA 1
ATOM 2669 C C . TRP A 1 341 ? -2.893 12.043 -24.731 1.00 98.00 341 TRP A C 1
ATOM 2671 O O . TRP A 1 341 ? -3.683 11.279 -24.189 1.00 98.00 341 TRP A O 1
ATOM 2681 N N . ASP A 1 342 ? -3.260 13.246 -25.189 1.00 96.44 342 ASP A N 1
ATOM 2682 C CA . ASP A 1 342 ? -4.614 13.798 -25.028 1.00 96.44 342 ASP A CA 1
ATOM 2683 C C . ASP A 1 342 ? -5.677 12.916 -25.706 1.00 96.44 342 ASP A C 1
ATOM 2685 O O . ASP A 1 342 ? -6.685 12.550 -25.098 1.00 96.44 342 ASP A O 1
ATOM 2689 N N . ASN A 1 343 ? -5.405 12.473 -26.938 1.00 96.94 343 ASN A N 1
ATOM 2690 C CA . ASN A 1 343 ? -6.284 11.547 -27.655 1.00 96.94 343 ASN A CA 1
ATOM 2691 C C . ASN A 1 343 ? -6.462 10.218 -26.900 1.00 96.94 343 ASN A C 1
ATOM 2693 O O . ASN A 1 343 ? -7.583 9.722 -26.763 1.00 96.94 343 ASN A O 1
ATOM 2697 N N . SER A 1 344 ? -5.368 9.656 -26.379 1.00 95.81 344 SER A N 1
ATOM 2698 C CA . SER A 1 344 ? -5.406 8.426 -25.579 1.00 95.81 344 SER A CA 1
ATOM 2699 C C . SER A 1 344 ? -6.159 8.616 -24.265 1.00 95.81 344 SER A C 1
ATOM 2701 O O . SER A 1 344 ? -6.945 7.753 -23.874 1.00 95.81 344 SER A O 1
ATOM 2703 N N . ALA A 1 345 ? -5.975 9.757 -23.606 1.00 94.69 345 ALA A N 1
ATOM 2704 C CA . ALA A 1 345 ? -6.655 10.107 -22.369 1.00 94.69 345 ALA A CA 1
ATOM 2705 C C . ALA A 1 345 ? -8.180 10.203 -22.567 1.00 94.69 345 ALA A C 1
ATOM 2707 O O . ALA A 1 345 ? -8.940 9.647 -21.770 1.00 94.69 345 ALA A O 1
ATOM 2708 N N . TRP A 1 346 ? -8.649 10.807 -23.666 1.00 94.31 346 TRP A N 1
ATOM 2709 C CA . TRP A 1 346 ? -10.072 10.805 -24.030 1.00 94.31 346 TRP A CA 1
ATOM 2710 C C . TRP A 1 346 ? -10.608 9.403 -24.313 1.00 94.31 346 TRP A C 1
ATOM 2712 O O . TRP A 1 346 ? -11.668 9.040 -23.797 1.00 94.31 346 TRP A O 1
ATOM 2722 N N . ALA A 1 347 ? -9.876 8.604 -25.094 1.00 92.75 347 ALA A N 1
ATOM 2723 C CA . ALA A 1 347 ? -10.271 7.234 -25.420 1.00 92.75 347 ALA A CA 1
ATOM 2724 C C . ALA A 1 347 ? -10.400 6.348 -24.168 1.00 92.75 347 ALA A C 1
ATOM 2726 O O . ALA A 1 347 ? -11.255 5.464 -24.120 1.00 92.75 347 ALA A O 1
ATOM 2727 N N . ASN A 1 348 ? -9.597 6.631 -23.140 1.00 91.31 348 ASN A N 1
ATOM 2728 C CA . ASN A 1 348 ? -9.547 5.873 -21.894 1.00 91.31 348 ASN A CA 1
ATOM 2729 C C . ASN A 1 348 ? -10.268 6.543 -20.718 1.00 91.31 348 ASN A C 1
ATOM 2731 O O . ASN A 1 348 ? -10.094 6.136 -19.570 1.00 91.31 348 ASN A O 1
ATOM 2735 N N . THR A 1 349 ? -11.117 7.542 -20.979 1.00 91.62 349 THR A N 1
ATOM 2736 C CA . THR A 1 349 ? -11.954 8.199 -19.956 1.00 91.62 349 THR A CA 1
ATOM 2737 C C . THR A 1 349 ? -11.168 8.800 -18.784 1.00 91.62 349 THR A C 1
ATOM 2739 O O . THR A 1 349 ? -11.661 8.853 -17.663 1.00 91.62 349 THR A O 1
ATOM 2742 N N . VAL A 1 350 ? -9.949 9.271 -19.050 1.00 90.50 350 VAL A N 1
ATOM 2743 C CA . VAL A 1 350 ? -9.087 9.933 -18.057 1.00 90.50 350 VAL A CA 1
ATOM 2744 C C . VAL A 1 350 ? -9.667 11.289 -17.636 1.00 90.50 350 VAL A C 1
ATOM 2746 O O . VAL A 1 350 ? -9.485 11.729 -16.505 1.00 90.50 350 VAL A O 1
ATOM 2749 N N . PHE A 1 351 ? -10.383 11.969 -18.535 1.00 88.44 351 PHE A N 1
ATOM 2750 C CA . PHE A 1 351 ? -10.930 13.294 -18.261 1.00 88.44 351 PHE A CA 1
ATOM 2751 C C . PHE A 1 351 ? -12.251 13.268 -17.469 1.00 88.44 351 PHE A C 1
ATOM 2753 O O . PHE A 1 351 ? -13.098 12.402 -17.703 1.00 88.44 351 PHE A O 1
ATOM 2760 N N . PRO A 1 352 ? -12.499 14.285 -16.618 1.00 84.81 352 PRO A N 1
ATOM 2761 C CA . PRO A 1 352 ? -11.610 15.413 -16.326 1.00 84.81 352 PRO A CA 1
ATOM 2762 C C . PRO A 1 352 ? -10.414 14.989 -15.470 1.00 84.81 352 PRO A C 1
ATOM 2764 O O . PRO A 1 352 ? -10.561 14.167 -14.571 1.00 84.81 352 PRO A O 1
ATOM 2767 N N . LEU A 1 353 ? -9.250 15.599 -15.716 1.00 80.06 353 LEU A N 1
ATOM 2768 C CA . LEU A 1 353 ? -8.117 15.435 -14.815 1.00 80.06 353 LEU A CA 1
ATOM 2769 C C . LEU A 1 353 ? -8.477 16.082 -13.494 1.00 80.06 353 LEU A C 1
ATOM 2771 O O . LEU A 1 353 ? -8.624 17.302 -13.382 1.00 80.06 353 LEU A O 1
ATOM 2775 N N . LEU A 1 354 ? -8.666 15.239 -12.495 1.00 67.50 354 LEU A N 1
ATOM 2776 C CA . LEU A 1 354 ? -8.946 15.705 -11.160 1.00 67.50 354 LEU A CA 1
ATOM 2777 C C . LEU A 1 354 ? -7.607 16.173 -10.589 1.00 67.50 354 LEU A C 1
ATOM 2779 O O . LEU A 1 354 ? -6.805 15.375 -10.115 1.00 67.50 354 LEU A O 1
ATOM 2783 N N . GLY A 1 355 ? -7.351 17.480 -10.674 1.00 57.06 355 GLY A N 1
ATOM 2784 C CA . GLY A 1 355 ? -6.306 18.109 -9.873 1.00 57.06 355 GLY A CA 1
ATOM 2785 C C . GLY A 1 355 ? -6.607 17.966 -8.375 1.00 57.06 355 GLY A C 1
ATOM 2786 O O . GLY A 1 355 ? -7.569 17.315 -7.959 1.00 57.06 355 GLY A O 1
ATOM 2787 N N . ASN A 1 356 ? -5.813 18.634 -7.542 1.00 51.03 356 ASN A N 1
ATOM 2788 C CA . ASN A 1 356 ? -6.003 18.661 -6.092 1.00 51.03 356 ASN A CA 1
ATOM 2789 C C . ASN A 1 356 ? -7.432 19.108 -5.702 1.00 51.03 356 ASN A C 1
ATOM 2791 O O . ASN A 1 356 ? -7.691 20.306 -5.603 1.00 51.03 356 ASN A O 1
ATOM 2795 N N . GLY A 1 357 ? -8.350 18.168 -5.431 1.00 48.12 357 GLY A N 1
ATOM 2796 C CA . GLY A 1 357 ? -9.631 18.481 -4.775 1.00 48.12 357 GLY A CA 1
ATOM 2797 C C . GLY A 1 357 ? -10.915 17.779 -5.231 1.00 48.12 357 GLY A C 1
ATOM 2798 O O . GLY A 1 357 ? -11.961 18.142 -4.706 1.00 48.12 357 GLY A O 1
ATOM 2799 N N . VAL A 1 358 ? -10.908 16.809 -6.158 1.00 47.84 358 VAL A N 1
ATOM 2800 C CA . VAL A 1 358 ? -12.174 16.180 -6.631 1.00 47.84 358 VAL A CA 1
ATOM 2801 C C . VAL A 1 358 ? -12.205 14.642 -6.508 1.00 47.84 358 VAL A C 1
ATOM 2803 O O . VAL A 1 358 ? -13.189 14.014 -6.891 1.00 47.84 358 VAL A O 1
ATOM 2806 N N . GLY A 1 359 ? -11.200 14.018 -5.878 1.00 48.75 359 GLY A N 1
ATOM 2807 C CA . GLY A 1 359 ? -11.121 12.553 -5.667 1.00 48.75 359 GLY A CA 1
ATOM 2808 C C . GLY A 1 359 ? -12.305 11.917 -4.912 1.00 48.75 359 GLY A C 1
ATOM 2809 O O . GLY A 1 359 ? -12.507 10.707 -4.950 1.00 48.75 359 GLY A O 1
ATOM 2810 N N . ALA A 1 360 ? -13.173 12.728 -4.302 1.00 54.22 360 ALA A N 1
ATOM 2811 C CA . ALA A 1 360 ? -14.285 12.271 -3.479 1.00 54.22 360 ALA A CA 1
ATOM 2812 C C . ALA A 1 360 ? -15.682 12.495 -4.095 1.00 54.22 360 ALA A C 1
ATOM 2814 O O . ALA A 1 360 ? -16.645 12.697 -3.348 1.00 54.22 360 ALA A O 1
ATOM 2815 N N . VAL A 1 361 ? -15.865 12.435 -5.425 1.00 53.91 361 VAL A N 1
ATOM 2816 C CA . VAL A 1 361 ? -17.231 12.309 -5.985 1.00 53.91 361 VAL A CA 1
ATOM 2817 C C . VAL A 1 361 ? -17.759 10.906 -5.682 1.00 53.91 361 VAL A C 1
ATOM 2819 O O . VAL A 1 361 ? -17.653 9.969 -6.470 1.00 53.91 361 VAL A O 1
ATOM 2822 N N . ARG A 1 362 ? -18.312 10.756 -4.479 1.00 67.38 362 ARG A N 1
ATOM 2823 C CA . ARG A 1 362 ? -18.928 9.519 -4.005 1.00 67.38 362 ARG A CA 1
ATOM 2824 C C . ARG A 1 362 ? -20.254 9.301 -4.722 1.00 67.38 362 ARG A C 1
ATOM 2826 O O . ARG A 1 362 ? -21.024 10.241 -4.942 1.00 67.38 362 ARG A O 1
ATOM 2833 N N . ARG A 1 363 ? -20.544 8.048 -5.076 1.00 76.94 363 ARG A N 1
ATOM 2834 C CA . ARG A 1 363 ? -21.832 7.705 -5.692 1.00 76.94 363 ARG A CA 1
ATOM 2835 C C . ARG A 1 363 ? -22.947 8.030 -4.693 1.00 76.94 363 ARG A C 1
ATOM 2837 O O . ARG A 1 363 ? -22.806 7.676 -3.524 1.00 76.94 363 ARG A O 1
ATOM 2844 N N . PRO A 1 364 ? -24.075 8.636 -5.105 1.00 82.12 364 PRO A N 1
ATOM 2845 C CA . PRO A 1 364 ? -25.172 8.944 -4.181 1.00 82.12 364 PRO A CA 1
ATOM 2846 C C . PRO A 1 364 ? -25.656 7.734 -3.364 1.00 82.12 364 PRO A C 1
ATOM 2848 O O . PRO A 1 364 ? -26.069 7.877 -2.217 1.00 82.12 364 PRO A O 1
ATOM 2851 N N . GLU A 1 365 ? -25.551 6.532 -3.932 1.00 85.38 365 GLU A N 1
ATOM 2852 C CA . GLU A 1 365 ? -25.873 5.250 -3.292 1.00 85.38 365 GLU A CA 1
ATOM 2853 C C . GLU A 1 365 ? -25.027 4.971 -2.037 1.00 85.38 365 GLU A C 1
ATOM 2855 O O . GLU A 1 365 ? -25.510 4.357 -1.083 1.00 85.38 365 GLU A O 1
ATOM 2860 N N . GLU A 1 366 ? -23.794 5.481 -1.979 1.00 86.06 366 GLU A N 1
ATOM 2861 C CA . GLU A 1 366 ? -22.903 5.335 -0.824 1.00 86.06 366 GLU A CA 1
ATOM 2862 C C . GLU A 1 366 ? -23.388 6.130 0.395 1.00 86.06 366 GLU A C 1
ATOM 2864 O O . GLU A 1 366 ? -22.957 5.854 1.514 1.00 86.06 366 GLU A O 1
ATOM 2869 N N . ALA A 1 367 ? -24.337 7.063 0.242 1.00 86.25 367 ALA A N 1
ATOM 2870 C CA . ALA A 1 367 ? -24.957 7.740 1.382 1.00 86.25 367 ALA A CA 1
ATOM 2871 C C . ALA A 1 367 ? -25.622 6.742 2.351 1.00 86.25 367 ALA A C 1
ATOM 2873 O O . ALA A 1 367 ? -25.570 6.930 3.569 1.00 86.25 367 ALA A O 1
ATOM 2874 N N . ALA A 1 368 ? -26.150 5.623 1.832 1.00 91.62 368 ALA A N 1
ATOM 2875 C CA . ALA A 1 368 ? -26.713 4.548 2.648 1.00 91.62 368 ALA A CA 1
ATOM 2876 C C . ALA A 1 368 ? -25.667 3.863 3.549 1.00 91.62 368 ALA A C 1
ATOM 2878 O O . ALA A 1 368 ? -26.017 3.229 4.555 1.00 91.62 368 ALA A O 1
ATOM 2879 N N . LEU A 1 369 ? -24.375 4.013 3.228 1.00 92.75 369 LEU A N 1
ATOM 2880 C CA . LEU A 1 369 ? -23.266 3.519 4.040 1.00 92.75 369 LEU A CA 1
ATOM 2881 C C . LEU A 1 369 ? -23.093 4.284 5.359 1.00 92.75 369 LEU A C 1
ATOM 2883 O O . LEU A 1 369 ? -22.503 3.760 6.298 1.00 92.75 369 LEU A O 1
ATOM 2887 N N . SER A 1 370 ? -23.680 5.474 5.475 1.00 93.56 370 SER A N 1
ATOM 2888 C CA . SER A 1 370 ? -23.674 6.282 6.699 1.00 93.56 370 SER A CA 1
ATOM 2889 C C . SER A 1 370 ? -24.973 6.181 7.511 1.00 93.56 370 SER A C 1
ATOM 2891 O O . SER A 1 370 ? -25.160 6.951 8.449 1.00 93.56 370 SER A O 1
ATOM 2893 N N . HIS A 1 371 ? -25.889 5.268 7.172 1.00 96.50 371 HIS A N 1
ATOM 2894 C CA . HIS A 1 371 ? -27.088 5.021 7.984 1.00 96.50 371 HIS A CA 1
ATOM 2895 C C . HIS A 1 371 ? -26.765 4.229 9.263 1.00 96.50 371 HIS A C 1
ATOM 2897 O O . HIS A 1 371 ? -25.719 3.590 9.367 1.00 96.50 371 HIS A O 1
ATOM 2903 N N . THR A 1 372 ? -27.684 4.218 10.228 1.00 98.38 372 THR A N 1
ATOM 2904 C CA . THR A 1 372 ? -27.593 3.339 11.403 1.00 98.38 372 THR A CA 1
ATOM 2905 C C . THR A 1 372 ? -27.428 1.878 10.985 1.00 98.38 372 THR A C 1
ATOM 2907 O O . THR A 1 372 ? -28.078 1.414 10.045 1.00 98.38 372 THR A O 1
ATOM 2910 N N . VAL A 1 373 ? -26.580 1.139 11.700 1.00 98.44 373 VAL A N 1
ATOM 2911 C CA . VAL A 1 373 ? -26.428 -0.309 11.525 1.00 98.44 373 VAL A CA 1
ATOM 2912 C C . VAL A 1 373 ? -26.474 -1.009 12.875 1.00 98.44 373 VAL A C 1
ATOM 2914 O O . VAL A 1 373 ? -25.815 -0.590 13.822 1.00 98.44 373 VAL A O 1
ATOM 2917 N N . ARG A 1 374 ? -27.251 -2.091 12.951 1.00 98.50 374 ARG A N 1
ATOM 2918 C CA . ARG A 1 374 ? -27.319 -2.991 14.104 1.00 98.50 374 ARG A CA 1
ATOM 2919 C C . ARG A 1 374 ? -26.626 -4.301 13.756 1.00 98.50 374 ARG A C 1
ATOM 2921 O O . ARG A 1 374 ? -27.055 -4.999 12.841 1.00 98.50 374 ARG A O 1
ATOM 2928 N N . ILE A 1 375 ? -25.564 -4.622 14.483 1.00 98.50 375 ILE A N 1
ATOM 2929 C CA . ILE A 1 375 ? -24.694 -5.776 14.254 1.00 98.50 375 ILE A CA 1
ATOM 2930 C C . ILE A 1 375 ? -24.974 -6.798 15.355 1.00 98.50 375 ILE A C 1
ATOM 2932 O O . ILE A 1 375 ? -24.750 -6.523 16.532 1.00 98.50 375 ILE A O 1
ATOM 2936 N N . LEU A 1 376 ? -25.493 -7.969 14.990 1.00 98.31 376 LEU A N 1
ATOM 2937 C CA . LEU A 1 376 ? -25.805 -9.024 15.957 1.00 98.31 376 LEU A CA 1
ATOM 2938 C C . LEU A 1 376 ? -24.525 -9.696 16.464 1.00 98.31 376 LEU A C 1
ATOM 2940 O O . LEU A 1 376 ? -23.536 -9.793 15.731 1.00 98.31 376 LEU A O 1
ATOM 2944 N N . ALA A 1 377 ? -24.552 -10.215 17.690 1.00 96.31 377 ALA A N 1
ATOM 2945 C CA . ALA A 1 377 ? -23.460 -11.044 18.191 1.00 96.31 377 ALA A CA 1
ATOM 2946 C C . ALA A 1 377 ? -23.197 -12.244 17.260 1.00 96.31 377 ALA A C 1
ATOM 2948 O O . ALA A 1 377 ? -24.123 -12.849 16.723 1.00 96.31 377 ALA A O 1
ATOM 2949 N N . GLY A 1 378 ? -21.920 -12.568 17.039 1.00 92.50 378 GLY A N 1
ATOM 2950 C CA . GLY A 1 378 ? -21.504 -13.628 16.113 1.00 92.50 378 GLY A CA 1
ATOM 2951 C C . GLY A 1 378 ? -21.455 -13.220 14.634 1.00 92.50 378 GLY A C 1
ATOM 2952 O O . GLY A 1 378 ? -21.022 -14.022 13.807 1.00 92.50 378 GLY A O 1
ATOM 2953 N N . THR A 1 379 ? -21.836 -11.985 14.288 1.00 96.75 379 THR A N 1
ATOM 2954 C CA . THR A 1 379 ? -21.634 -11.454 12.930 1.00 96.75 379 THR A CA 1
ATOM 2955 C C . THR A 1 379 ? -20.130 -11.320 12.641 1.00 96.75 379 THR A C 1
ATOM 2957 O O . THR A 1 379 ? -19.393 -10.841 13.509 1.00 96.75 379 THR A O 1
ATOM 2960 N N . PRO A 1 380 ? -19.643 -11.711 11.446 1.00 96.00 380 PRO A N 1
ATOM 2961 C CA . PRO A 1 380 ? -18.280 -11.400 11.018 1.00 96.00 380 PRO A CA 1
ATOM 2962 C C . PRO A 1 380 ? -17.972 -9.898 11.103 1.00 96.00 380 PRO A C 1
ATOM 2964 O O . PRO A 1 380 ? -18.878 -9.074 10.994 1.00 96.00 380 PRO A O 1
ATOM 2967 N N . THR A 1 381 ? -16.693 -9.544 11.267 1.00 96.81 381 THR A N 1
ATOM 2968 C CA . THR A 1 381 ? -16.231 -8.146 11.320 1.00 96.81 381 THR A CA 1
ATOM 2969 C C . THR A 1 381 ? -16.826 -7.325 10.173 1.00 96.81 381 THR A C 1
ATOM 2971 O O . THR A 1 381 ? -16.676 -7.699 9.006 1.00 96.81 381 THR A O 1
ATOM 2974 N N . LEU A 1 382 ? -17.475 -6.207 10.507 1.00 97.25 382 LEU A N 1
ATOM 2975 C CA . LEU A 1 382 ? -17.986 -5.256 9.529 1.00 97.25 382 LEU A CA 1
ATOM 2976 C C . LEU A 1 382 ? -16.810 -4.659 8.763 1.00 97.25 382 LEU A C 1
ATOM 2978 O O . LEU A 1 382 ? -15.816 -4.251 9.360 1.00 97.25 382 LEU A O 1
ATOM 2982 N N . GLU A 1 383 ? -16.914 -4.621 7.440 1.00 94.44 383 GLU A N 1
ATOM 2983 C CA . GLU A 1 383 ? -15.804 -4.202 6.591 1.00 94.44 383 GLU A CA 1
ATOM 2984 C C . GLU A 1 383 ? -15.393 -2.732 6.830 1.00 94.44 383 GLU A C 1
ATOM 2986 O O . GLU A 1 383 ? -16.175 -1.912 7.329 1.00 94.44 383 GLU A O 1
ATOM 2991 N N . ARG A 1 384 ? -14.121 -2.426 6.538 1.00 91.88 384 ARG A N 1
ATOM 2992 C CA . ARG A 1 384 ? -13.442 -1.184 6.941 1.00 91.88 384 ARG A CA 1
ATOM 2993 C C . ARG A 1 384 ? -14.113 0.085 6.414 1.00 91.88 384 ARG A C 1
ATOM 2995 O O . ARG A 1 384 ? -14.230 1.059 7.148 1.00 91.88 384 ARG A O 1
ATOM 3002 N N . TYR A 1 385 ? -14.554 0.082 5.160 1.00 91.12 385 TYR A N 1
ATOM 3003 C CA . TYR A 1 385 ? -15.086 1.254 4.482 1.00 91.12 385 TYR A CA 1
ATOM 3004 C C . TYR A 1 385 ? -16.455 1.595 5.053 1.00 91.12 385 TYR A C 1
ATOM 3006 O O . TYR A 1 385 ? -16.670 2.705 5.527 1.00 91.12 385 TYR A O 1
ATOM 3014 N N . ARG A 1 386 ? -17.358 0.617 5.162 1.00 94.44 386 ARG A N 1
ATOM 3015 C CA . ARG A 1 386 ? -18.618 0.793 5.885 1.00 94.44 386 ARG A CA 1
ATOM 3016 C C . ARG A 1 386 ? -18.378 1.271 7.310 1.00 94.44 386 ARG A C 1
ATOM 3018 O O . ARG A 1 386 ? -19.108 2.142 7.770 1.00 94.44 386 ARG A O 1
ATOM 3025 N N . SER A 1 387 ? -17.380 0.725 7.999 1.00 95.81 387 SER A N 1
ATOM 3026 C CA . SER A 1 387 ? -17.059 1.123 9.370 1.00 95.81 387 SER A CA 1
ATOM 3027 C C . SER A 1 387 ? -16.607 2.588 9.462 1.00 95.81 387 SER A C 1
ATOM 3029 O O . SER A 1 387 ? -17.073 3.302 10.350 1.00 95.81 387 SER A O 1
ATOM 3031 N N . SER A 1 388 ? -15.779 3.077 8.529 1.00 92.75 388 SER A N 1
ATOM 3032 C CA . SER A 1 388 ? -15.350 4.485 8.497 1.00 92.75 388 SER A CA 1
ATOM 3033 C C . SER A 1 388 ? -16.518 5.435 8.214 1.00 92.75 388 SER A C 1
ATOM 3035 O O . SER A 1 388 ? -16.673 6.450 8.896 1.00 92.75 388 SER A O 1
ATOM 3037 N N . ARG A 1 389 ? -17.440 5.062 7.312 1.00 92.56 389 ARG A N 1
ATOM 3038 C CA . ARG A 1 389 ? -18.648 5.855 6.998 1.00 92.56 389 ARG A CA 1
ATOM 3039 C C . ARG A 1 389 ? -19.575 6.094 8.193 1.00 92.56 389 ARG A C 1
ATOM 3041 O O . ARG A 1 389 ? -20.402 7.010 8.125 1.00 92.56 389 ARG A O 1
ATOM 3048 N N . LEU A 1 390 ? -19.452 5.300 9.259 1.00 96.31 390 LEU A N 1
ATOM 3049 C CA . LEU A 1 390 ? -20.224 5.450 10.494 1.00 96.31 390 LEU A CA 1
ATOM 3050 C C . LEU A 1 390 ? -19.614 6.463 11.471 1.00 96.31 390 LEU A C 1
ATOM 3052 O O . LEU A 1 390 ? -20.351 6.987 12.302 1.00 96.31 390 LEU A O 1
ATOM 3056 N N . ILE A 1 391 ? -18.305 6.735 11.388 1.00 95.75 391 ILE A N 1
ATOM 3057 C CA . ILE A 1 391 ? -17.571 7.458 12.442 1.00 95.75 391 ILE A CA 1
ATOM 3058 C C . ILE A 1 391 ? -16.802 8.684 11.950 1.00 95.75 391 ILE A C 1
ATOM 3060 O O . ILE A 1 391 ? -16.667 9.647 12.699 1.00 95.75 391 ILE A O 1
ATOM 3064 N N . SER A 1 392 ? -16.303 8.688 10.711 1.00 92.12 392 SER A N 1
ATOM 3065 C CA . SER A 1 392 ? -15.353 9.708 10.261 1.00 92.12 392 SER A CA 1
ATOM 3066 C C . SER A 1 392 ? -15.970 11.109 10.293 1.00 92.12 392 SER A C 1
ATOM 3068 O O . SER A 1 392 ? -17.053 11.345 9.744 1.00 92.12 392 SER A O 1
ATOM 3070 N N . PHE A 1 393 ? -15.251 12.037 10.937 1.00 92.50 393 PHE A N 1
ATOM 3071 C CA . PHE A 1 393 ? -15.547 13.473 10.983 1.00 92.50 393 PHE A CA 1
ATOM 3072 C C . PHE A 1 393 ? -16.880 13.873 11.643 1.00 92.50 393 PHE A C 1
ATOM 3074 O O . PHE A 1 393 ? -17.369 14.993 11.441 1.00 92.50 393 PHE A O 1
ATOM 3081 N N . ARG A 1 394 ? -17.498 12.982 12.422 1.00 95.00 394 ARG A N 1
ATOM 3082 C CA . ARG A 1 394 ? -18.851 13.171 12.966 1.00 95.00 394 ARG A CA 1
ATOM 3083 C C . ARG A 1 394 ? -18.984 12.749 14.419 1.00 95.00 394 ARG A C 1
ATOM 3085 O O . ARG A 1 394 ? -18.131 12.046 14.956 1.00 95.00 394 ARG A O 1
ATOM 3092 N N . ASP A 1 395 ? -20.083 13.197 15.018 1.00 97.88 395 ASP A N 1
ATOM 3093 C CA . ASP A 1 395 ? -20.609 12.588 16.238 1.00 97.88 395 ASP A CA 1
ATOM 3094 C C . ASP A 1 395 ? -21.154 11.192 15.896 1.00 97.88 395 ASP A C 1
ATOM 3096 O O . ASP A 1 395 ? -21.605 10.971 14.768 1.00 97.88 395 ASP A O 1
ATOM 3100 N N . PHE A 1 396 ? -21.154 10.259 16.842 1.00 98.56 396 PHE A N 1
ATOM 3101 C CA . PHE A 1 396 ? -21.835 8.971 16.698 1.00 98.56 396 PHE A CA 1
ATOM 3102 C C . PHE A 1 396 ? -22.070 8.309 18.054 1.00 98.56 396 PHE A C 1
ATOM 3104 O O . PHE A 1 396 ? -21.321 8.530 19.002 1.00 98.56 396 PHE A O 1
ATOM 3111 N N . ASP A 1 397 ? -23.077 7.444 18.114 1.00 98.75 397 ASP A N 1
ATOM 3112 C CA . ASP A 1 397 ? -23.371 6.639 19.296 1.00 98.75 397 ASP A CA 1
ATOM 3113 C C . ASP A 1 397 ? -23.120 5.156 19.023 1.00 98.75 397 ASP A C 1
ATOM 3115 O O . ASP A 1 397 ? -23.434 4.641 17.943 1.00 98.75 397 ASP A O 1
ATOM 3119 N N . ILE A 1 398 ? -22.598 4.463 20.033 1.00 98.88 398 ILE A N 1
ATOM 3120 C CA . ILE A 1 398 ? -22.518 3.005 20.087 1.00 98.88 398 ILE A CA 1
ATOM 3121 C C . ILE A 1 398 ? -23.451 2.529 21.197 1.00 98.88 398 ILE A C 1
ATOM 3123 O O . ILE A 1 398 ? -23.211 2.815 22.366 1.00 98.88 398 ILE A O 1
ATOM 3127 N N . THR A 1 399 ? -24.480 1.763 20.853 1.00 98.88 399 THR A N 1
ATOM 3128 C CA . THR A 1 399 ? -25.368 1.121 21.830 1.00 98.88 399 THR A CA 1
ATOM 3129 C C . THR A 1 399 ? -25.122 -0.377 21.838 1.00 98.88 399 THR A C 1
ATOM 3131 O O . THR A 1 399 ? -25.376 -1.065 20.852 1.00 98.88 399 THR A O 1
ATOM 3134 N N . VAL A 1 400 ? -24.668 -0.891 22.970 1.00 98.88 400 VAL A N 1
ATOM 3135 C CA . VAL A 1 400 ? -24.513 -2.313 23.259 1.00 98.88 400 VAL A CA 1
ATOM 3136 C C . VAL A 1 400 ? -25.766 -2.823 23.964 1.00 98.88 400 VAL A C 1
ATOM 3138 O O . VAL A 1 400 ? -26.194 -2.255 24.968 1.00 98.88 400 VAL A O 1
ATOM 3141 N N . GLU A 1 401 ? -26.310 -3.934 23.478 1.00 98.81 401 GLU A N 1
ATOM 3142 C CA . GLU A 1 401 ? -27.439 -4.639 24.084 1.00 98.81 401 GLU A CA 1
ATOM 3143 C C . GLU A 1 401 ? -26.970 -5.975 24.680 1.00 98.81 401 GLU A C 1
ATOM 3145 O O . GLU A 1 401 ? -26.553 -6.876 23.948 1.00 98.81 401 GLU A O 1
ATOM 3150 N N . LEU A 1 402 ? -27.080 -6.123 25.998 1.00 98.50 402 LEU A N 1
ATOM 3151 C CA . LEU A 1 402 ? -26.828 -7.357 26.744 1.00 98.50 402 LEU A CA 1
ATOM 3152 C C . LEU A 1 402 ? -28.155 -8.020 27.138 1.00 98.50 402 LEU A C 1
ATOM 3154 O O . LEU A 1 402 ? -29.173 -7.351 27.316 1.00 98.50 402 LEU A O 1
ATOM 3158 N N . ASP A 1 403 ? -28.145 -9.334 27.332 1.00 97.38 403 ASP A N 1
ATOM 3159 C CA . ASP A 1 403 ? -29.248 -10.081 27.945 1.00 97.38 403 ASP A CA 1
ATOM 3160 C C . ASP A 1 403 ? -29.044 -10.246 29.457 1.00 97.38 403 ASP A C 1
ATOM 3162 O O . ASP A 1 403 ? -29.039 -11.354 29.987 1.00 97.38 403 ASP A O 1
ATOM 3166 N N . GLY A 1 404 ? -28.809 -9.122 30.139 1.00 97.19 404 GLY A N 1
ATOM 3167 C CA . GLY A 1 404 ? -28.524 -9.083 31.571 1.00 97.19 404 GLY A CA 1
ATOM 3168 C C . GLY A 1 404 ? -27.142 -9.639 31.917 1.00 97.19 404 GLY A C 1
ATOM 3169 O O . GLY A 1 404 ? -26.970 -10.849 32.050 1.00 97.19 404 GLY A O 1
ATOM 3170 N N . TYR A 1 405 ? -26.175 -8.747 32.141 1.00 98.31 405 TYR A N 1
ATOM 3171 C CA . TYR A 1 405 ? -24.837 -9.098 32.626 1.00 98.31 405 TYR A CA 1
ATOM 3172 C C . TYR A 1 405 ? -24.897 -10.016 33.857 1.00 98.31 405 TYR A C 1
ATOM 3174 O O . TYR A 1 405 ? -25.641 -9.735 34.802 1.00 98.31 405 TYR A O 1
ATOM 3182 N N . GLN A 1 406 ? -24.111 -11.091 33.856 1.00 98.31 406 GLN A N 1
ATOM 3183 C CA . GLN A 1 406 ? -23.937 -11.981 35.001 1.00 98.31 406 GLN A CA 1
ATOM 3184 C C . GLN A 1 406 ? -22.550 -11.813 35.615 1.00 98.31 406 GLN A C 1
ATOM 3186 O O . GLN A 1 406 ? -21.577 -11.507 34.928 1.00 98.31 406 GLN A O 1
ATOM 3191 N N . ASP A 1 407 ? -22.446 -12.055 36.922 1.00 96.25 407 ASP A N 1
ATOM 3192 C CA . ASP A 1 407 ? -21.143 -12.073 37.579 1.00 96.25 407 ASP A CA 1
ATOM 3193 C C . ASP A 1 407 ? -20.240 -13.151 36.955 1.00 96.25 407 ASP A C 1
ATOM 3195 O O . ASP A 1 407 ? -20.654 -14.297 36.762 1.00 96.25 407 ASP A O 1
ATOM 3199 N N . GLY A 1 408 ? -19.013 -12.764 36.612 1.00 95.50 408 GLY A N 1
ATOM 3200 C CA . GLY A 1 408 ? -18.063 -13.602 35.880 1.00 95.50 408 GLY A CA 1
ATOM 3201 C C . GLY A 1 408 ? -18.111 -13.473 34.353 1.00 95.50 408 GLY A C 1
ATOM 3202 O O . GLY A 1 408 ? -17.186 -13.969 33.703 1.00 95.50 408 GLY A O 1
ATOM 3203 N N . ASP A 1 409 ? -19.101 -12.783 33.771 1.00 98.38 409 ASP A N 1
ATOM 3204 C CA . ASP A 1 409 ? -19.061 -12.449 32.346 1.00 98.38 409 ASP A CA 1
ATOM 3205 C C . ASP A 1 409 ? -17.860 -11.539 32.054 1.00 98.38 409 ASP A C 1
ATOM 3207 O O . ASP A 1 409 ? -17.616 -10.540 32.732 1.00 98.38 409 ASP A O 1
ATOM 3211 N N . ALA A 1 410 ? -17.085 -11.881 31.030 1.00 98.44 410 ALA A N 1
ATOM 3212 C CA . ALA A 1 410 ? -15.876 -11.152 30.679 1.00 98.44 410 ALA A CA 1
ATOM 3213 C C . ALA A 1 410 ? -15.616 -11.217 29.176 1.00 98.44 410 ALA A C 1
ATOM 3215 O O . ALA A 1 410 ? -16.028 -12.157 28.498 1.00 98.44 410 ALA A O 1
ATOM 3216 N N . GLY A 1 411 ? -14.901 -10.225 28.661 1.00 98.44 411 GLY A N 1
ATOM 3217 C CA . GLY A 1 411 ? -14.455 -10.170 27.275 1.00 98.44 411 GLY A CA 1
ATOM 3218 C C . GLY A 1 411 ? -14.786 -8.862 26.575 1.00 98.44 411 GLY A C 1
ATOM 3219 O O . GLY A 1 411 ? -15.404 -7.955 27.132 1.00 98.44 411 GLY A O 1
ATOM 3220 N N . VAL A 1 412 ? -14.343 -8.768 25.329 1.00 98.62 412 VAL A N 1
ATOM 3221 C CA . VAL A 1 412 ? -14.547 -7.620 24.449 1.00 98.62 412 VAL A CA 1
ATOM 3222 C C . VAL A 1 412 ? -15.985 -7.589 23.976 1.00 98.62 412 VAL A C 1
ATOM 3224 O O . VAL A 1 412 ? -16.460 -8.537 23.364 1.00 98.62 412 VAL A O 1
ATOM 3227 N N . VAL A 1 413 ? -16.661 -6.472 24.203 1.00 98.38 413 VAL A N 1
ATOM 3228 C CA . VAL A 1 413 ? -18.049 -6.280 23.794 1.00 98.38 413 VAL A CA 1
ATOM 3229 C C . VAL A 1 413 ? -18.121 -5.662 22.397 1.00 98.38 413 VAL A C 1
ATOM 3231 O O . VAL A 1 413 ? -18.899 -6.109 21.553 1.00 98.38 413 VAL A O 1
ATOM 3234 N N . VAL A 1 414 ? -17.247 -4.695 22.114 1.00 98.62 414 VAL A N 1
ATOM 3235 C CA . VAL A 1 414 ? -17.043 -4.125 20.777 1.00 98.62 414 VAL A CA 1
ATOM 3236 C C . VAL A 1 414 ? -15.607 -3.624 20.629 1.00 98.62 414 VAL A C 1
ATOM 3238 O O . VAL A 1 414 ? -15.035 -3.078 21.571 1.00 98.62 414 VAL A O 1
ATOM 3241 N N . ALA A 1 415 ? -15.029 -3.798 19.443 1.00 98.31 415 ALA A N 1
ATOM 3242 C CA . ALA A 1 415 ? -13.738 -3.234 19.063 1.00 98.31 415 ALA A CA 1
ATOM 3243 C C . ALA A 1 415 ? -13.798 -2.690 17.633 1.00 98.31 415 ALA A C 1
ATOM 3245 O O . ALA A 1 415 ? -14.427 -3.293 16.763 1.00 98.31 415 ALA A O 1
ATOM 3246 N N . HIS A 1 416 ? -13.115 -1.579 17.377 1.00 97.69 416 HIS A N 1
ATOM 3247 C CA . HIS A 1 416 ? -12.914 -1.051 16.033 1.00 97.69 416 HIS A CA 1
ATOM 3248 C C . HIS A 1 416 ? -11.483 -0.547 15.900 1.00 97.69 416 HIS A C 1
ATOM 3250 O O . HIS A 1 416 ? -11.126 0.444 16.535 1.00 97.69 416 HIS A O 1
ATOM 3256 N N . GLY A 1 417 ? -10.681 -1.210 15.068 1.00 94.81 417 GLY A N 1
ATOM 3257 C CA . GLY A 1 417 ? -9.307 -0.804 14.790 1.00 94.81 417 GLY A CA 1
ATOM 3258 C C . GLY A 1 417 ? -8.253 -1.830 15.172 1.00 94.81 417 GLY A C 1
ATOM 3259 O O . GLY A 1 417 ? -8.541 -3.016 15.339 1.00 94.81 417 GLY A O 1
ATOM 3260 N N . ASP A 1 418 ? -7.011 -1.368 15.223 1.00 93.75 418 ASP A N 1
ATOM 3261 C CA . ASP A 1 418 ? -5.819 -2.209 15.300 1.00 93.75 418 ASP A CA 1
ATOM 3262 C C . ASP A 1 418 ? -4.657 -1.467 16.004 1.00 93.75 418 ASP A C 1
ATOM 3264 O O . ASP A 1 418 ? -4.891 -0.410 16.609 1.00 93.75 418 ASP A O 1
ATOM 3268 N N . PRO A 1 419 ? -3.408 -1.981 15.975 1.00 91.62 419 PRO A N 1
ATOM 3269 C CA . PRO A 1 419 ? -2.276 -1.329 16.635 1.00 91.62 419 PRO A CA 1
ATOM 3270 C C . PRO A 1 419 ? -1.964 0.082 16.123 1.00 91.62 419 PRO A C 1
ATOM 3272 O O . PRO A 1 419 ? -1.354 0.863 16.850 1.00 91.62 419 PRO A O 1
ATOM 3275 N N . GLN A 1 420 ? -2.394 0.431 14.910 1.00 91.56 420 GLN A N 1
ATOM 3276 C CA . GLN A 1 420 ? -2.206 1.755 14.322 1.00 91.56 420 GLN A CA 1
ATOM 3277 C C . GLN A 1 420 ? -3.357 2.719 14.630 1.00 91.56 420 GLN A C 1
ATOM 3279 O O . GLN A 1 420 ? -3.261 3.898 14.311 1.00 91.56 420 GLN A O 1
ATOM 3284 N N . GLY A 1 421 ? -4.429 2.263 15.274 1.00 93.88 421 GLY A N 1
ATOM 3285 C CA . GLY A 1 421 ? -5.480 3.139 15.774 1.00 93.88 421 GLY A CA 1
ATOM 3286 C C . GLY A 1 421 ? -6.802 2.414 15.963 1.00 93.88 421 GLY A C 1
ATOM 3287 O O . GLY A 1 421 ? -7.194 1.592 15.133 1.00 93.88 421 GLY A O 1
ATOM 3288 N N . GLY A 1 422 ? -7.514 2.726 17.044 1.00 96.38 422 GLY A N 1
ATOM 3289 C CA . GLY A 1 422 ? -8.808 2.115 17.328 1.00 96.38 422 GLY A CA 1
ATOM 3290 C C . GLY A 1 422 ? -9.378 2.444 18.699 1.00 96.38 422 GLY A C 1
ATOM 3291 O O . GLY A 1 422 ? -8.760 3.134 19.500 1.00 96.38 422 GLY A O 1
ATOM 3292 N N . TYR A 1 423 ? -10.553 1.902 18.992 1.00 98.19 423 TYR A N 1
ATOM 3293 C CA . TYR A 1 423 ? -11.145 1.912 20.328 1.00 98.19 423 TYR A CA 1
ATOM 3294 C C . TYR A 1 423 ? -11.751 0.550 20.657 1.00 98.19 423 TYR A C 1
ATOM 3296 O O . TYR A 1 423 ? -12.126 -0.223 19.770 1.00 98.19 423 TYR A O 1
ATOM 3304 N N . ILE A 1 424 ? -11.829 0.247 21.948 1.00 98.62 424 ILE A N 1
ATOM 3305 C CA . ILE A 1 424 ? -12.293 -1.041 22.452 1.00 98.62 424 ILE A CA 1
ATOM 3306 C C . ILE A 1 424 ? -13.084 -0.863 23.742 1.00 98.62 424 ILE A C 1
ATOM 3308 O O . ILE A 1 424 ? -12.695 -0.100 24.619 1.00 98.62 424 ILE A O 1
ATOM 3312 N N . LEU A 1 425 ? -14.189 -1.589 23.862 1.00 98.69 425 LEU A N 1
ATOM 3313 C CA . LEU A 1 425 ? -14.987 -1.681 25.076 1.00 98.69 425 LEU A CA 1
ATOM 3314 C C . LEU A 1 425 ? -15.000 -3.140 25.533 1.00 98.69 425 LEU A C 1
ATOM 3316 O O . LEU A 1 425 ? -15.372 -4.028 24.760 1.00 98.69 425 LEU A O 1
ATOM 3320 N N . TYR A 1 426 ? -14.589 -3.404 26.769 1.00 98.69 426 TYR A N 1
ATOM 3321 C CA . TYR A 1 426 ? -14.482 -4.766 27.292 1.00 98.69 426 TYR A CA 1
ATOM 3322 C C . TYR A 1 426 ? -14.817 -4.841 28.780 1.00 98.69 426 TYR A C 1
ATOM 3324 O O . TYR A 1 426 ? -14.694 -3.858 29.504 1.00 98.69 426 TYR A O 1
ATOM 3332 N N . VAL A 1 427 ? -15.229 -6.026 29.228 1.00 98.62 427 VAL A N 1
ATOM 3333 C CA . VAL A 1 427 ? -15.459 -6.333 30.641 1.00 98.62 427 VAL A CA 1
ATOM 3334 C C . VAL A 1 427 ? -14.322 -7.206 31.155 1.00 98.62 427 VAL A C 1
ATOM 3336 O O . VAL A 1 427 ? -14.020 -8.249 30.570 1.00 98.62 427 VAL A O 1
ATOM 3339 N N . GLU A 1 428 ? -13.681 -6.800 32.246 1.00 97.88 428 GLU A N 1
ATOM 3340 C CA . GLU A 1 428 ? -12.645 -7.582 32.918 1.00 97.88 428 GLU A CA 1
ATOM 3341 C C . GLU A 1 428 ? -12.789 -7.443 34.438 1.00 97.88 428 GLU A C 1
ATOM 3343 O O . GLU A 1 428 ? -12.986 -6.350 34.950 1.00 97.88 428 GLU A O 1
ATOM 3348 N N . HIS A 1 429 ? -12.724 -8.559 35.173 1.00 96.50 429 HIS A N 1
ATOM 3349 C CA . HIS A 1 429 ? -12.901 -8.584 36.637 1.00 96.50 429 HIS A CA 1
ATOM 3350 C C . HIS A 1 429 ? -14.190 -7.888 37.123 1.00 96.50 429 HIS A C 1
ATOM 3352 O O . HIS A 1 429 ? -14.206 -7.251 38.172 1.00 96.50 429 HIS A O 1
ATOM 3358 N N . GLY A 1 430 ? -15.269 -8.002 36.342 1.00 97.56 430 GLY A N 1
ATOM 3359 C CA . GLY A 1 430 ? -16.565 -7.384 36.622 1.00 97.56 430 GLY A CA 1
ATOM 3360 C C . GLY A 1 430 ? -16.627 -5.871 36.423 1.00 97.56 430 GLY A C 1
ATOM 3361 O O . GLY A 1 430 ? -17.644 -5.260 36.741 1.00 97.56 430 GLY A O 1
ATOM 3362 N N . HIS A 1 431 ? -15.569 -5.268 35.887 1.00 98.44 431 HIS A N 1
ATOM 3363 C CA . HIS A 1 431 ? -15.496 -3.852 35.560 1.00 98.44 431 HIS A CA 1
ATOM 3364 C C . HIS A 1 431 ? -15.599 -3.638 34.055 1.00 98.44 431 HIS A C 1
ATOM 3366 O O . HIS A 1 431 ? -15.099 -4.439 33.261 1.00 98.44 431 HIS A O 1
ATOM 3372 N N . LEU A 1 432 ? -16.259 -2.551 33.665 1.00 98.62 432 LEU A N 1
ATOM 3373 C CA . LEU A 1 432 ? -16.335 -2.115 32.278 1.00 98.62 432 LEU A CA 1
ATOM 3374 C C . LEU A 1 432 ? -15.172 -1.162 31.980 1.00 98.62 432 LEU A C 1
ATOM 3376 O O . LEU A 1 432 ? -14.929 -0.207 32.712 1.00 98.62 432 LEU A O 1
ATOM 3380 N N . HIS A 1 433 ? -14.467 -1.405 30.881 1.00 98.75 433 HIS A N 1
ATOM 3381 C CA . HIS A 1 433 ? -13.321 -0.613 30.455 1.00 98.75 433 HIS A CA 1
ATOM 3382 C C . HIS A 1 433 ? -13.534 -0.068 29.049 1.00 98.75 433 HIS A C 1
ATOM 3384 O O . HIS A 1 433 ? -13.893 -0.816 28.137 1.00 98.75 433 HIS A O 1
ATOM 3390 N N . LEU A 1 434 ? -13.235 1.218 28.866 1.00 98.75 434 LEU A N 1
ATOM 3391 C CA . LEU A 1 434 ? -13.096 1.848 27.557 1.00 98.75 434 LEU A CA 1
ATOM 3392 C C . LEU A 1 434 ? -11.612 2.108 27.290 1.00 98.75 434 LEU A C 1
ATOM 3394 O O . LEU A 1 434 ? -10.950 2.801 28.060 1.00 98.75 434 LEU A O 1
ATOM 3398 N N . GLY A 1 435 ? -11.103 1.560 26.192 1.00 98.31 435 GLY A N 1
ATOM 3399 C CA . GLY A 1 435 ? -9.754 1.765 25.683 1.00 98.31 435 GLY A CA 1
ATOM 3400 C C . GLY A 1 435 ? -9.749 2.525 24.362 1.00 98.31 435 GLY A C 1
ATOM 3401 O O . GLY A 1 435 ? -10.647 2.362 23.535 1.00 98.31 435 GLY A O 1
ATOM 3402 N N . TYR A 1 436 ? -8.709 3.322 24.151 1.00 97.88 436 TYR A N 1
ATOM 3403 C CA . TYR A 1 436 ? -8.475 4.100 22.944 1.00 97.88 436 TYR A CA 1
ATOM 3404 C C . TYR A 1 436 ? -7.003 4.019 22.552 1.00 97.88 436 TYR A C 1
ATOM 3406 O O . TYR A 1 436 ? -6.128 4.241 23.382 1.00 97.88 436 TYR A O 1
ATOM 3414 N N . ASN A 1 437 ? -6.730 3.703 21.294 1.00 95.12 437 ASN A N 1
ATOM 3415 C CA . ASN A 1 437 ? -5.399 3.674 20.712 1.00 95.12 437 ASN A CA 1
ATOM 3416 C C . ASN A 1 437 ? -5.291 4.773 19.650 1.00 95.12 437 ASN A C 1
ATOM 3418 O O . ASN A 1 437 ? -5.948 4.692 18.612 1.00 95.12 437 ASN A O 1
ATOM 3422 N N . ALA A 1 438 ? -4.443 5.768 19.894 1.00 91.12 438 ALA A N 1
ATOM 3423 C CA . ALA A 1 438 ? -4.091 6.803 18.930 1.00 91.12 438 ALA A CA 1
ATOM 3424 C C . ALA A 1 438 ? -2.687 6.518 18.382 1.00 91.12 438 ALA A C 1
ATOM 3426 O O . ALA A 1 438 ? -1.692 6.977 18.943 1.00 91.12 438 ALA A O 1
ATOM 3427 N N . PHE A 1 439 ? -2.606 5.732 17.302 1.00 89.19 439 PHE A N 1
ATOM 3428 C CA . PHE A 1 439 ? -1.349 5.443 16.594 1.00 89.19 439 PHE A CA 1
ATOM 3429 C C . PHE A 1 439 ? -0.243 4.878 17.509 1.00 89.19 439 PHE A C 1
ATOM 3431 O O . PHE A 1 439 ? 0.928 5.243 17.428 1.00 89.19 439 PHE A O 1
ATOM 3438 N N . GLY A 1 440 ? -0.653 3.987 18.415 1.00 86.00 440 GLY A N 1
ATOM 3439 C CA . GLY A 1 440 ? 0.173 3.280 19.390 1.00 86.00 440 GLY A CA 1
ATOM 3440 C C . GLY A 1 440 ? 0.234 3.938 20.777 1.00 86.00 440 GLY A C 1
ATOM 3441 O O . GLY A 1 440 ? 0.719 3.313 21.720 1.00 86.00 440 GLY A O 1
ATOM 3442 N N . VAL A 1 441 ? -0.293 5.157 20.953 1.00 88.31 441 VAL A N 1
ATOM 3443 C CA . VAL A 1 441 ? -0.525 5.729 22.290 1.00 88.31 441 VAL A CA 1
ATOM 3444 C C . VAL A 1 441 ? -1.864 5.224 22.807 1.00 88.31 441 VAL A C 1
ATOM 3446 O O . VAL A 1 441 ? -2.928 5.679 22.383 1.00 88.31 441 VAL A O 1
ATOM 3449 N N . TYR A 1 442 ? -1.804 4.268 23.732 1.00 93.81 442 TYR A N 1
ATOM 3450 C CA . TYR A 1 442 ? -2.987 3.677 24.345 1.00 93.81 442 TYR A CA 1
ATOM 3451 C C . TYR A 1 442 ? -3.387 4.408 25.629 1.00 93.81 442 TYR A C 1
ATOM 3453 O O . TYR A 1 442 ? -2.582 4.583 26.545 1.00 93.81 442 TYR A O 1
ATOM 3461 N N . GLN A 1 443 ? -4.659 4.783 25.718 1.00 96.06 443 GLN A N 1
ATOM 3462 C CA . GLN A 1 443 ? -5.301 5.313 26.914 1.00 96.06 443 GLN A CA 1
ATOM 3463 C C . GLN A 1 443 ? -6.511 4.454 27.265 1.00 96.06 443 GLN A C 1
ATOM 3465 O O . GLN A 1 443 ? -7.152 3.867 26.397 1.00 96.06 443 GLN A O 1
ATOM 3470 N N . SER A 1 444 ? -6.837 4.362 28.550 1.00 97.56 444 SER A N 1
ATOM 3471 C CA . SER A 1 444 ? -8.037 3.652 28.983 1.00 97.56 444 SER A CA 1
ATOM 3472 C C . SER A 1 444 ? -8.612 4.241 30.257 1.00 97.56 444 SER A C 1
ATOM 3474 O O . SER A 1 444 ? -7.905 4.890 31.028 1.00 97.56 444 SER A O 1
ATOM 3476 N N . VAL A 1 445 ? -9.900 3.995 30.462 1.00 98.06 445 VAL A N 1
ATOM 3477 C CA . VAL A 1 445 ? -10.625 4.316 31.684 1.00 98.06 445 VAL A CA 1
ATOM 3478 C C . VAL A 1 445 ? -11.383 3.074 32.144 1.00 98.06 445 VAL A C 1
ATOM 3480 O O . VAL A 1 445 ? -12.066 2.417 31.357 1.00 98.06 445 VAL A O 1
ATOM 3483 N N . ASP A 1 446 ? -11.231 2.738 33.422 1.00 98.06 446 ASP A N 1
ATOM 3484 C CA . ASP A 1 446 ? -12.140 1.843 34.135 1.00 98.06 446 ASP A CA 1
ATOM 3485 C C . ASP A 1 446 ? -13.380 2.662 34.509 1.00 98.06 446 ASP A C 1
ATOM 3487 O O . ASP A 1 446 ? -13.285 3.636 35.258 1.00 98.06 446 ASP A O 1
ATOM 3491 N N . THR A 1 447 ? -14.529 2.315 33.931 1.00 97.00 447 THR A N 1
ATOM 3492 C CA . THR A 1 447 ? -15.798 3.018 34.157 1.00 97.00 447 THR A CA 1
ATOM 3493 C C . THR A 1 447 ? -16.550 2.478 35.378 1.00 97.00 447 THR A C 1
ATOM 3495 O O . THR A 1 447 ? -17.697 2.850 35.613 1.00 97.00 447 THR A O 1
ATOM 3498 N N . GLY A 1 448 ? -15.926 1.588 36.151 1.00 95.88 448 GLY A N 1
ATOM 3499 C CA . GLY A 1 448 ? -16.471 0.991 37.359 1.00 95.88 448 GLY A CA 1
ATOM 3500 C C . GLY A 1 448 ? -17.138 -0.373 37.144 1.00 95.88 448 GLY A C 1
ATOM 3501 O O . GLY A 1 448 ? -17.161 -0.910 36.029 1.00 95.88 448 GLY A O 1
ATOM 3502 N N . PRO A 1 449 ? -17.682 -0.950 38.233 1.00 97.12 449 PRO A N 1
ATOM 3503 C CA . PRO A 1 449 ? -18.291 -2.273 38.217 1.00 97.12 449 PRO A CA 1
ATOM 3504 C C . PRO A 1 449 ? -19.584 -2.293 37.397 1.00 97.12 449 PRO A C 1
ATOM 3506 O O . PRO A 1 449 ? -20.402 -1.374 37.475 1.00 97.12 449 PRO A O 1
ATOM 3509 N N . LEU A 1 450 ? -19.798 -3.382 36.661 1.00 97.06 450 LEU A N 1
ATOM 3510 C CA . LEU A 1 450 ? -21.037 -3.638 35.937 1.00 97.06 450 LEU A CA 1
ATOM 3511 C C . LEU A 1 450 ? -22.027 -4.363 36.861 1.00 97.06 450 LEU A C 1
ATOM 3513 O O . LEU A 1 450 ? -21.701 -5.386 37.463 1.00 97.06 450 LEU A O 1
ATOM 3517 N N . ALA A 1 451 ? -23.235 -3.820 37.019 1.00 97.44 451 ALA A N 1
ATOM 3518 C CA . ALA A 1 451 ? -24.231 -4.403 37.912 1.00 97.44 451 ALA A CA 1
ATOM 3519 C C . ALA A 1 451 ? -24.850 -5.663 37.292 1.00 97.44 451 ALA A C 1
ATOM 3521 O O . ALA A 1 451 ? -25.194 -5.684 36.110 1.00 97.44 451 ALA A O 1
ATOM 3522 N N . VAL A 1 452 ? -25.038 -6.717 38.096 1.00 97.88 452 VAL A N 1
ATOM 3523 C CA . VAL A 1 452 ? -25.766 -7.915 37.649 1.00 97.88 452 VAL A CA 1
ATOM 3524 C C . VAL A 1 452 ? -27.158 -7.512 37.167 1.00 97.88 452 VAL A C 1
ATOM 3526 O O . VAL A 1 452 ? -27.886 -6.800 37.858 1.00 97.88 452 VAL A O 1
ATOM 3529 N N . GLY A 1 453 ? -27.522 -7.980 35.976 1.00 97.94 453 GLY A N 1
ATOM 3530 C CA . GLY A 1 453 ? -28.757 -7.614 35.295 1.00 97.94 453 GLY A CA 1
ATOM 3531 C C . GLY A 1 453 ? -28.645 -6.393 34.382 1.00 97.94 453 GLY A C 1
ATOM 3532 O O . GLY A 1 453 ? -29.635 -6.086 33.726 1.00 97.94 453 GLY A O 1
ATOM 3533 N N . SER A 1 454 ? -27.483 -5.733 34.278 1.00 98.25 454 SER A N 1
ATOM 3534 C CA . SER A 1 454 ? -27.292 -4.635 33.324 1.00 98.25 454 SER A CA 1
ATOM 3535 C C . SER A 1 454 ? -27.553 -5.082 31.890 1.00 98.25 454 SER A C 1
ATOM 3537 O O . SER A 1 454 ? -27.072 -6.127 31.448 1.00 98.25 454 SER A O 1
ATOM 3539 N N . THR A 1 455 ? -28.329 -4.289 31.155 1.00 98.38 455 THR A N 1
ATOM 3540 C CA . THR A 1 455 ? -28.835 -4.670 29.823 1.00 98.38 455 THR A CA 1
ATOM 3541 C C . THR A 1 455 ? -28.310 -3.785 28.710 1.00 98.38 455 THR A C 1
ATOM 3543 O O . THR A 1 455 ? -28.376 -4.165 27.540 1.00 98.38 455 THR A O 1
ATOM 3546 N N . ARG A 1 456 ? -27.798 -2.600 29.047 1.00 98.56 456 ARG A N 1
ATOM 3547 C CA . ARG A 1 456 ? -27.443 -1.598 28.054 1.00 98.56 456 ARG A CA 1
ATOM 3548 C C . ARG A 1 456 ? -26.186 -0.836 28.439 1.00 98.56 456 ARG A C 1
ATOM 3550 O O . ARG A 1 456 ? -26.068 -0.351 29.561 1.00 98.56 456 ARG A O 1
ATOM 3557 N N . ILE A 1 457 ? -25.286 -0.687 27.471 1.00 98.81 457 ILE A N 1
ATOM 3558 C CA . ILE A 1 457 ? -24.128 0.204 27.567 1.00 98.81 457 ILE A CA 1
ATOM 3559 C C . ILE A 1 457 ? -24.167 1.141 26.362 1.00 98.81 457 ILE A C 1
ATOM 3561 O O . ILE A 1 457 ? -24.259 0.681 25.226 1.00 98.81 457 ILE A O 1
ATOM 3565 N N . ASP A 1 458 ? -24.093 2.443 26.599 1.00 98.88 458 ASP A N 1
ATOM 3566 C CA . ASP A 1 458 ? -24.042 3.465 25.558 1.00 98.88 458 ASP A CA 1
ATOM 3567 C C . ASP A 1 458 ? -22.683 4.167 25.590 1.00 98.88 458 ASP A C 1
ATOM 3569 O O . ASP A 1 458 ? -22.195 4.534 26.659 1.00 98.88 458 ASP A O 1
ATOM 3573 N N . VAL A 1 459 ? -22.086 4.373 24.419 1.00 98.81 459 VAL A N 1
ATOM 3574 C CA . VAL A 1 459 ? -20.906 5.220 24.230 1.00 98.81 459 VAL A CA 1
ATOM 3575 C C . VAL A 1 459 ? -21.292 6.357 23.296 1.00 98.81 459 VAL A C 1
ATOM 3577 O O . VAL A 1 459 ? -21.486 6.131 22.102 1.00 98.81 459 VAL A O 1
ATOM 3580 N N . ALA A 1 460 ? -21.397 7.566 23.839 1.00 98.75 460 ALA A N 1
ATOM 3581 C CA . ALA A 1 460 ? -21.634 8.777 23.067 1.00 98.75 460 ALA A CA 1
ATOM 3582 C C . ALA A 1 460 ? -20.291 9.384 22.658 1.00 98.75 460 ALA A C 1
ATOM 3584 O O . ALA A 1 460 ? -19.486 9.758 23.518 1.00 98.75 460 ALA A O 1
ATOM 3585 N N . VAL A 1 461 ? -20.044 9.478 21.353 1.00 98.56 461 VAL A N 1
ATOM 3586 C CA . VAL A 1 461 ? -18.821 10.054 20.793 1.00 98.56 461 VAL A CA 1
ATOM 3587 C C . VAL A 1 461 ? -19.142 11.388 20.143 1.00 98.56 461 VAL A C 1
ATOM 3589 O O . VAL A 1 461 ? -19.937 11.470 19.208 1.00 98.56 461 VAL A O 1
ATOM 3592 N N . THR A 1 462 ? -18.514 12.450 20.641 1.00 98.12 462 THR A N 1
ATOM 3593 C CA . THR A 1 462 ? -18.752 13.822 20.176 1.00 98.12 462 THR A CA 1
ATOM 3594 C C . THR A 1 462 ? -17.477 14.448 19.644 1.00 98.12 462 THR A C 1
ATOM 3596 O O . THR A 1 462 ? -16.398 14.279 20.217 1.00 98.12 462 THR A O 1
ATOM 3599 N N . VAL A 1 463 ? -17.594 15.177 18.537 1.00 96.38 463 VAL A N 1
ATOM 3600 C CA . VAL A 1 463 ? -16.480 15.919 17.949 1.00 96.38 463 VAL A CA 1
ATOM 3601 C C . VAL A 1 463 ? -16.182 17.161 18.778 1.00 96.38 463 VAL A C 1
ATOM 3603 O O . VAL A 1 463 ? -17.038 18.020 18.983 1.00 96.38 463 VAL A O 1
ATOM 3606 N N . ALA A 1 464 ? -14.927 17.273 19.192 1.00 93.38 464 ALA A N 1
ATOM 3607 C CA . ALA A 1 464 ? -14.339 18.460 19.788 1.00 93.38 464 ALA A CA 1
ATOM 3608 C C . ALA A 1 464 ? -13.431 19.186 18.768 1.00 93.38 464 ALA A C 1
ATOM 3610 O O . ALA A 1 464 ? -13.074 18.614 17.727 1.00 93.38 464 ALA A O 1
ATOM 3611 N N . PRO A 1 465 ? -13.066 20.462 19.016 1.00 88.94 465 PRO A N 1
ATOM 3612 C CA . PRO A 1 465 ? -12.135 21.203 18.165 1.00 88.94 465 PRO A CA 1
ATOM 3613 C C . PRO A 1 465 ? -10.825 20.445 17.897 1.00 88.94 465 PRO A C 1
ATOM 3615 O O . PRO A 1 465 ? -10.421 19.590 18.677 1.00 88.94 465 PRO A O 1
ATOM 3618 N N . ARG A 1 466 ? -10.131 20.800 16.805 1.00 87.00 466 ARG A N 1
ATOM 3619 C CA . ARG A 1 466 ? -8.836 20.205 16.402 1.00 87.00 466 ARG A CA 1
ATOM 3620 C C . ARG A 1 466 ? -8.890 18.694 16.132 1.00 87.00 466 ARG A C 1
ATOM 3622 O O . ARG A 1 466 ? -7.974 17.961 16.488 1.00 87.00 466 ARG A O 1
ATOM 3629 N N . LEU A 1 467 ? -9.972 18.224 15.501 1.00 88.94 467 LEU A N 1
ATOM 3630 C CA . LEU A 1 467 ? -10.170 16.802 15.185 1.00 88.94 467 LEU A CA 1
ATOM 3631 C C . LEU A 1 467 ? -9.993 15.918 16.419 1.00 88.94 467 LEU A C 1
ATOM 3633 O O . LEU A 1 467 ? -9.231 14.953 16.409 1.00 88.94 467 LEU A O 1
ATOM 3637 N N . ARG A 1 468 ? -10.705 16.262 17.495 1.00 92.75 468 ARG A N 1
ATOM 3638 C CA . ARG A 1 468 ? -10.758 15.456 18.713 1.00 92.75 468 ARG A CA 1
ATOM 3639 C C . ARG A 1 468 ? -12.114 14.778 18.888 1.00 92.75 468 ARG A C 1
ATOM 3641 O O . ARG A 1 468 ? -13.119 15.230 18.334 1.00 92.75 468 ARG A O 1
ATOM 3648 N N . TRP A 1 469 ? -12.130 13.692 19.649 1.00 95.75 469 TRP A N 1
ATOM 3649 C CA . TRP A 1 469 ? -13.314 13.006 20.144 1.00 95.75 469 TRP A CA 1
ATOM 3650 C C . TRP A 1 469 ? -13.323 12.974 21.667 1.00 95.75 469 TRP A C 1
ATOM 3652 O O . TRP A 1 469 ? -12.310 12.697 22.311 1.00 95.75 469 TRP A O 1
ATOM 3662 N N . ASN A 1 470 ? -14.513 13.188 22.218 1.00 97.94 470 ASN A N 1
ATOM 3663 C CA . ASN A 1 470 ? -14.851 12.846 23.592 1.00 97.94 470 ASN A CA 1
ATOM 3664 C C . ASN A 1 470 ? -15.779 11.632 23.565 1.00 97.94 470 ASN A C 1
ATOM 3666 O O . ASN A 1 470 ? -16.819 11.684 22.910 1.00 97.94 470 ASN A O 1
ATOM 3670 N N . LEU A 1 471 ? -15.397 10.563 24.261 1.00 98.56 471 LEU A N 1
ATOM 3671 C CA . LEU A 1 471 ? -16.127 9.306 24.364 1.00 98.56 471 LEU A CA 1
ATOM 3672 C C . LEU A 1 471 ? -16.668 9.178 25.790 1.00 98.56 471 LEU A C 1
ATOM 3674 O O . LEU A 1 471 ? -15.893 8.957 26.720 1.00 98.56 471 LEU A O 1
ATOM 3678 N N . ALA A 1 472 ? -17.979 9.317 25.967 1.00 98.69 472 ALA A N 1
ATOM 3679 C CA . ALA A 1 472 ? -18.649 9.193 27.259 1.00 98.69 472 ALA A CA 1
ATOM 3680 C C . ALA A 1 472 ? -19.431 7.879 27.336 1.00 98.69 472 ALA A C 1
ATOM 3682 O O . ALA A 1 472 ? -20.244 7.589 26.462 1.00 98.69 472 ALA A O 1
ATOM 3683 N N . VAL A 1 473 ? -19.203 7.099 28.391 1.00 98.81 473 VAL A N 1
ATOM 3684 C CA . VAL A 1 473 ? -19.830 5.795 28.626 1.00 98.81 473 VAL A CA 1
ATOM 3685 C C . VAL A 1 473 ? -20.939 5.935 29.658 1.00 98.81 473 VAL A C 1
ATOM 3687 O O . VAL A 1 473 ? -20.754 6.563 30.702 1.00 98.81 473 VAL A O 1
ATOM 3690 N N . SER A 1 474 ? -22.082 5.314 29.386 1.00 98.75 474 SER A N 1
ATOM 3691 C CA . SER A 1 474 ? -23.184 5.164 30.335 1.00 98.75 474 SER A CA 1
ATOM 3692 C C . SER A 1 474 ? -23.672 3.719 30.373 1.00 98.75 474 SER A C 1
ATOM 3694 O O . SER A 1 474 ? -23.707 3.047 29.346 1.00 98.75 474 SER A O 1
ATOM 3696 N N . VAL A 1 475 ? -24.074 3.247 31.550 1.00 98.62 475 VAL A N 1
ATOM 3697 C CA . VAL A 1 475 ? -24.649 1.914 31.773 1.00 98.62 475 VAL A CA 1
ATOM 3698 C C . VAL A 1 475 ? -26.078 2.090 32.267 1.00 98.62 475 VAL A C 1
ATOM 3700 O O . VAL A 1 475 ? -26.311 2.815 33.234 1.00 98.62 475 VAL A O 1
ATOM 3703 N N . ASP A 1 476 ? -27.036 1.478 31.571 1.00 98.12 476 ASP A N 1
ATOM 3704 C CA . ASP A 1 476 ? -28.476 1.572 31.855 1.00 98.12 476 ASP A CA 1
ATOM 3705 C C . ASP A 1 476 ? -28.945 3.028 32.114 1.00 98.12 476 ASP A C 1
ATOM 3707 O O . ASP A 1 476 ? -29.750 3.312 33.001 1.00 98.12 476 ASP A O 1
ATOM 3711 N N . GLY A 1 477 ? -28.407 3.978 31.338 1.00 97.00 477 GLY A N 1
ATOM 3712 C CA . GLY A 1 477 ? -28.731 5.409 31.416 1.00 97.00 477 GLY A CA 1
ATOM 3713 C C . GLY A 1 477 ? -27.970 6.216 32.476 1.00 97.00 477 GLY A C 1
ATOM 3714 O O . GLY A 1 477 ? -28.179 7.425 32.568 1.00 97.00 477 GLY A O 1
ATOM 3715 N N . THR A 1 478 ? -27.077 5.596 33.251 1.00 98.06 478 THR A N 1
ATOM 3716 C CA . THR A 1 478 ? -26.236 6.282 34.245 1.00 98.06 478 THR A CA 1
ATOM 3717 C C . THR A 1 478 ? -24.816 6.458 33.719 1.00 98.06 478 THR A C 1
ATOM 3719 O O . THR A 1 478 ? -24.202 5.492 33.274 1.00 98.06 478 THR A O 1
ATOM 3722 N N . PHE A 1 479 ? -24.276 7.678 33.791 1.00 98.38 479 PHE A N 1
ATOM 3723 C CA . PHE A 1 479 ? -22.890 7.961 33.407 1.00 98.38 479 PHE A CA 1
ATOM 3724 C C . PHE A 1 479 ? -21.900 7.122 34.229 1.00 98.38 479 PHE A C 1
ATOM 3726 O O . PHE A 1 479 ? -21.988 7.091 35.456 1.00 98.38 479 PHE A O 1
ATOM 3733 N N . ALA A 1 480 ? -20.951 6.484 33.547 1.00 97.88 480 ALA A N 1
ATOM 3734 C CA . ALA A 1 480 ? -19.987 5.559 34.141 1.00 97.88 480 ALA A CA 1
ATOM 3735 C C . ALA A 1 480 ? -18.533 6.054 34.015 1.00 97.88 480 ALA A C 1
ATOM 3737 O O . ALA A 1 480 ? -17.722 5.861 34.915 1.00 97.88 480 ALA A O 1
ATOM 3738 N N . GLY A 1 481 ? -18.184 6.737 32.924 1.00 97.88 481 GLY A N 1
ATOM 3739 C CA . GLY A 1 481 ? -16.837 7.273 32.729 1.00 97.88 481 GLY A CA 1
ATOM 3740 C C . GLY A 1 481 ? -16.642 7.869 31.342 1.00 97.88 481 GLY A C 1
ATOM 3741 O O . GLY A 1 481 ? -17.550 7.836 30.515 1.00 97.88 481 GLY A O 1
ATOM 3742 N N . GLN A 1 482 ? -15.465 8.436 31.075 1.00 98.12 482 GLN A N 1
ATOM 3743 C CA . GLN A 1 482 ? -15.163 9.020 29.767 1.00 98.12 482 GLN A CA 1
ATOM 3744 C C . GLN A 1 482 ? -13.666 9.043 29.445 1.00 98.12 482 GLN A C 1
ATOM 3746 O O . GLN A 1 482 ? -12.832 9.096 30.349 1.00 98.12 482 GLN A O 1
ATOM 3751 N N . LEU A 1 483 ? -13.354 9.091 28.149 1.00 97.62 483 LEU A N 1
ATOM 3752 C CA . LEU A 1 483 ? -12.065 9.524 27.607 1.00 97.62 483 LEU A CA 1
ATOM 3753 C C . LEU A 1 483 ? -12.289 10.787 26.779 1.00 97.62 483 LEU A C 1
ATOM 3755 O O . LEU A 1 483 ? -13.173 10.823 25.925 1.00 97.62 483 LEU A O 1
ATOM 3759 N N . SER A 1 484 ? -11.495 11.823 27.025 1.00 96.44 484 SER A N 1
ATOM 3760 C CA . SER A 1 484 ? -11.649 13.126 26.372 1.00 96.44 484 SER A CA 1
ATOM 3761 C C . SER A 1 484 ? -10.435 13.474 25.523 1.00 96.44 484 SER A C 1
ATOM 3763 O O . SER A 1 484 ? -9.348 12.950 25.759 1.00 96.44 484 SER A O 1
ATOM 3765 N N . GLU A 1 485 ? -10.622 14.369 24.556 1.00 93.50 485 GLU A N 1
ATOM 3766 C CA . GLU A 1 485 ? -9.555 14.938 23.722 1.00 93.50 485 GLU A CA 1
ATOM 3767 C C . GLU A 1 485 ? -8.721 13.894 22.950 1.00 93.50 485 GLU A C 1
ATOM 3769 O O . GLU A 1 485 ? -7.530 14.088 22.701 1.00 93.50 485 GLU A O 1
ATOM 3774 N N . GLN A 1 486 ? -9.345 12.790 22.529 1.00 93.12 486 GLN A N 1
ATOM 3775 C CA . GLN A 1 486 ? -8.690 11.758 21.719 1.00 93.12 486 GLN A CA 1
ATOM 3776 C C . GLN A 1 486 ? -8.606 12.189 20.255 1.00 93.12 486 GLN A C 1
ATOM 3778 O O . GLN A 1 486 ? -9.597 12.680 19.721 1.00 93.12 486 GLN A O 1
ATOM 3783 N N . VAL A 1 487 ? -7.465 12.025 19.579 1.00 90.56 487 VAL A N 1
ATOM 3784 C CA . VAL A 1 487 ? -7.361 12.366 18.145 1.00 90.56 487 VAL A CA 1
ATOM 3785 C C . VAL A 1 487 ? -8.325 11.508 17.341 1.00 90.56 487 VAL A C 1
ATOM 3787 O O . VAL A 1 487 ? -8.264 10.294 17.448 1.00 90.56 487 VAL A O 1
ATOM 3790 N N . GLN A 1 488 ? -9.169 12.114 16.505 1.00 91.38 488 GLN A N 1
ATOM 3791 C CA . GLN A 1 488 ? -10.022 11.359 15.592 1.00 91.38 488 GLN A CA 1
ATOM 3792 C C . GLN A 1 488 ? -9.198 10.440 14.693 1.00 91.38 488 GLN A C 1
ATOM 3794 O O . GLN A 1 488 ? -8.187 10.840 14.117 1.00 91.38 488 GLN A O 1
ATOM 3799 N N . LEU A 1 489 ? -9.684 9.214 14.530 1.00 89.25 489 LEU A N 1
ATOM 3800 C CA . LEU A 1 489 ? -9.090 8.237 13.629 1.00 89.25 489 LEU A CA 1
ATOM 3801 C C . LEU A 1 489 ? -9.589 8.545 12.211 1.00 89.25 489 LEU A C 1
ATOM 3803 O O . LEU A 1 489 ? -10.781 8.410 11.920 1.00 89.25 489 LEU A O 1
ATOM 3807 N N . VAL A 1 490 ? -8.674 9.050 11.381 1.00 85.12 490 VAL A N 1
ATOM 3808 C CA . VAL A 1 490 ? -8.888 9.492 9.993 1.00 85.12 490 VAL A CA 1
ATOM 3809 C C . VAL A 1 490 ? -7.687 9.070 9.126 1.00 85.12 490 VAL A C 1
ATOM 3811 O O . VAL A 1 490 ? -6.774 8.398 9.613 1.00 85.12 490 VAL A O 1
ATOM 3814 N N . GLY A 1 491 ? -7.675 9.430 7.840 1.00 74.38 491 GLY A N 1
ATOM 3815 C CA . GLY A 1 491 ? -6.584 9.112 6.912 1.00 74.38 491 GLY A CA 1
ATOM 3816 C C . GLY A 1 491 ? -6.652 7.673 6.408 1.00 74.38 491 GLY A C 1
ATOM 3817 O O . GLY A 1 491 ? -7.007 7.440 5.266 1.00 74.38 491 GLY A O 1
ATOM 3818 N N . MET A 1 492 ? -6.409 6.693 7.278 1.00 83.38 492 MET A N 1
ATOM 3819 C CA . MET A 1 492 ? -6.659 5.259 7.019 1.00 83.38 492 MET A CA 1
ATOM 3820 C C . MET A 1 492 ? -7.029 4.479 8.293 1.00 83.38 492 MET A C 1
ATOM 3822 O O . MET A 1 492 ? -7.374 3.298 8.226 1.00 83.38 492 MET A O 1
ATOM 3826 N N . ALA A 1 493 ? -6.980 5.125 9.462 1.00 88.81 493 ALA A N 1
ATOM 3827 C CA . ALA A 1 493 ? -7.358 4.524 10.732 1.00 88.81 493 ALA A CA 1
ATOM 3828 C C . ALA A 1 493 ? -8.835 4.820 11.064 1.00 88.81 493 ALA A C 1
ATOM 3830 O O . ALA A 1 493 ? -9.316 5.911 10.759 1.00 88.81 493 ALA A O 1
ATOM 3831 N N . PRO A 1 494 ? -9.553 3.903 11.740 1.00 92.25 494 PRO A N 1
ATOM 3832 C CA . PRO A 1 494 ? -9.169 2.524 12.042 1.00 92.25 494 PRO A CA 1
ATOM 3833 C C . PRO A 1 494 ? -9.297 1.623 10.801 1.00 92.25 494 PRO A C 1
ATOM 3835 O O . PRO A 1 494 ? -10.195 1.804 9.982 1.00 92.25 494 PRO A O 1
ATOM 3838 N N . TRP A 1 495 ? -8.433 0.612 10.674 1.00 89.19 495 TRP A N 1
ATOM 3839 C CA . TRP A 1 495 ? -8.303 -0.140 9.416 1.00 89.19 495 TRP A CA 1
ATOM 3840 C C . TRP A 1 495 ? -9.032 -1.487 9.366 1.00 89.19 495 TRP A C 1
ATOM 3842 O O . TRP A 1 495 ? -9.517 -1.910 8.317 1.00 89.19 495 TRP A O 1
ATOM 3852 N N . THR A 1 496 ? -9.117 -2.202 10.485 1.00 90.81 496 THR A N 1
ATOM 3853 C CA . THR A 1 496 ? -9.611 -3.593 10.529 1.00 90.81 496 THR A CA 1
ATOM 3854 C C . THR A 1 496 ? -11.133 -3.733 10.493 1.00 90.81 496 THR A C 1
ATOM 3856 O O . THR A 1 496 ? -11.611 -4.842 10.235 1.00 90.81 496 THR A O 1
ATOM 3859 N N . GLY A 1 497 ? -11.876 -2.641 10.708 1.00 95.00 497 GLY A N 1
ATOM 3860 C CA . GLY A 1 497 ? -13.339 -2.616 10.796 1.00 95.00 497 GLY A CA 1
ATOM 3861 C C . GLY A 1 497 ? -13.898 -2.948 12.188 1.00 95.00 497 GLY A C 1
ATOM 3862 O O . GLY A 1 497 ? -13.146 -3.155 13.144 1.00 95.00 497 GLY A O 1
ATOM 3863 N N . ILE A 1 498 ? -15.228 -2.971 12.319 1.00 97.94 498 ILE A N 1
ATOM 3864 C CA . ILE A 1 498 ? -15.929 -3.148 13.607 1.00 97.94 498 ILE A CA 1
ATOM 3865 C C . ILE A 1 498 ? -16.178 -4.632 13.900 1.00 97.94 498 ILE A C 1
ATOM 3867 O O . ILE A 1 498 ? -16.813 -5.337 13.117 1.00 97.94 498 ILE A O 1
ATOM 3871 N N . SER A 1 499 ? -15.735 -5.102 15.065 1.00 97.88 499 SER A N 1
ATOM 3872 C CA . SER A 1 499 ? -15.986 -6.451 15.584 1.00 97.88 499 SER A CA 1
ATOM 3873 C C . SER A 1 499 ? -16.846 -6.401 16.849 1.00 97.88 499 SER A C 1
ATOM 3875 O O . SER A 1 499 ? -16.643 -5.553 17.716 1.00 97.88 499 SER A O 1
ATOM 3877 N N . VAL A 1 500 ? -17.807 -7.322 16.957 1.00 98.31 500 VAL A N 1
ATOM 3878 C CA . VAL A 1 500 ? -18.769 -7.402 18.069 1.00 98.31 500 VAL A CA 1
ATOM 3879 C C . VAL A 1 500 ? -18.551 -8.693 18.851 1.00 98.31 500 VAL A C 1
ATOM 3881 O O . VAL A 1 500 ? -18.517 -9.779 18.271 1.00 98.31 500 VAL A O 1
ATOM 3884 N N . GLY A 1 501 ? -18.401 -8.578 20.172 1.00 98.00 501 GLY A N 1
ATOM 3885 C CA . GLY A 1 501 ? -18.154 -9.707 21.075 1.00 98.00 501 GLY A CA 1
ATOM 3886 C C . GLY A 1 501 ? -16.721 -10.255 21.047 1.00 98.00 501 GLY A C 1
ATOM 3887 O O . GLY A 1 501 ? -16.458 -11.303 21.637 1.00 98.00 501 GLY A O 1
ATOM 3888 N N . VAL A 1 502 ? -15.803 -9.608 20.320 1.00 97.56 502 VAL A N 1
ATOM 3889 C CA . VAL A 1 502 ? -14.403 -10.028 20.172 1.00 97.56 502 VAL A CA 1
ATOM 3890 C C . VAL A 1 502 ? -13.561 -8.899 19.572 1.00 97.56 502 VAL A C 1
ATOM 3892 O O . VAL A 1 502 ? -14.060 -8.118 18.763 1.00 97.56 502 VAL A O 1
ATOM 3895 N N . ASP A 1 503 ? -12.267 -8.869 19.886 1.00 96.25 503 ASP A N 1
ATOM 3896 C CA . ASP A 1 503 ? -11.265 -8.154 19.091 1.00 96.25 503 ASP A CA 1
ATOM 3897 C C . ASP A 1 503 ? -10.645 -9.137 18.077 1.00 96.25 503 ASP A C 1
ATOM 3899 O O . ASP A 1 503 ? -9.739 -9.909 18.398 1.00 96.25 503 ASP A O 1
ATOM 3903 N N . ALA A 1 504 ? -11.236 -9.232 16.878 1.00 91.69 504 ALA A N 1
ATOM 3904 C CA . ALA A 1 504 ? -11.028 -10.376 15.982 1.00 91.69 504 ALA A CA 1
ATOM 3905 C C . ALA A 1 504 ? -9.700 -10.368 15.206 1.00 91.69 504 ALA A C 1
ATOM 3907 O O . ALA A 1 504 ? -9.209 -11.437 14.841 1.00 91.69 504 ALA A O 1
ATOM 3908 N N . ARG A 1 505 ? -9.152 -9.189 14.894 1.00 90.88 505 ARG A N 1
ATOM 3909 C CA . ARG A 1 505 ? -8.031 -9.024 13.949 1.00 90.88 505 ARG A CA 1
ATOM 3910 C C . ARG A 1 505 ? -6.764 -8.574 14.686 1.00 90.88 505 ARG A C 1
ATOM 3912 O O . ARG A 1 505 ? -6.465 -9.130 15.746 1.00 90.88 505 ARG A O 1
ATOM 3919 N N . GLY A 1 506 ? -5.993 -7.643 14.115 1.00 90.25 506 GLY A N 1
ATOM 3920 C CA . GLY A 1 506 ? -4.907 -6.969 14.828 1.00 90.25 506 GLY A CA 1
ATOM 3921 C C . GLY A 1 506 ? -5.471 -6.224 16.042 1.00 90.25 506 GLY A C 1
ATOM 3922 O O . GLY A 1 506 ? -6.541 -5.637 15.909 1.00 90.25 506 GLY A O 1
ATOM 3923 N N . PRO A 1 507 ? -4.817 -6.285 17.214 1.00 95.00 507 PRO A N 1
ATOM 3924 C CA . PRO A 1 507 ? -5.440 -5.842 18.450 1.00 95.00 507 PRO A CA 1
ATOM 3925 C C . PRO A 1 507 ? -5.443 -4.323 18.602 1.00 95.00 507 PRO A C 1
ATOM 3927 O O . PRO A 1 507 ? -4.432 -3.677 18.336 1.00 95.00 507 PRO A O 1
ATOM 3930 N N . VAL A 1 508 ? -6.529 -3.764 19.138 1.00 96.75 508 VAL A N 1
ATOM 3931 C CA . VAL A 1 508 ? -6.545 -2.353 19.576 1.00 96.75 508 VAL A CA 1
ATOM 3932 C C . VAL A 1 508 ? -5.646 -2.160 20.805 1.00 96.75 508 VAL A C 1
ATOM 3934 O O . VAL A 1 508 ? -4.967 -1.145 20.930 1.00 96.75 508 VAL A O 1
ATOM 3937 N N . SER A 1 509 ? -5.622 -3.146 21.710 1.00 96.31 509 SER A N 1
ATOM 3938 C CA . SER A 1 509 ? -4.782 -3.153 22.914 1.00 96.31 509 SER A CA 1
ATOM 3939 C C . SER A 1 509 ? -3.871 -4.379 22.935 1.00 96.31 509 SER A C 1
ATOM 3941 O O . SER A 1 509 ? -4.326 -5.511 23.125 1.00 96.31 509 SER A O 1
ATOM 3943 N N . TRP A 1 510 ? -2.564 -4.158 22.776 1.00 94.38 510 TRP A N 1
ATOM 3944 C CA . TRP A 1 510 ? -1.566 -5.228 22.861 1.00 94.38 510 TRP A CA 1
ATOM 3945 C C . TRP A 1 510 ? -1.444 -5.836 24.251 1.00 94.38 510 TRP A C 1
ATOM 3947 O O . TRP A 1 510 ? -1.267 -7.050 24.364 1.00 94.38 510 TRP A O 1
ATOM 3957 N N . ASP A 1 511 ? -1.573 -5.022 25.298 1.00 95.25 511 ASP A N 1
ATOM 3958 C CA . ASP A 1 511 ? -1.569 -5.508 26.677 1.00 95.25 511 ASP A CA 1
ATOM 3959 C C . ASP A 1 511 ? -2.722 -6.499 26.904 1.00 95.25 511 ASP A C 1
ATOM 3961 O O . ASP A 1 511 ? -2.497 -7.646 27.299 1.00 95.25 511 ASP A O 1
ATOM 3965 N N . LEU A 1 512 ? -3.951 -6.110 26.540 1.00 97.19 512 LEU A N 1
ATOM 3966 C CA . LEU A 1 512 ? -5.114 -6.986 26.673 1.00 97.19 512 LEU A CA 1
ATOM 3967 C C . LEU A 1 512 ? -4.963 -8.253 25.823 1.00 97.19 512 LEU A C 1
ATOM 3969 O O . LEU A 1 512 ? -5.204 -9.359 26.315 1.00 97.19 512 LEU A O 1
ATOM 3973 N N . ARG A 1 513 ? -4.502 -8.112 24.572 1.00 96.44 513 ARG A N 1
ATOM 3974 C CA . ARG A 1 513 ? -4.243 -9.247 23.675 1.00 96.44 513 ARG A CA 1
ATOM 3975 C C . ARG A 1 513 ? -3.234 -10.227 24.267 1.00 96.44 513 ARG A C 1
ATOM 3977 O O . ARG A 1 513 ? -3.428 -11.434 24.152 1.00 96.44 513 ARG A O 1
ATOM 3984 N N . THR A 1 514 ? -2.183 -9.728 24.907 1.00 96.56 514 THR A N 1
ATOM 3985 C CA . THR A 1 514 ? -1.143 -10.556 25.529 1.00 96.56 514 THR A CA 1
ATOM 3986 C C . THR A 1 514 ? -1.687 -11.309 26.741 1.00 96.56 514 THR A C 1
ATOM 3988 O O . THR A 1 514 ? -1.414 -12.496 26.902 1.00 96.56 514 THR A O 1
ATOM 3991 N N . ARG A 1 515 ? -2.506 -10.653 27.572 1.00 96.81 515 ARG A N 1
ATOM 3992 C CA . ARG A 1 515 ? -3.069 -11.256 28.791 1.00 96.81 515 ARG A CA 1
ATOM 3993 C C . ARG A 1 515 ? -4.232 -12.217 28.528 1.00 96.81 515 ARG A C 1
ATOM 3995 O O . ARG A 1 515 ? -4.411 -13.168 29.285 1.00 96.81 515 ARG A O 1
ATOM 4002 N N . ARG A 1 516 ? -5.052 -11.964 27.500 1.00 97.44 516 ARG A N 1
ATOM 4003 C CA . ARG A 1 516 ? -6.356 -12.635 27.300 1.00 97.44 516 ARG A CA 1
ATOM 4004 C C . ARG A 1 516 ? -6.580 -13.223 25.902 1.00 97.44 516 ARG A C 1
ATOM 4006 O O . ARG A 1 516 ? -7.635 -13.809 25.648 1.00 97.44 516 ARG A O 1
ATOM 4013 N N . GLY A 1 517 ? -5.632 -13.086 24.977 1.00 96.25 517 GLY A N 1
ATOM 4014 C CA . GLY A 1 517 ? -5.845 -13.449 23.574 1.00 96.25 517 GLY A CA 1
ATOM 4015 C C . GLY A 1 517 ? -6.891 -12.543 22.912 1.00 96.25 517 GLY A C 1
ATOM 4016 O O . GLY A 1 517 ? -6.966 -11.355 23.201 1.00 96.25 517 GLY A O 1
ATOM 4017 N N . ALA A 1 518 ? -7.721 -13.087 22.018 1.00 94.94 518 ALA A N 1
ATOM 4018 C CA . ALA A 1 518 ? -8.796 -12.319 21.365 1.00 94.94 518 ALA A CA 1
ATOM 4019 C C . ALA A 1 518 ? -9.941 -11.906 22.320 1.00 94.94 518 ALA A C 1
ATOM 4021 O O . ALA A 1 518 ? -10.819 -11.139 21.931 1.00 94.94 518 ALA A O 1
ATOM 4022 N N . PHE A 1 519 ? -9.941 -12.456 23.542 1.00 97.44 519 PHE A N 1
ATOM 4023 C CA . PHE A 1 519 ? -10.849 -12.150 24.646 1.00 97.44 519 PHE A CA 1
ATOM 4024 C C . PHE A 1 519 ? -12.328 -12.057 24.240 1.00 97.44 519 PHE A C 1
ATOM 4026 O O . PHE A 1 519 ? -12.977 -11.029 24.409 1.00 97.44 519 PHE A O 1
ATOM 4033 N N . ARG A 1 520 ? -12.858 -13.145 23.666 1.00 97.69 520 ARG A N 1
ATOM 4034 C CA . ARG A 1 520 ? -14.277 -13.240 23.287 1.00 97.69 520 ARG A CA 1
ATOM 4035 C C . ARG A 1 520 ? -15.170 -13.041 24.509 1.00 97.69 520 ARG A C 1
ATOM 4037 O O . ARG A 1 520 ? -14.892 -13.631 25.550 1.00 97.69 520 ARG A O 1
ATOM 4044 N N . TYR A 1 521 ? -16.237 -12.262 24.353 1.00 98.38 521 TYR A N 1
ATOM 4045 C CA . TYR A 1 521 ? -17.234 -12.077 25.401 1.00 98.38 521 TYR A CA 1
ATOM 4046 C C . TYR A 1 521 ? -17.915 -13.402 25.749 1.00 98.38 521 TYR A C 1
ATOM 4048 O O . TYR A 1 521 ? -18.399 -14.102 24.857 1.00 98.38 521 TYR A O 1
ATOM 4056 N N . SER A 1 522 ? -17.919 -13.756 27.033 1.00 98.00 522 SER A N 1
ATOM 4057 C CA . SER A 1 522 ? -18.501 -15.006 27.536 1.00 98.00 522 SER A CA 1
ATOM 4058 C C . SER A 1 522 ? -19.995 -14.905 27.844 1.00 98.00 522 SER A C 1
ATOM 4060 O O . SER A 1 522 ? -20.671 -15.932 27.866 1.00 98.00 522 SER A O 1
ATOM 4062 N N . GLY A 1 523 ? -20.489 -13.690 28.091 1.00 96.62 523 GLY A N 1
ATOM 4063 C CA . GLY A 1 523 ? -21.879 -13.427 28.450 1.00 96.62 523 GLY A CA 1
ATOM 4064 C C . GLY A 1 523 ? -22.824 -13.356 27.252 1.00 96.62 523 GLY A C 1
ATOM 4065 O O . GLY A 1 523 ? -22.434 -13.467 26.086 1.00 96.62 523 GLY A O 1
ATOM 4066 N N . ALA A 1 524 ? -24.100 -13.113 27.540 1.00 96.31 524 ALA A N 1
ATOM 4067 C CA . ALA A 1 524 ? -25.143 -13.012 26.526 1.00 96.31 524 ALA A CA 1
ATOM 4068 C C . ALA A 1 524 ? -25.185 -11.610 25.882 1.00 96.31 524 ALA A C 1
ATOM 4070 O O . ALA A 1 524 ? -25.976 -10.747 26.258 1.00 96.31 524 ALA A O 1
ATOM 4071 N N . LEU A 1 525 ? -24.333 -11.377 24.881 1.00 98.38 525 LEU A N 1
ATOM 4072 C CA . LEU A 1 525 ? -24.387 -10.190 24.018 1.00 98.38 525 LEU A CA 1
ATOM 4073 C C . LEU A 1 525 ? -25.446 -10.381 22.924 1.00 98.38 525 LEU A C 1
ATOM 4075 O O . LEU A 1 525 ? -25.419 -11.377 22.204 1.00 98.38 525 LEU A O 1
ATOM 4079 N N . ARG A 1 526 ? -26.367 -9.426 22.761 1.00 98.38 526 ARG A N 1
ATOM 4080 C CA . ARG A 1 526 ? -27.408 -9.479 21.720 1.00 98.38 526 ARG A CA 1
ATOM 4081 C C . ARG A 1 526 ? -26.952 -8.793 20.439 1.00 98.38 526 ARG A C 1
ATOM 4083 O O . ARG A 1 526 ? -26.983 -9.392 19.362 1.00 98.38 526 ARG A O 1
ATOM 4090 N N . ALA A 1 527 ? -26.552 -7.531 20.548 1.00 98.69 527 ALA A N 1
ATOM 4091 C CA . ALA A 1 527 ? -26.162 -6.720 19.406 1.00 98.69 527 ALA A CA 1
ATOM 4092 C C . ALA A 1 527 ? -25.373 -5.481 19.833 1.00 98.69 527 ALA A C 1
ATOM 4094 O O . ALA A 1 527 ? -25.392 -5.077 20.995 1.00 98.69 527 ALA A O 1
ATOM 4095 N N . VAL A 1 528 ? -24.734 -4.855 18.851 1.00 98.88 528 VAL A N 1
ATOM 4096 C CA . VAL A 1 528 ? -24.171 -3.513 18.955 1.00 98.88 528 VAL A CA 1
ATOM 4097 C C . VAL A 1 528 ? -24.710 -2.678 17.802 1.00 98.88 528 VAL A C 1
ATOM 4099 O O . VAL A 1 528 ? -24.651 -3.091 16.644 1.00 98.88 528 VAL A O 1
ATOM 4102 N N . THR A 1 529 ? -25.256 -1.510 18.113 1.00 98.88 529 THR A N 1
ATOM 4103 C CA . THR A 1 529 ? -25.823 -0.578 17.140 1.00 98.88 529 THR A CA 1
ATOM 4104 C C . THR A 1 529 ? -24.954 0.663 17.050 1.00 98.88 529 THR A C 1
ATOM 4106 O O . THR A 1 529 ? -24.709 1.315 18.058 1.00 98.88 529 THR A O 1
ATOM 4109 N N . TYR A 1 530 ? -24.528 1.002 15.838 1.00 98.75 530 TYR A N 1
ATOM 4110 C CA . TYR A 1 530 ? -23.871 2.266 15.531 1.00 98.75 530 TYR A CA 1
ATOM 4111 C C . TYR A 1 530 ? -24.889 3.230 14.939 1.00 98.75 530 TYR A C 1
ATOM 4113 O O . TYR A 1 530 ? -25.507 2.915 13.918 1.00 98.75 530 TYR A O 1
ATOM 4121 N N . THR A 1 531 ? -25.030 4.403 15.551 1.00 98.69 531 THR A N 1
ATOM 4122 C CA . THR A 1 531 ? -25.906 5.484 15.085 1.00 98.69 531 THR A CA 1
ATOM 4123 C C . THR A 1 531 ? -25.056 6.696 14.714 1.00 98.69 531 THR A C 1
ATOM 4125 O O . THR A 1 531 ? -24.624 7.433 15.599 1.00 98.69 531 THR A O 1
ATOM 4128 N N . PRO A 1 532 ? -24.779 6.912 13.416 1.00 97.88 532 PRO A N 1
ATOM 4129 C CA . PRO A 1 532 ? -24.006 8.063 12.969 1.00 97.88 532 PRO A CA 1
ATOM 4130 C C . PRO A 1 532 ? -24.767 9.370 13.205 1.00 97.88 532 PRO A C 1
ATOM 4132 O O . PRO A 1 532 ? -25.927 9.505 12.816 1.00 97.88 532 PRO A O 1
ATOM 4135 N N . GLY A 1 533 ? -24.094 10.345 13.803 1.00 96.62 533 GLY A N 1
ATOM 4136 C CA . GLY A 1 533 ? -24.582 11.704 13.999 1.00 96.62 533 GLY A CA 1
ATOM 4137 C C . GLY A 1 533 ? -24.168 12.654 12.874 1.00 96.62 533 GLY A C 1
ATOM 4138 O O . GLY A 1 533 ? -23.782 12.249 11.770 1.00 96.62 533 GLY A O 1
ATOM 4139 N N . ALA A 1 534 ? -24.264 13.955 13.157 1.00 93.25 534 ALA A N 1
ATOM 4140 C CA . ALA A 1 534 ? -23.913 15.005 12.209 1.00 93.25 534 ALA A CA 1
ATOM 4141 C C . ALA A 1 534 ? -22.398 15.068 11.973 1.00 93.25 534 ALA A C 1
ATOM 4143 O O . ALA A 1 534 ? -21.611 14.995 12.916 1.00 93.25 534 ALA A O 1
ATOM 4144 N N . VAL A 1 535 ? -21.995 15.286 10.718 1.00 93.69 535 VAL A N 1
ATOM 4145 C CA . VAL A 1 535 ? -20.618 15.676 10.387 1.00 93.69 535 VAL A CA 1
ATOM 4146 C C . VAL A 1 535 ? -20.345 17.042 11.009 1.00 93.69 535 VAL A C 1
ATOM 4148 O O . VAL A 1 535 ? -21.099 17.992 10.794 1.00 93.69 535 VAL A O 1
ATOM 4151 N N . ARG A 1 536 ? -19.284 17.130 11.812 1.00 93.56 536 ARG A N 1
ATOM 4152 C CA . ARG A 1 536 ? -18.910 18.343 12.559 1.00 93.56 536 ARG A CA 1
ATOM 4153 C C . ARG A 1 536 ? -17.655 19.017 12.024 1.00 93.56 536 ARG A C 1
ATOM 4155 O O . ARG A 1 536 ? -17.347 20.134 12.432 1.00 93.56 536 ARG A O 1
ATOM 4162 N N . VAL A 1 537 ? -16.939 18.362 11.117 1.00 87.75 537 VAL A N 1
ATOM 4163 C CA . VAL A 1 537 ? -15.727 18.906 10.502 1.00 87.75 537 VAL A CA 1
ATOM 4164 C C . VAL A 1 537 ? -16.095 19.606 9.188 1.00 87.75 537 VAL A C 1
ATOM 4166 O O . VAL A 1 537 ? -16.865 19.051 8.404 1.00 87.75 537 VAL A O 1
ATOM 4169 N N . PRO A 1 538 ? -15.580 20.822 8.922 1.00 85.81 538 PRO A N 1
ATOM 4170 C CA . PRO A 1 538 ? -15.842 21.526 7.669 1.00 85.81 538 PRO A CA 1
ATOM 4171 C C . PRO A 1 538 ? -15.409 20.718 6.439 1.00 85.81 538 PRO A C 1
ATOM 4173 O O . PRO A 1 538 ? -14.298 20.190 6.425 1.00 85.81 538 PRO A O 1
ATOM 4176 N N . ALA A 1 539 ? -16.237 20.711 5.387 1.00 82.31 539 ALA A N 1
ATOM 4177 C CA . ALA A 1 539 ? -15.992 19.959 4.149 1.00 82.31 539 ALA A CA 1
ATOM 4178 C C . ALA A 1 539 ? -14.593 20.205 3.565 1.00 82.31 539 ALA A C 1
ATOM 4180 O O . ALA A 1 539 ? -13.866 19.255 3.327 1.00 82.31 539 ALA A O 1
ATOM 4181 N N . ARG A 1 540 ? -14.146 21.466 3.495 1.00 78.25 540 ARG A N 1
ATOM 4182 C CA . ARG A 1 540 ? -12.798 21.817 3.010 1.00 78.25 540 ARG A CA 1
ATOM 4183 C C . ARG A 1 540 ? -11.647 21.132 3.769 1.00 78.25 540 ARG A C 1
ATOM 4185 O O . ARG A 1 540 ? -10.590 20.900 3.201 1.00 78.25 540 ARG A O 1
ATOM 4192 N N . HIS A 1 541 ? -11.810 20.874 5.072 1.00 81.62 541 HIS A N 1
ATOM 4193 C CA . HIS A 1 541 ? -10.779 20.202 5.870 1.00 81.62 541 HIS A CA 1
ATOM 4194 C C . HIS A 1 541 ? -10.844 18.690 5.655 1.00 81.62 541 HIS A C 1
ATOM 4196 O O . HIS A 1 541 ? -9.801 18.056 5.563 1.00 81.62 541 HIS A O 1
ATOM 4202 N N . ILE A 1 542 ? -12.057 18.137 5.536 1.00 83.06 542 ILE A N 1
ATOM 4203 C CA . ILE A 1 542 ? -12.270 16.735 5.158 1.00 83.06 542 ILE A CA 1
ATOM 4204 C C . ILE A 1 542 ? -11.624 16.470 3.798 1.00 83.06 542 ILE A C 1
ATOM 4206 O O . ILE A 1 542 ? -10.795 15.581 3.693 1.00 83.06 542 ILE A O 1
ATOM 4210 N N . GLU A 1 543 ? -11.931 17.297 2.799 1.00 75.19 543 GLU A N 1
ATOM 4211 C CA . GLU A 1 543 ? -11.354 17.222 1.455 1.00 75.19 543 GLU A CA 1
ATOM 4212 C C . GLU A 1 543 ? -9.827 17.317 1.485 1.00 75.19 543 GLU A C 1
ATOM 4214 O O . GLU A 1 543 ? -9.170 16.605 0.740 1.00 75.19 543 GLU A O 1
ATOM 4219 N N . SER A 1 544 ? -9.244 18.151 2.355 1.00 74.06 544 SER A N 1
ATOM 4220 C CA . SER A 1 544 ? -7.784 18.228 2.499 1.00 74.06 544 SER A CA 1
ATOM 4221 C C . SER A 1 544 ? -7.179 16.929 3.027 1.00 74.06 544 SER A C 1
ATOM 4223 O O . SER A 1 544 ? -6.197 16.452 2.471 1.00 74.06 544 SER A O 1
ATOM 4225 N N . ILE A 1 545 ? -7.773 16.359 4.078 1.00 77.31 545 ILE A N 1
ATOM 4226 C CA . ILE A 1 545 ? -7.270 15.151 4.743 1.00 77.31 545 ILE A CA 1
ATOM 4227 C C . ILE A 1 545 ? -7.482 13.920 3.868 1.00 77.31 545 ILE A C 1
ATOM 4229 O O . ILE A 1 545 ? -6.559 13.136 3.686 1.00 77.31 545 ILE A O 1
ATOM 4233 N N . GLU A 1 546 ? -8.681 13.748 3.305 1.00 75.19 546 GLU A N 1
ATOM 4234 C CA . GLU A 1 546 ? -8.978 12.623 2.414 1.00 75.19 546 GLU A CA 1
ATOM 4235 C C . GLU A 1 546 ? -8.123 12.686 1.141 1.00 75.19 546 GLU A C 1
ATOM 4237 O O . GLU A 1 546 ? -7.617 11.655 0.713 1.00 75.19 546 GLU A O 1
ATOM 4242 N N . ARG A 1 547 ? -7.875 13.883 0.589 1.00 67.69 547 ARG A N 1
ATOM 4243 C CA . ARG A 1 547 ? -6.966 14.064 -0.555 1.00 67.69 547 ARG A CA 1
ATOM 4244 C C . ARG A 1 547 ? -5.545 13.621 -0.229 1.00 67.69 547 ARG A C 1
ATOM 4246 O O . ARG A 1 547 ? -4.928 12.933 -1.031 1.00 67.69 547 ARG A O 1
ATOM 4253 N N . GLU A 1 548 ? -5.005 14.060 0.903 1.00 64.75 548 GLU A N 1
ATOM 4254 C CA . GLU A 1 548 ? -3.628 13.727 1.277 1.00 64.75 548 GLU A CA 1
ATOM 4255 C C . GLU A 1 548 ? -3.487 12.239 1.618 1.00 64.75 548 GLU A C 1
ATOM 4257 O O . GLU A 1 548 ? -2.482 11.626 1.271 1.00 64.75 548 GLU A O 1
ATOM 4262 N N . ALA A 1 549 ? -4.528 11.633 2.196 1.00 65.62 549 ALA A N 1
ATOM 4263 C CA . ALA A 1 549 ? -4.594 10.197 2.422 1.00 65.62 549 ALA A CA 1
ATOM 4264 C C . ALA A 1 549 ? -4.616 9.384 1.120 1.00 65.62 549 ALA A C 1
ATOM 4266 O O . ALA A 1 549 ? -3.857 8.430 1.002 1.00 65.62 549 ALA A O 1
ATOM 4267 N N . GLU A 1 550 ? -5.462 9.756 0.154 1.00 60.84 550 GLU A N 1
ATOM 4268 C CA . GLU A 1 550 ? -5.532 9.092 -1.155 1.00 60.84 550 GLU A CA 1
ATOM 4269 C C . GLU A 1 550 ? -4.206 9.259 -1.916 1.00 60.84 550 GLU A C 1
ATOM 4271 O O . GLU A 1 550 ? -3.641 8.271 -2.367 1.00 60.84 550 GLU A O 1
ATOM 4276 N N . TYR A 1 551 ? -3.640 10.472 -1.955 1.00 59.78 551 TYR A N 1
ATOM 4277 C CA . TYR A 1 551 ? -2.370 10.733 -2.644 1.00 59.78 551 TYR A CA 1
ATOM 4278 C C . TYR A 1 551 ? -1.179 9.987 -2.042 1.00 59.78 551 TYR A C 1
ATOM 4280 O O . TYR A 1 551 ? -0.259 9.628 -2.765 1.00 59.78 551 TYR A O 1
ATOM 4288 N N . ALA A 1 552 ? -1.149 9.812 -0.721 1.00 58.06 552 ALA A N 1
ATOM 4289 C CA . ALA A 1 552 ? -0.064 9.089 -0.083 1.00 58.06 552 ALA A CA 1
ATOM 4290 C C . ALA A 1 552 ? -0.316 7.570 -0.041 1.00 58.06 552 ALA A C 1
ATOM 4292 O O . ALA A 1 552 ? 0.628 6.827 0.168 1.00 58.06 552 ALA A O 1
ATOM 4293 N N . ALA A 1 553 ? -1.548 7.072 -0.166 1.00 52.44 553 ALA A N 1
ATOM 4294 C CA . ALA A 1 553 ? -1.805 5.626 -0.181 1.00 52.44 553 ALA A CA 1
ATOM 4295 C C . ALA A 1 553 ? -1.549 4.991 -1.563 1.00 52.44 553 ALA A C 1
ATOM 4297 O O . ALA A 1 553 ? -1.211 3.803 -1.652 1.00 52.44 553 ALA A O 1
ATOM 4298 N N . ASP A 1 554 ? -1.715 5.784 -2.618 1.00 40.66 554 ASP A N 1
ATOM 4299 C CA . ASP A 1 554 ? -1.505 5.434 -4.025 1.00 40.66 554 ASP A CA 1
ATOM 4300 C C . ASP A 1 554 ? -0.089 5.796 -4.508 1.00 40.66 554 ASP A C 1
ATOM 4302 O O . ASP A 1 554 ? 0.402 5.103 -5.431 1.00 40.66 554 ASP A O 1
#

pLDDT: mean 93.09, std 8.48, range [40.66, 98.88]